Protein AF-A0A9K3LNU4-F1 (afdb_monomer_lite)

Foldseek 3Di:
DVVVVVVVVVVVVVVVVVVVVVVVVVVVVVVVVCVVVCVVVVVVQVVVQVVLCVLQLNFGKDFPDKDKDCVCVVVQKIKIKTAFIWTAQPPCVLQVPPDRTFKTFGMKIWIFRNCCVPCCCVPPVDADFTETAEIETEAMEGEWEDDDPDISSLSRHPLDDDPGRPPPPPVPVPVVPDDDDDDDDDDDDDDDDDDDDDDDDDDDDDDDDDDDDDDDDDDPDDPLLVVLVVVLVVVVVLVVVLVVCVVVVNNVVSCVVVVVVVLVVVVVVCVVDPPCPVSVVVSLVSSLVVVLVCLVVPDQPCPPDRDPVPDDDFHWYQYAKYKYAWHWYKYWYQDPDPPPPDPDDDDDDDDDDDDDDDDDDDDDDDDDDDDDDPPPPPPPPPPRIDIDGIQIQGMQMDGSVLQADDQPDADPVRHRDRIDGVVVSVSSVVSSVVSSSSVSCSVVVVVVVVVVSVVVVVVVVVVVPPDPPDDDDDDDDDDDDDDDDDDDDDDDDDDDDDD

pLDDT: mean 71.89, std 23.16, range [29.75, 98.44]

Secondary structure (DSSP, 8-state):
-HHHHHHHHHHHHHHHHHHHHHHHHHHHHHHHHHHHTTHHHHHHHHHHHHHHHHHTTT--EEEEEEEEE-TTGGGTEEEEEEEEEEEEPTTTTTTT-S-SEEEEEEEEEEEEEHHHHHHHHHHH-S-PPEEEEEEEEEEEEEEEEEETTEEGGGGG-TT--PPPPPP---------S---------------------------------------------HHHHHHHHHHHHHHHHHHHHHHHHHTT-HHHHHHHHHHHHHHHHHHHHHS-TT-HHHHHHHHHHHHHHHHHHHHHS----PPPP-GGG--SPPEEEEEEEEEEEEEEEEEEEPPPP------------------------PPPPP----PPP---------TTPPPPPEEEEEEEE-HHHHSPPTT-B-TTSSBP--EEHHHHHHHHHHHHHHHHHHHHHHHHHHHHHHHHHHHHHHHHHHTT----PPP---------------------------

Organism: NCBI:txid303405

Radius of gyration: 35.94 Å; chains: 1; bounding box: 96×83×130 Å

Sequence (499 aa):
MIWRLVSRLHSLLEYVAQSVLSVMIYFALAIALAYYMGWLERWIWFVLEKEARKILNGAKVTIGSFQIDWSQLLQGKITAHASNVVIHTPKRNEWQWESPLIARVGKASVECNAPICIFHDVFLRRELPIEAYTVIVTDVQVFVERRDSVINVYLLNPTLIVPPPPERMEIDFDSSIPPTNNTEERMFDASCDFSDAVSTQGIDSNCDNNNNDNNSSSTTTDPSDEKAKKLVNEMLHAVQDLGRAATRGQLPGAIKQQGLGLVDRLKGFREQDNNNLEEGIRVMQQVGKVAVQSLQQAPKLILPQPDDTKQGKPVFCRVGRIVINEMRIFTKDSWIKPDDGTPTTRSNVSGVVTSTQSTSKTPPRPTKGSVGTPPAVSVSNNKIGSWNKPIYIQCLIIRASELSPPMSSKDENDLPAIYQKVDRVAEIVWRRLLAEMAKSNTGKLFSTAMGEVLSVMITNRQSGNATTTIGAGSSLGKPTTTAAAATSTSSIKATNKEQ

Structure (mmCIF, N/CA/C/O backbone):
data_AF-A0A9K3LNU4-F1
#
_entry.id   AF-A0A9K3LNU4-F1
#
loop_
_atom_site.group_PDB
_atom_site.id
_atom_site.type_symbol
_atom_site.label_atom_id
_atom_site.label_alt_id
_atom_site.label_comp_id
_atom_site.label_asym_id
_atom_site.label_entity_id
_atom_site.label_seq_id
_atom_site.pdbx_PDB_ins_code
_atom_site.Cartn_x
_atom_site.Cartn_y
_atom_site.Cartn_z
_atom_site.occupancy
_atom_site.B_iso_or_equiv
_atom_site.auth_seq_id
_atom_site.auth_comp_id
_atom_site.auth_asym_id
_atom_site.auth_atom_id
_atom_site.pdbx_PDB_model_num
ATOM 1 N N . MET A 1 1 ? 43.274 -12.448 -51.260 1.00 91.12 1 MET A N 1
ATOM 2 C CA . MET A 1 1 ? 42.099 -13.113 -50.645 1.00 91.12 1 MET A CA 1
ATOM 3 C C . MET A 1 1 ? 41.710 -12.461 -49.316 1.00 91.12 1 MET A C 1
ATOM 5 O O . MET A 1 1 ? 40.563 -12.059 -49.189 1.00 91.12 1 MET A O 1
ATOM 9 N N . ILE A 1 2 ? 42.661 -12.250 -48.396 1.00 95.50 2 ILE A N 1
ATOM 10 C CA . ILE A 1 2 ? 42.440 -11.612 -47.079 1.00 95.50 2 ILE A CA 1
ATOM 11 C C . ILE A 1 2 ? 41.780 -10.225 -47.187 1.00 95.50 2 ILE A C 1
ATOM 13 O O . ILE A 1 2 ? 40.767 -9.985 -46.546 1.00 95.50 2 ILE A O 1
ATOM 17 N N . TRP A 1 3 ? 42.262 -9.348 -48.075 1.00 95.75 3 TRP A N 1
ATOM 18 C CA . TRP A 1 3 ? 41.676 -8.009 -48.260 1.00 95.75 3 TRP A CA 1
ATOM 19 C C . TRP A 1 3 ? 40.184 -8.029 -48.643 1.00 95.75 3 TRP A C 1
ATOM 21 O O . TRP A 1 3 ? 39.391 -7.242 -48.134 1.00 95.75 3 TRP A O 1
ATOM 31 N N . ARG A 1 4 ? 39.768 -8.983 -49.492 1.00 95.62 4 ARG A N 1
ATOM 32 C CA . ARG A 1 4 ? 38.354 -9.151 -49.877 1.00 95.62 4 ARG A CA 1
ATOM 33 C C . ARG A 1 4 ? 37.499 -9.652 -48.711 1.00 95.62 4 ARG A C 1
ATOM 35 O O . ARG A 1 4 ? 36.334 -9.281 -48.626 1.00 95.62 4 ARG A O 1
ATOM 42 N N . LEU A 1 5 ? 38.066 -10.478 -47.829 1.00 95.88 5 LEU A N 1
ATOM 43 C CA . LEU A 1 5 ? 37.389 -10.941 -46.617 1.00 95.88 5 LEU A CA 1
ATOM 44 C C . LEU A 1 5 ? 37.177 -9.778 -45.637 1.00 95.88 5 LEU A C 1
ATOM 46 O O . LEU A 1 5 ? 36.062 -9.582 -45.169 1.00 95.88 5 LEU A O 1
ATOM 50 N N . VAL A 1 6 ? 38.221 -8.979 -45.392 1.00 97.31 6 VAL A N 1
ATOM 51 C CA . VAL A 1 6 ? 38.165 -7.816 -44.490 1.00 97.31 6 VAL A CA 1
ATOM 52 C C . VAL A 1 6 ? 37.148 -6.788 -44.981 1.00 97.31 6 VAL A C 1
ATOM 54 O O . VAL A 1 6 ? 36.310 -6.345 -44.205 1.00 97.31 6 VAL A O 1
ATOM 57 N N . SER A 1 7 ? 37.154 -6.468 -46.278 1.00 96.75 7 SER A N 1
ATOM 58 C CA . SER A 1 7 ? 36.181 -5.537 -46.860 1.00 96.75 7 SER A CA 1
ATOM 59 C C . SER A 1 7 ? 34.737 -6.037 -46.721 1.00 96.75 7 SER A C 1
ATOM 61 O O . SER A 1 7 ? 33.870 -5.265 -46.323 1.00 96.75 7 SER A O 1
ATOM 63 N N . ARG A 1 8 ? 34.472 -7.331 -46.959 1.00 96.56 8 ARG A N 1
ATOM 64 C CA . ARG A 1 8 ? 33.128 -7.908 -46.763 1.00 96.56 8 ARG A CA 1
ATOM 65 C C . ARG A 1 8 ? 32.692 -7.893 -45.301 1.00 96.56 8 ARG A C 1
ATOM 67 O O . ARG A 1 8 ? 31.531 -7.609 -45.027 1.00 96.56 8 ARG A O 1
ATOM 74 N N . LEU A 1 9 ? 33.606 -8.198 -44.380 1.00 96.88 9 LEU A N 1
ATOM 75 C CA . LEU A 1 9 ? 33.320 -8.167 -42.948 1.00 96.88 9 LEU A CA 1
ATOM 76 C C . LEU A 1 9 ? 32.996 -6.744 -42.483 1.00 96.88 9 LEU A C 1
ATOM 78 O O . LEU A 1 9 ? 32.052 -6.560 -41.724 1.00 96.88 9 LEU A O 1
ATOM 82 N N . HIS A 1 10 ? 33.738 -5.750 -42.973 1.00 97.31 10 HIS A N 1
ATOM 83 C CA . HIS A 1 10 ? 33.493 -4.347 -42.662 1.00 97.31 10 HIS A CA 1
ATOM 84 C C . HIS A 1 10 ? 32.110 -3.894 -43.143 1.00 97.31 10 HIS A C 1
ATOM 86 O O . HIS A 1 10 ? 31.328 -3.410 -42.332 1.00 97.31 10 HIS A O 1
ATOM 92 N N . SER A 1 11 ? 31.751 -4.160 -44.404 1.00 96.94 11 SER A N 1
ATOM 93 C CA . SER A 1 11 ? 30.422 -3.810 -44.928 1.00 96.94 11 SER A CA 1
ATOM 94 C C . SER A 1 11 ? 29.282 -4.530 -44.200 1.00 96.94 11 SER A C 1
ATOM 96 O O . SER A 1 11 ? 28.218 -3.953 -43.990 1.00 96.94 11 SER A O 1
ATOM 98 N N . LEU A 1 12 ? 29.490 -5.786 -43.786 1.00 97.19 12 LEU A N 1
ATOM 99 C CA . LEU A 1 12 ? 28.504 -6.516 -42.987 1.00 97.19 12 LEU A CA 1
ATOM 100 C C . LEU A 1 12 ? 28.353 -5.894 -41.594 1.00 97.19 12 LEU A C 1
ATOM 102 O O . LEU A 1 12 ? 27.230 -5.719 -41.127 1.00 97.19 12 LEU A O 1
ATOM 106 N N . LEU A 1 13 ? 29.464 -5.534 -40.945 1.00 97.31 13 LEU A N 1
ATOM 107 C CA . LEU A 1 13 ? 29.446 -4.886 -39.637 1.00 97.31 13 LEU A CA 1
ATOM 108 C C . LEU A 1 13 ? 28.742 -3.524 -39.696 1.00 97.31 13 LEU A C 1
ATOM 110 O O . LEU A 1 13 ? 27.922 -3.238 -38.829 1.00 97.31 13 LEU A O 1
ATOM 114 N N . GLU A 1 14 ? 29.010 -2.718 -40.726 1.00 97.38 14 GLU A N 1
ATOM 115 C CA . GLU A 1 14 ? 28.327 -1.438 -40.956 1.00 97.38 14 GLU A CA 1
ATOM 116 C C . GLU A 1 14 ? 26.820 -1.625 -41.153 1.00 97.38 14 GLU A C 1
ATOM 118 O O . GLU A 1 14 ? 26.025 -0.938 -40.512 1.00 97.38 14 GLU A O 1
ATOM 123 N N . TYR A 1 15 ? 26.416 -2.603 -41.968 1.00 97.75 15 TYR A N 1
ATOM 124 C CA . TYR A 1 15 ? 25.004 -2.914 -42.192 1.00 97.75 15 TYR A CA 1
ATOM 125 C C . TYR A 1 15 ? 24.291 -3.348 -40.903 1.00 97.75 15 TYR A C 1
ATOM 127 O O . TYR A 1 15 ? 23.182 -2.887 -40.611 1.00 97.75 15 TYR A O 1
ATOM 135 N N . VAL A 1 16 ? 24.929 -4.208 -40.101 1.00 97.38 16 VAL A N 1
ATOM 136 C CA . VAL A 1 16 ? 24.389 -4.645 -38.805 1.00 97.38 16 VAL A CA 1
ATOM 137 C C . VAL A 1 16 ? 24.309 -3.467 -37.836 1.00 97.38 16 VAL A C 1
ATOM 139 O O . VAL A 1 16 ? 23.267 -3.271 -37.215 1.00 97.38 16 VAL A O 1
ATOM 142 N N . ALA A 1 17 ? 25.357 -2.646 -37.738 1.00 96.62 17 ALA A N 1
ATOM 143 C CA . ALA A 1 17 ? 25.373 -1.473 -36.868 1.00 96.62 17 ALA A CA 1
ATOM 144 C C . ALA A 1 17 ? 24.276 -0.464 -37.246 1.00 96.62 17 ALA A C 1
ATOM 146 O O . ALA A 1 17 ? 23.552 0.013 -36.371 1.00 96.62 17 ALA A O 1
ATOM 147 N N . GLN A 1 18 ? 24.092 -0.192 -38.541 1.00 97.19 18 GLN A N 1
ATOM 148 C CA . GLN A 1 18 ? 23.032 0.685 -39.038 1.00 97.19 18 GLN A CA 1
ATOM 149 C C . GLN A 1 18 ? 21.638 0.109 -38.762 1.00 97.19 18 GLN A C 1
ATOM 151 O O . GLN A 1 18 ? 20.738 0.846 -38.357 1.00 97.19 18 GLN A O 1
ATOM 156 N N . SER A 1 19 ? 21.463 -1.204 -38.925 1.00 96.25 19 SER A N 1
ATOM 157 C CA . SER A 1 19 ? 20.199 -1.884 -38.622 1.00 96.25 19 SER A CA 1
ATOM 158 C C . SER A 1 19 ? 19.864 -1.803 -37.132 1.00 96.25 19 SER A C 1
ATOM 160 O O . SER A 1 19 ? 18.745 -1.439 -36.773 1.00 96.25 19 SER A O 1
ATOM 162 N N . VAL A 1 20 ? 20.837 -2.063 -36.253 1.00 96.25 20 VAL A N 1
ATOM 163 C CA . VAL A 1 20 ? 20.666 -1.945 -34.796 1.00 96.25 20 VAL A CA 1
ATOM 164 C C . VAL A 1 20 ? 20.337 -0.505 -34.405 1.00 96.25 20 VAL A C 1
ATOM 166 O O . VAL A 1 20 ? 19.386 -0.282 -33.657 1.00 96.25 20 VAL A O 1
ATOM 169 N N . LEU A 1 21 ? 21.064 0.479 -34.942 1.00 97.12 21 LEU A N 1
ATOM 170 C CA . LEU A 1 21 ? 20.796 1.894 -34.684 1.00 97.12 21 LEU A CA 1
ATOM 171 C C . LEU A 1 21 ? 19.383 2.289 -35.134 1.00 97.12 21 LEU A C 1
ATOM 173 O O . LEU A 1 21 ? 18.667 2.960 -34.394 1.00 97.12 21 LEU A O 1
ATOM 177 N N . SER A 1 22 ? 18.958 1.842 -36.317 1.00 96.62 22 SER A N 1
ATOM 178 C CA . SER A 1 22 ? 17.621 2.111 -36.847 1.00 96.62 22 SER A CA 1
ATOM 179 C C . SER A 1 22 ? 16.526 1.514 -35.957 1.00 96.62 22 SER A C 1
ATOM 181 O O . SER A 1 22 ? 15.591 2.224 -35.586 1.00 96.62 22 SER A O 1
ATOM 183 N N . VAL A 1 23 ? 16.676 0.255 -35.529 1.00 96.75 23 VAL A N 1
ATOM 184 C CA . VAL A 1 23 ? 15.747 -0.393 -34.587 1.00 96.75 23 VAL A CA 1
ATOM 185 C C . VAL A 1 23 ? 15.691 0.363 -33.259 1.00 96.75 23 VAL A C 1
ATOM 187 O O . VAL A 1 23 ? 14.600 0.616 -32.753 1.00 96.75 23 VAL A O 1
ATOM 190 N N . MET A 1 24 ? 16.838 0.785 -32.720 1.00 95.31 24 MET A N 1
ATOM 191 C CA . MET A 1 24 ? 16.899 1.573 -31.484 1.00 95.31 24 MET A CA 1
ATOM 192 C C . MET A 1 24 ? 16.188 2.923 -31.621 1.00 95.31 24 MET A C 1
ATOM 194 O O . MET A 1 24 ? 15.462 3.319 -30.710 1.00 95.31 24 MET A O 1
ATOM 198 N N . ILE A 1 25 ? 16.340 3.611 -32.759 1.00 96.62 25 ILE A N 1
ATOM 199 C CA . ILE A 1 25 ? 15.646 4.878 -33.036 1.00 96.62 25 ILE A CA 1
ATOM 200 C C . ILE A 1 25 ? 14.133 4.658 -33.127 1.00 96.62 25 ILE A C 1
ATOM 202 O O . ILE A 1 25 ? 13.379 5.389 -32.486 1.00 96.62 25 ILE A O 1
ATOM 206 N N . TYR A 1 26 ? 13.671 3.650 -33.872 1.00 96.75 26 TYR A N 1
ATOM 207 C CA . TYR A 1 26 ? 12.238 3.354 -33.974 1.00 96.75 26 TYR A CA 1
ATOM 208 C C . TYR A 1 26 ? 11.638 2.934 -32.633 1.00 96.75 26 TYR A C 1
ATOM 210 O O . TYR A 1 26 ? 10.527 3.345 -32.304 1.00 96.75 26 TYR A O 1
ATOM 218 N N . PHE A 1 27 ? 12.376 2.164 -31.835 1.00 94.31 27 PHE A N 1
ATOM 219 C CA . PHE A 1 27 ? 11.953 1.773 -30.497 1.00 94.31 27 PHE A CA 1
ATOM 220 C C . PHE A 1 27 ? 11.874 2.978 -29.550 1.00 94.31 27 PHE A C 1
ATOM 222 O O . PHE A 1 27 ? 10.870 3.152 -28.862 1.00 94.31 27 PHE A O 1
ATOM 229 N N . ALA A 1 28 ? 12.878 3.860 -29.567 1.00 94.25 28 ALA A N 1
ATOM 230 C CA . ALA A 1 28 ? 12.859 5.101 -28.796 1.00 94.25 28 ALA A CA 1
ATOM 231 C C . ALA A 1 28 ? 11.700 6.018 -29.219 1.00 94.25 28 ALA A C 1
ATOM 233 O O . ALA A 1 28 ? 11.010 6.568 -28.362 1.00 94.25 28 ALA A O 1
ATOM 234 N N . LEU A 1 29 ? 11.436 6.133 -30.526 1.00 95.62 29 LEU A N 1
ATOM 235 C CA . LEU A 1 29 ? 10.299 6.884 -31.057 1.00 95.62 29 LEU A CA 1
ATOM 236 C C . LEU A 1 29 ? 8.965 6.272 -30.609 1.00 95.62 29 LEU A C 1
ATOM 238 O O . LEU A 1 29 ? 8.068 7.002 -30.198 1.00 95.62 29 LEU A O 1
ATOM 242 N N . ALA A 1 30 ? 8.837 4.943 -30.641 1.00 94.50 30 ALA A N 1
ATOM 243 C CA . ALA A 1 30 ? 7.642 4.243 -30.179 1.00 94.50 30 ALA A CA 1
ATOM 244 C C . ALA A 1 30 ? 7.404 4.450 -28.676 1.00 94.50 30 ALA A C 1
ATOM 246 O O . ALA A 1 30 ? 6.271 4.712 -28.276 1.00 94.50 30 ALA A O 1
ATOM 247 N N . ILE A 1 31 ? 8.457 4.405 -27.850 1.00 90.56 31 ILE A N 1
ATOM 248 C CA . ILE A 1 31 ? 8.368 4.726 -26.417 1.00 90.56 31 ILE A CA 1
ATOM 249 C C . ILE A 1 31 ? 7.958 6.186 -26.219 1.00 90.56 31 ILE A C 1
ATOM 251 O O . ILE A 1 31 ? 7.060 6.457 -25.425 1.00 90.56 31 ILE A O 1
ATOM 255 N N . ALA A 1 32 ? 8.568 7.124 -26.948 1.00 91.94 32 ALA A N 1
ATOM 256 C CA . ALA A 1 32 ? 8.233 8.543 -26.855 1.00 91.94 32 ALA A CA 1
ATOM 257 C C . ALA A 1 32 ? 6.772 8.812 -27.254 1.00 91.94 32 ALA A C 1
ATOM 259 O O . ALA A 1 32 ? 6.078 9.567 -26.576 1.00 91.94 32 ALA A O 1
ATOM 260 N N . LEU A 1 33 ? 6.277 8.148 -28.303 1.00 94.81 33 LEU A N 1
ATOM 261 C CA . LEU A 1 33 ? 4.875 8.210 -28.720 1.00 94.81 33 LEU A CA 1
ATOM 262 C C . LEU A 1 33 ? 3.942 7.576 -27.682 1.00 94.81 33 LEU A C 1
ATOM 264 O O . LEU A 1 33 ? 2.921 8.169 -27.341 1.00 94.81 33 LEU A O 1
ATOM 268 N N . ALA A 1 34 ? 4.292 6.406 -27.140 1.00 93.12 34 ALA A N 1
ATOM 269 C CA . ALA A 1 34 ? 3.511 5.743 -26.095 1.00 93.12 34 ALA A CA 1
ATOM 270 C C . ALA A 1 34 ? 3.446 6.581 -24.807 1.00 93.12 34 ALA A C 1
ATOM 272 O O . ALA A 1 34 ? 2.405 6.621 -24.147 1.00 93.12 34 ALA A O 1
ATOM 273 N N . TYR A 1 35 ? 4.537 7.274 -24.475 1.00 91.00 35 TYR A N 1
ATOM 274 C CA . TYR A 1 35 ? 4.600 8.235 -23.381 1.00 91.00 35 TYR A CA 1
ATOM 275 C C . TYR A 1 35 ? 3.710 9.450 -23.656 1.00 91.00 35 TYR A C 1
ATOM 277 O O . TYR A 1 35 ? 2.846 9.767 -22.843 1.00 91.00 35 TYR A O 1
ATOM 285 N N . TYR A 1 36 ? 3.845 10.074 -24.831 1.00 93.19 36 TYR A N 1
ATOM 286 C CA . TYR A 1 36 ? 3.043 11.237 -25.225 1.00 93.19 36 TYR A CA 1
ATOM 287 C C . TYR A 1 36 ? 1.535 10.937 -25.244 1.00 93.19 36 TYR A C 1
ATOM 289 O O . TYR A 1 36 ? 0.726 11.763 -24.831 1.00 93.19 36 TYR A O 1
ATOM 297 N N . MET A 1 37 ? 1.152 9.729 -25.662 1.00 94.62 37 MET A N 1
ATOM 298 C CA . MET A 1 37 ? -0.241 9.271 -25.665 1.00 94.62 37 MET A CA 1
ATOM 299 C C . MET A 1 37 ? -0.763 8.846 -24.278 1.00 94.62 37 MET A C 1
ATOM 301 O O . MET A 1 37 ? -1.935 8.475 -24.150 1.00 94.62 37 MET A O 1
ATOM 305 N N . GLY A 1 38 ? 0.087 8.834 -23.244 1.00 93.00 38 GLY A N 1
ATOM 306 C CA . GLY A 1 38 ? -0.259 8.361 -21.899 1.00 93.00 38 GLY A CA 1
ATOM 307 C C . GLY A 1 38 ? -0.556 6.857 -21.826 1.00 93.00 38 GLY A C 1
ATOM 308 O O . GLY A 1 38 ? -1.184 6.383 -20.877 1.00 93.00 38 GLY A O 1
ATOM 309 N N . TRP A 1 39 ? -0.147 6.077 -22.831 1.00 94.50 39 TRP A N 1
ATOM 310 C CA . TRP A 1 39 ? -0.396 4.632 -22.867 1.00 94.50 39 TRP A CA 1
ATOM 311 C C . TRP A 1 39 ? 0.379 3.903 -21.777 1.00 94.50 39 TRP A C 1
ATOM 313 O O . TRP A 1 39 ? -0.167 3.003 -21.141 1.00 94.50 39 TRP A O 1
ATOM 323 N N . LEU A 1 40 ? 1.620 4.328 -21.527 1.00 88.75 40 LEU A N 1
ATOM 324 C CA . LEU A 1 40 ? 2.458 3.744 -20.484 1.00 88.75 40 LEU A CA 1
ATOM 325 C C . LEU A 1 40 ? 1.825 3.922 -19.097 1.00 88.75 40 LEU A C 1
ATOM 327 O O . LEU A 1 40 ? 1.739 2.963 -18.336 1.00 88.75 40 LEU A O 1
ATOM 331 N N . GLU A 1 41 ? 1.316 5.116 -18.790 1.00 90.94 41 GLU A N 1
ATOM 332 C CA . GLU A 1 41 ? 0.662 5.397 -17.506 1.00 90.94 41 GLU A CA 1
ATOM 333 C C . GLU A 1 41 ? -0.603 4.556 -17.314 1.00 90.94 41 GLU A C 1
ATOM 335 O O . GLU A 1 41 ? -0.800 3.979 -16.246 1.00 90.94 41 GLU A O 1
ATOM 340 N N . ARG A 1 42 ? -1.431 4.420 -18.360 1.00 94.00 42 ARG A N 1
ATOM 341 C CA . ARG A 1 42 ? -2.626 3.559 -18.326 1.00 94.00 42 ARG A CA 1
ATOM 342 C C . ARG A 1 42 ? -2.277 2.086 -18.155 1.00 94.00 42 ARG A C 1
ATOM 344 O O . ARG A 1 42 ? -2.973 1.377 -17.432 1.00 94.00 42 ARG A O 1
ATOM 351 N N . TRP A 1 43 ? -1.218 1.621 -18.813 1.00 93.44 43 TRP A N 1
ATOM 352 C CA . TRP A 1 43 ? -0.760 0.244 -18.675 1.00 93.44 43 TRP A CA 1
ATOM 353 C C . TRP A 1 43 ? -0.254 -0.033 -17.256 1.00 93.44 43 TRP A C 1
ATOM 355 O O . TRP A 1 43 ? -0.691 -1.003 -16.638 1.00 93.44 43 TRP A O 1
ATOM 365 N N . ILE A 1 44 ? 0.580 0.855 -16.701 1.00 91.81 44 ILE A N 1
ATOM 366 C CA . ILE A 1 44 ? 1.061 0.744 -15.316 1.00 91.81 44 ILE A CA 1
ATOM 367 C C . ILE A 1 44 ? -0.114 0.787 -14.337 1.00 91.81 44 ILE A C 1
ATOM 369 O O . ILE A 1 44 ? -0.184 -0.049 -13.441 1.00 91.81 44 ILE A O 1
ATOM 373 N N . TRP A 1 45 ? -1.071 1.698 -14.527 1.00 95.06 45 TRP A N 1
ATOM 374 C CA . TRP A 1 45 ? -2.297 1.747 -13.730 1.00 95.06 45 TRP A CA 1
ATOM 375 C C . TRP A 1 45 ? -3.033 0.397 -13.765 1.00 95.06 45 TRP A C 1
ATOM 377 O O . TRP A 1 45 ? -3.309 -0.172 -12.707 1.00 95.06 45 TRP A O 1
ATOM 387 N N . PHE A 1 46 ? -3.290 -0.171 -14.945 1.00 96.00 46 PHE A N 1
ATOM 388 C CA . PHE A 1 46 ? -3.968 -1.466 -15.061 1.00 96.00 46 PHE A CA 1
ATOM 389 C C . PHE A 1 46 ? -3.222 -2.595 -14.331 1.00 96.00 46 PHE A C 1
ATOM 391 O O . PHE A 1 46 ? -3.841 -3.395 -13.623 1.00 96.00 46 PHE A O 1
ATOM 398 N N . VAL A 1 47 ? -1.894 -2.649 -14.469 1.00 94.00 47 VAL A N 1
ATOM 399 C CA . VAL A 1 47 ? -1.054 -3.627 -13.762 1.00 94.00 47 VAL A CA 1
ATOM 400 C C . VAL A 1 47 ? -1.142 -3.421 -12.248 1.00 94.00 47 VAL A C 1
ATOM 402 O O . VAL A 1 47 ? -1.351 -4.390 -11.519 1.00 94.00 47 VAL A O 1
ATOM 405 N N . LEU A 1 48 ? -1.073 -2.176 -11.770 1.00 94.25 48 LEU A N 1
ATOM 406 C CA . LEU A 1 48 ? -1.186 -1.851 -10.347 1.00 94.25 48 LEU A CA 1
ATOM 407 C C . LEU A 1 48 ? -2.540 -2.266 -9.762 1.00 94.25 48 LEU A C 1
ATOM 409 O O . LEU A 1 48 ? -2.572 -2.855 -8.686 1.00 94.25 48 LEU A O 1
ATOM 413 N N . GLU A 1 49 ? -3.656 -2.018 -10.452 1.00 96.19 49 GLU A N 1
ATOM 414 C CA . GLU A 1 49 ? -4.975 -2.474 -9.986 1.00 96.19 49 GLU A CA 1
ATOM 415 C C . GLU A 1 49 ? -5.086 -4.000 -9.949 1.00 96.19 49 GLU A C 1
ATOM 417 O O . GLU A 1 49 ? -5.690 -4.558 -9.025 1.00 96.19 49 GLU A O 1
ATOM 422 N N . LYS A 1 50 ? -4.507 -4.683 -10.942 1.00 96.25 50 LYS A N 1
ATOM 423 C CA . LYS A 1 50 ? -4.504 -6.146 -11.016 1.00 96.25 50 LYS A CA 1
ATOM 424 C C . LYS A 1 50 ? -3.695 -6.761 -9.873 1.00 96.25 50 LYS A C 1
ATOM 426 O O . LYS A 1 50 ? -4.197 -7.664 -9.202 1.00 96.25 50 LYS A O 1
ATOM 431 N N . GLU A 1 51 ? -2.488 -6.258 -9.624 1.00 93.00 51 GLU A N 1
ATOM 432 C CA . GLU A 1 51 ? -1.641 -6.741 -8.529 1.00 93.00 51 GLU A CA 1
ATOM 433 C C . GLU A 1 51 ? -2.221 -6.366 -7.160 1.00 93.00 51 GLU A C 1
ATOM 435 O O . GLU A 1 51 ? -2.285 -7.212 -6.269 1.00 93.00 51 GLU A O 1
ATOM 440 N N . ALA A 1 52 ? -2.762 -5.155 -6.996 1.00 94.56 52 ALA A N 1
ATOM 441 C CA . ALA A 1 52 ? -3.423 -4.757 -5.753 1.00 94.56 52 ALA A CA 1
ATOM 442 C C . ALA A 1 52 ? -4.632 -5.651 -5.435 1.00 94.56 52 ALA A C 1
ATOM 444 O O . ALA A 1 52 ? -4.815 -6.057 -4.287 1.00 94.56 52 ALA A O 1
ATOM 445 N N . ARG A 1 53 ? -5.426 -6.028 -6.447 1.00 95.56 53 ARG A N 1
ATOM 446 C CA . ARG A 1 53 ? -6.531 -6.987 -6.287 1.00 95.56 53 ARG A CA 1
ATOM 447 C C . ARG A 1 53 ? -6.033 -8.357 -5.835 1.00 95.56 53 ARG A C 1
ATOM 449 O O . ARG A 1 53 ? -6.666 -8.976 -4.985 1.00 95.56 53 ARG A O 1
ATOM 456 N N . LYS A 1 54 ? -4.920 -8.837 -6.394 1.00 92.56 54 LYS A N 1
ATOM 457 C CA . LYS A 1 54 ? -4.318 -10.121 -6.012 1.00 92.56 54 LYS A CA 1
ATOM 458 C C . LYS A 1 54 ? -3.844 -10.103 -4.556 1.00 92.56 54 LYS A C 1
ATOM 460 O O . LYS A 1 54 ? -4.117 -11.053 -3.829 1.00 92.56 54 LYS A O 1
ATOM 465 N N . ILE A 1 55 ? -3.197 -9.016 -4.130 1.00 90.00 55 ILE A N 1
ATOM 466 C CA . ILE A 1 55 ? -2.719 -8.833 -2.750 1.00 90.00 55 ILE A CA 1
ATOM 467 C C . ILE A 1 55 ? -3.894 -8.753 -1.764 1.00 90.00 55 ILE A C 1
ATOM 469 O O . ILE A 1 55 ? -3.819 -9.300 -0.670 1.00 90.00 55 ILE A O 1
ATOM 473 N N . LEU A 1 56 ? -4.998 -8.117 -2.159 1.00 93.94 56 LEU A N 1
ATOM 474 C CA . LEU A 1 56 ? -6.178 -7.904 -1.315 1.00 93.94 56 LEU A CA 1
ATOM 475 C C . LEU A 1 56 ? -7.238 -9.005 -1.464 1.00 93.94 56 LEU A C 1
ATOM 477 O O . LEU A 1 56 ? -8.436 -8.723 -1.441 1.00 93.94 56 LEU A O 1
ATOM 481 N N . ASN A 1 57 ? -6.804 -10.255 -1.649 1.00 93.25 57 ASN A N 1
ATOM 482 C CA . ASN A 1 57 ? -7.674 -11.435 -1.709 1.00 93.25 57 ASN A CA 1
ATOM 483 C C . ASN A 1 57 ? -8.840 -11.307 -2.717 1.00 93.25 57 ASN A C 1
ATOM 485 O O . ASN A 1 57 ? -9.987 -11.662 -2.445 1.00 93.25 57 ASN A O 1
ATOM 489 N N . GLY A 1 58 ? -8.573 -10.723 -3.886 1.00 94.38 58 GLY A N 1
ATOM 490 C CA . GLY A 1 58 ? -9.579 -10.518 -4.928 1.00 94.38 58 GLY A CA 1
ATOM 491 C C . GLY A 1 58 ? -10.459 -9.278 -4.741 1.00 94.38 58 GLY A C 1
ATOM 492 O O . GLY A 1 58 ? -11.273 -8.987 -5.624 1.00 94.38 58 GLY A O 1
ATOM 493 N N . ALA A 1 59 ? -10.304 -8.520 -3.650 1.00 96.88 59 ALA A N 1
ATOM 494 C CA . ALA A 1 59 ? -11.068 -7.298 -3.429 1.00 96.88 59 ALA A CA 1
ATOM 495 C C . ALA A 1 59 ? -10.822 -6.293 -4.559 1.00 96.88 59 ALA A C 1
ATOM 497 O O . ALA A 1 59 ? -9.687 -6.018 -4.957 1.00 96.88 59 ALA A O 1
ATOM 498 N N . LYS A 1 60 ? -11.908 -5.734 -5.102 1.00 97.56 60 LYS A N 1
ATOM 499 C CA . LYS A 1 60 ? -11.813 -4.751 -6.179 1.00 97.56 60 LYS A CA 1
ATOM 500 C C . LYS A 1 60 ? -11.112 -3.504 -5.641 1.00 97.56 60 LYS A C 1
ATOM 502 O O . LYS A 1 60 ? -11.564 -2.899 -4.673 1.00 97.56 60 LYS A O 1
ATOM 507 N N . VAL A 1 61 ? -10.037 -3.109 -6.307 1.00 98.06 61 VAL A N 1
ATOM 508 C CA . VAL A 1 61 ? -9.339 -1.842 -6.084 1.00 98.06 61 VAL A CA 1
ATOM 509 C C . VAL A 1 61 ? -9.590 -0.967 -7.296 1.00 98.06 61 VAL A C 1
ATOM 511 O O . VAL A 1 61 ? -9.509 -1.452 -8.424 1.00 98.06 61 VAL A O 1
ATOM 514 N N . THR A 1 62 ? -9.926 0.294 -7.064 1.00 97.88 62 THR A N 1
ATOM 515 C CA . THR A 1 62 ? -10.069 1.299 -8.121 1.00 97.88 62 THR A CA 1
ATOM 516 C C . THR A 1 62 ? -9.190 2.489 -7.789 1.00 97.88 62 THR A C 1
ATOM 518 O O . THR A 1 62 ? -9.330 3.065 -6.708 1.00 97.88 62 THR A O 1
ATOM 521 N N . ILE A 1 63 ? -8.303 2.859 -8.702 1.00 98.12 63 ILE A N 1
ATOM 522 C CA . ILE A 1 63 ? -7.439 4.034 -8.588 1.00 98.12 63 ILE A CA 1
ATOM 523 C C . ILE A 1 63 ? -8.094 5.146 -9.409 1.00 98.12 63 ILE A C 1
ATOM 525 O O . ILE A 1 63 ? -8.341 4.965 -10.591 1.00 98.12 63 ILE A O 1
ATOM 529 N N . GLY A 1 64 ? -8.445 6.279 -8.797 1.00 97.19 64 GLY A N 1
ATOM 530 C CA . GLY A 1 64 ? -9.171 7.342 -9.505 1.00 97.19 64 GLY A CA 1
ATOM 531 C C . GLY A 1 64 ? -8.305 8.110 -10.505 1.00 97.19 64 GLY A C 1
ATOM 532 O O . GLY A 1 64 ? -8.752 8.428 -11.604 1.00 97.19 64 GLY A O 1
ATOM 533 N N . SER A 1 65 ? -7.061 8.405 -10.131 1.00 96.81 65 SER A N 1
ATOM 534 C CA . SER A 1 65 ? -6.056 8.906 -11.070 1.00 96.81 65 SER A CA 1
ATOM 535 C C . SER A 1 65 ? -4.668 8.435 -10.667 1.00 96.81 65 SER A C 1
ATOM 537 O O . SER A 1 65 ? -4.394 8.227 -9.481 1.00 96.81 65 SER A O 1
ATOM 539 N N . PHE A 1 66 ? -3.804 8.283 -11.660 1.00 96.62 66 PHE A N 1
ATOM 540 C CA . PHE A 1 66 ? -2.431 7.851 -11.492 1.00 96.62 66 PHE A CA 1
ATOM 541 C C . PHE A 1 66 ? -1.534 8.710 -12.380 1.00 96.62 66 PHE A C 1
ATOM 543 O O . PHE A 1 66 ? -1.847 8.914 -13.550 1.00 96.62 66 PHE A O 1
ATOM 550 N N . GLN A 1 67 ? -0.462 9.245 -11.808 1.00 95.75 67 GLN A N 1
ATOM 551 C CA . GLN A 1 67 ? 0.514 10.091 -12.486 1.00 95.75 67 GLN A CA 1
ATOM 552 C C . GLN A 1 67 ? 1.907 9.671 -12.045 1.00 95.75 67 GLN A C 1
ATOM 554 O O . GLN A 1 67 ? 2.138 9.435 -10.857 1.00 95.75 67 GLN A O 1
ATOM 559 N N . ILE A 1 68 ? 2.843 9.600 -12.983 1.00 95.12 68 ILE A N 1
ATOM 560 C CA . ILE A 1 68 ? 4.247 9.354 -12.667 1.00 95.12 68 ILE A CA 1
ATOM 561 C C . ILE A 1 68 ? 5.028 10.615 -13.011 1.00 95.12 68 ILE A C 1
ATOM 563 O O . ILE A 1 68 ? 5.022 11.072 -14.151 1.00 95.12 68 ILE A O 1
ATOM 567 N N . ASP A 1 69 ? 5.719 11.174 -12.024 1.00 95.06 69 ASP A N 1
ATOM 568 C CA . ASP A 1 69 ? 6.660 12.258 -12.265 1.00 95.06 69 ASP A CA 1
ATOM 569 C C . ASP A 1 69 ? 7.994 11.683 -12.759 1.00 95.06 69 ASP A C 1
ATOM 571 O O . ASP A 1 69 ? 8.826 11.198 -11.983 1.00 95.06 69 ASP A O 1
ATOM 575 N N . TRP A 1 70 ? 8.177 11.732 -14.078 1.00 91.12 70 TRP A N 1
ATOM 576 C CA . TRP A 1 70 ? 9.393 11.298 -14.766 1.00 91.12 70 TRP A CA 1
ATOM 577 C C . TRP A 1 70 ? 10.499 12.356 -14.768 1.00 91.12 70 TRP A C 1
ATOM 579 O O . TRP A 1 70 ? 11.625 12.047 -15.158 1.00 91.12 70 TRP A O 1
ATOM 589 N N . SER A 1 71 ? 10.228 13.592 -14.331 1.00 92.00 71 SER A N 1
ATOM 590 C CA . SER A 1 71 ? 11.222 14.678 -14.371 1.00 92.00 71 SER A CA 1
ATOM 591 C C . SER A 1 71 ? 12.465 14.375 -13.523 1.00 92.00 71 SER A C 1
ATOM 593 O O . SER A 1 71 ? 13.566 14.829 -13.833 1.00 92.00 71 SER A O 1
ATOM 595 N N . GLN A 1 72 ? 12.307 13.540 -12.493 1.00 92.56 72 GLN A N 1
ATOM 596 C CA . GLN A 1 72 ? 13.371 13.130 -11.576 1.00 92.56 72 GLN A CA 1
ATOM 597 C C . GLN A 1 72 ? 14.128 11.876 -12.042 1.00 92.56 72 GLN A C 1
ATOM 599 O O . GLN A 1 72 ? 15.078 11.455 -11.378 1.00 92.56 72 GLN A O 1
ATOM 604 N N . LEU A 1 73 ? 13.775 11.301 -13.200 1.00 90.94 73 LEU A N 1
ATOM 605 C CA . LEU A 1 73 ? 14.389 10.070 -13.707 1.00 90.94 73 LEU A CA 1
ATOM 606 C C . LEU A 1 73 ? 15.908 10.214 -13.884 1.00 90.94 73 LEU A C 1
ATOM 608 O O . LEU A 1 73 ? 16.655 9.298 -13.548 1.00 90.94 73 LEU A O 1
ATOM 612 N N . LEU A 1 74 ? 16.370 11.384 -14.343 1.00 89.56 74 LEU A N 1
ATOM 613 C CA . LEU A 1 74 ? 17.800 11.693 -14.491 1.00 89.56 74 LEU A CA 1
ATOM 614 C C . LEU A 1 74 ? 18.551 11.720 -13.150 1.00 89.56 74 LEU A C 1
ATOM 616 O O . LEU A 1 74 ? 19.760 11.524 -13.122 1.00 89.56 74 LEU A O 1
ATOM 620 N N . GLN A 1 75 ? 17.839 11.934 -12.043 1.00 91.81 75 GLN A N 1
ATOM 621 C CA . GLN A 1 75 ? 18.382 11.868 -10.683 1.00 91.81 75 GLN A CA 1
ATOM 622 C C . GLN A 1 75 ? 18.305 10.444 -10.101 1.00 91.81 75 GLN A C 1
ATOM 624 O O . GLN A 1 75 ? 18.619 10.241 -8.932 1.00 91.81 75 GLN A O 1
ATOM 629 N N . GLY A 1 76 ? 17.864 9.456 -10.890 1.00 91.38 76 GLY A N 1
ATOM 630 C CA . GLY A 1 76 ? 17.663 8.076 -10.444 1.00 91.38 76 GLY A CA 1
ATOM 631 C C . GLY A 1 76 ? 16.407 7.876 -9.592 1.00 91.38 76 GLY A C 1
ATOM 632 O O . GLY A 1 76 ? 16.242 6.817 -8.988 1.00 91.38 76 GLY A O 1
ATOM 633 N N . LYS A 1 77 ? 15.506 8.862 -9.542 1.00 94.75 77 LYS A N 1
ATOM 634 C CA . LYS A 1 77 ? 14.297 8.832 -8.714 1.00 94.75 77 LYS A CA 1
ATOM 635 C C . LYS A 1 77 ? 13.047 8.892 -9.584 1.00 94.75 77 LYS A C 1
ATOM 637 O O . LYS A 1 77 ? 12.978 9.647 -10.546 1.00 94.75 77 LYS A O 1
ATOM 642 N N . ILE A 1 78 ? 12.035 8.114 -9.226 1.00 95.12 78 ILE A N 1
ATOM 643 C CA . ILE A 1 78 ? 10.685 8.249 -9.778 1.00 95.12 78 ILE A CA 1
ATOM 644 C C . ILE A 1 78 ? 9.731 8.513 -8.624 1.00 95.12 78 ILE A C 1
ATOM 646 O O . ILE A 1 78 ? 9.836 7.879 -7.573 1.00 95.12 78 ILE A O 1
ATOM 650 N N . THR A 1 79 ? 8.781 9.421 -8.837 1.00 96.50 79 THR A N 1
ATOM 651 C CA . THR A 1 79 ? 7.683 9.631 -7.893 1.00 96.50 79 THR A CA 1
ATOM 652 C C . THR A 1 79 ? 6.368 9.226 -8.544 1.00 96.50 79 THR A C 1
ATOM 654 O O . THR A 1 79 ? 5.941 9.824 -9.527 1.00 96.50 79 THR A O 1
ATOM 657 N N . ALA A 1 80 ? 5.727 8.194 -8.005 1.00 96.62 80 ALA A N 1
ATOM 658 C CA . ALA A 1 80 ? 4.407 7.752 -8.429 1.00 96.62 80 ALA A CA 1
ATOM 659 C C . ALA A 1 80 ? 3.341 8.374 -7.522 1.00 96.62 80 ALA A C 1
ATOM 661 O O . ALA A 1 80 ? 3.380 8.216 -6.301 1.00 96.62 80 ALA A O 1
ATOM 662 N N . HIS A 1 81 ? 2.375 9.061 -8.119 1.00 97.62 81 HIS A N 1
ATOM 663 C CA . HIS A 1 81 ? 1.241 9.669 -7.440 1.00 97.62 81 HIS A CA 1
ATOM 664 C C . HIS A 1 81 ? -0.043 8.938 -7.829 1.00 97.62 81 HIS A C 1
ATOM 666 O O . HIS A 1 81 ? -0.425 8.902 -8.994 1.00 97.62 81 HIS A O 1
ATOM 672 N N . ALA A 1 82 ? -0.747 8.395 -6.845 1.00 98.00 82 ALA A N 1
ATOM 673 C CA . ALA A 1 82 ? -2.096 7.876 -7.003 1.00 98.00 82 ALA A CA 1
ATOM 674 C C . ALA A 1 82 ? -3.067 8.754 -6.208 1.00 98.00 82 ALA A C 1
ATOM 676 O O . ALA A 1 82 ? -2.762 9.174 -5.091 1.00 98.00 82 ALA A O 1
ATOM 677 N N . SER A 1 83 ? -4.247 9.034 -6.750 1.00 97.94 83 SER A N 1
ATOM 678 C CA . SER A 1 83 ? -5.299 9.742 -6.019 1.00 97.94 83 SER A CA 1
ATOM 679 C C . SER A 1 83 ? -6.622 8.993 -6.077 1.00 97.94 83 SER A C 1
ATOM 681 O O . SER A 1 83 ? -6.896 8.251 -7.024 1.00 97.94 83 SER A O 1
ATOM 683 N N . ASN A 1 84 ? -7.433 9.183 -5.035 1.00 97.94 84 ASN A N 1
ATOM 684 C CA . ASN A 1 84 ? -8.709 8.503 -4.836 1.00 97.94 84 ASN A CA 1
ATOM 685 C C . ASN A 1 84 ? -8.595 6.980 -5.018 1.00 97.94 84 ASN A C 1
ATOM 687 O O . ASN A 1 84 ? -9.361 6.382 -5.771 1.00 97.94 84 ASN A O 1
ATOM 691 N N . VAL A 1 85 ? -7.632 6.349 -4.343 1.00 98.38 85 VAL A N 1
ATOM 692 C CA . VAL A 1 85 ? -7.552 4.885 -4.309 1.00 98.38 85 VAL A CA 1
ATOM 693 C C . VAL A 1 85 ? -8.662 4.380 -3.401 1.00 98.38 85 VAL A C 1
ATOM 695 O O . VAL A 1 85 ? -8.762 4.788 -2.246 1.00 98.38 85 VAL A O 1
ATOM 698 N N . VAL A 1 86 ? -9.516 3.510 -3.921 1.00 98.31 86 VAL A N 1
ATOM 699 C CA . VAL A 1 86 ? -10.668 2.970 -3.203 1.00 98.31 86 VAL A CA 1
ATOM 700 C C . VAL A 1 86 ? -10.583 1.451 -3.203 1.00 98.31 86 VAL A C 1
ATOM 702 O O . VAL A 1 86 ? -10.480 0.822 -4.257 1.00 98.31 86 VAL A O 1
ATOM 705 N N . ILE A 1 87 ? -10.642 0.875 -2.008 1.00 98.19 87 ILE A N 1
ATOM 706 C CA . ILE A 1 87 ? -10.698 -0.562 -1.763 1.00 98.19 87 ILE A CA 1
ATOM 707 C C . ILE A 1 87 ? -12.151 -0.904 -1.452 1.00 98.19 87 ILE A C 1
ATOM 709 O O . ILE A 1 87 ? -12.695 -0.488 -0.424 1.00 98.19 87 ILE A O 1
ATOM 713 N N . HIS A 1 88 ? -12.789 -1.631 -2.363 1.00 98.12 88 HIS A N 1
ATOM 714 C CA . HIS A 1 88 ? -14.187 -2.037 -2.242 1.00 98.12 88 HIS A CA 1
ATOM 715 C C . HIS A 1 88 ? -14.313 -3.226 -1.294 1.00 98.12 88 HIS A C 1
ATOM 717 O O . HIS A 1 88 ? -13.423 -4.075 -1.230 1.00 98.12 88 HIS A O 1
ATOM 723 N N . THR A 1 89 ? -15.436 -3.310 -0.586 1.00 96.88 89 THR A N 1
ATOM 724 C CA . THR A 1 89 ? -15.716 -4.447 0.293 1.00 96.88 89 THR A CA 1
ATOM 725 C C . THR A 1 89 ? -15.934 -5.712 -0.551 1.00 96.88 89 THR A C 1
ATOM 727 O O . THR A 1 89 ? -16.878 -5.750 -1.349 1.00 96.88 89 THR A O 1
ATOM 730 N N . PRO A 1 90 ? -15.092 -6.756 -0.422 1.00 95.56 90 PRO A N 1
ATOM 731 C CA . PRO A 1 90 ? -15.284 -8.003 -1.149 1.00 95.56 90 PRO A CA 1
ATOM 732 C C . PRO A 1 90 ? -16.563 -8.692 -0.666 1.00 95.56 90 PRO A C 1
ATOM 734 O O . PRO A 1 90 ? -16.933 -8.589 0.504 1.00 95.56 90 PRO A O 1
ATOM 737 N N . LYS A 1 91 ? -17.253 -9.387 -1.580 1.00 93.56 91 LYS A N 1
ATOM 738 C CA . LYS A 1 91 ? -18.460 -10.173 -1.268 1.00 93.56 91 LYS A CA 1
ATOM 739 C C . LYS A 1 91 ? -19.524 -9.382 -0.489 1.00 93.56 91 LYS A C 1
ATOM 741 O O . LYS A 1 91 ? -20.230 -9.928 0.357 1.00 93.56 91 LYS A O 1
ATOM 746 N N . ARG A 1 92 ? -19.657 -8.082 -0.791 1.00 94.44 92 ARG A N 1
ATOM 747 C CA . ARG A 1 92 ? -20.577 -7.160 -0.104 1.00 94.44 92 ARG A CA 1
ATOM 748 C C . ARG A 1 92 ? -21.992 -7.717 0.025 1.00 94.44 92 ARG A C 1
ATOM 750 O O . ARG A 1 92 ? -22.578 -7.630 1.094 1.00 94.44 92 ARG A O 1
ATOM 757 N N . ASN A 1 93 ? -22.524 -8.282 -1.057 1.00 93.88 93 ASN A N 1
ATOM 758 C CA . ASN A 1 93 ? -23.892 -8.789 -1.086 1.00 93.88 93 ASN A CA 1
ATOM 759 C C . ASN A 1 93 ? -24.053 -10.055 -0.232 1.00 93.88 93 ASN A C 1
ATOM 761 O O . ASN A 1 93 ? -25.050 -10.164 0.473 1.00 93.88 93 ASN A O 1
ATOM 765 N N . GLU A 1 94 ? -23.079 -10.970 -0.251 1.00 93.38 94 GLU A N 1
ATOM 766 C CA . GLU A 1 94 ? -23.113 -12.221 0.528 1.00 93.38 94 GLU A CA 1
ATOM 767 C C . GLU A 1 94 ? -23.175 -11.925 2.032 1.00 93.38 94 GLU A C 1
ATOM 769 O O . GLU A 1 94 ? -24.067 -12.396 2.723 1.00 93.38 94 GLU A O 1
ATOM 774 N N . TRP A 1 95 ? -22.298 -11.043 2.512 1.00 91.81 95 TRP A N 1
ATOM 775 C CA . TRP A 1 95 ? -22.212 -10.650 3.925 1.00 91.81 95 TRP A CA 1
ATOM 776 C C . TRP A 1 95 ? -23.148 -9.498 4.313 1.00 91.81 95 TRP A C 1
ATOM 778 O O . TRP A 1 95 ? -23.176 -9.063 5.466 1.00 91.81 95 TRP A O 1
ATOM 788 N N . GLN A 1 96 ? -23.884 -8.972 3.330 1.00 92.44 96 GLN A N 1
ATOM 789 C CA . GLN A 1 96 ? -24.774 -7.819 3.440 1.00 92.44 96 GLN A CA 1
ATOM 790 C C . GLN A 1 96 ? -24.116 -6.566 4.055 1.00 92.44 96 GLN A C 1
ATOM 792 O O . GLN A 1 96 ? -24.815 -5.751 4.656 1.00 92.44 96 GLN A O 1
ATOM 797 N N . TRP A 1 97 ? -22.796 -6.388 3.903 1.00 93.81 97 TRP A N 1
ATOM 798 C CA . TRP A 1 97 ? -22.067 -5.240 4.457 1.00 93.81 97 TRP A CA 1
ATOM 799 C C . TRP A 1 97 ? -22.712 -3.924 4.032 1.00 93.81 97 TRP A C 1
ATOM 801 O O . TRP A 1 97 ? -22.942 -3.666 2.840 1.00 93.81 97 TRP A O 1
ATOM 811 N N . GLU A 1 98 ? -22.959 -3.055 5.003 1.00 93.50 98 GLU A N 1
ATOM 812 C CA . GLU A 1 98 ? -23.540 -1.755 4.701 1.00 93.50 98 GLU A CA 1
ATOM 813 C C . GLU A 1 98 ? -22.541 -0.868 3.974 1.00 93.50 98 GLU A C 1
ATOM 815 O O . GLU A 1 98 ? -22.892 -0.246 2.961 1.00 93.50 98 GLU A O 1
ATOM 820 N N . SER A 1 99 ? -21.285 -0.874 4.429 1.00 94.44 99 SER A N 1
ATOM 821 C CA . SER A 1 99 ? -20.231 -0.107 3.773 1.00 94.44 99 SER A CA 1
ATOM 822 C C . SER A 1 99 ? -19.859 -0.713 2.414 1.00 94.44 99 SER A C 1
ATOM 824 O O . SER A 1 99 ? -19.397 -1.859 2.352 1.00 94.44 99 SER A O 1
ATOM 826 N N . PRO A 1 100 ? -19.980 0.045 1.306 1.00 95.94 100 PRO A N 1
ATOM 827 C CA . PRO A 1 100 ? -19.514 -0.427 0.007 1.00 95.94 100 PRO A CA 1
ATOM 828 C C . PRO A 1 100 ? -17.983 -0.472 -0.093 1.00 95.94 100 PRO A C 1
ATOM 830 O O . PRO A 1 100 ? -17.444 -1.144 -0.972 1.00 95.94 100 PRO A O 1
ATOM 833 N N . LEU A 1 101 ? -17.283 0.237 0.796 1.00 97.19 101 LEU A N 1
ATOM 834 C CA . LEU A 1 101 ? -15.835 0.417 0.772 1.00 97.19 101 LEU A CA 1
ATOM 835 C C . LEU A 1 101 ? -15.234 -0.038 2.105 1.00 97.19 101 LEU A C 1
ATOM 837 O O . LEU A 1 101 ? -15.835 0.191 3.152 1.00 97.19 101 LEU A O 1
ATOM 841 N N . ILE A 1 102 ? -14.025 -0.596 2.082 1.00 97.06 102 ILE A N 1
ATOM 842 C CA . ILE A 1 102 ? -13.234 -0.838 3.298 1.00 97.06 102 ILE A CA 1
ATOM 843 C C . ILE A 1 102 ? -12.295 0.331 3.554 1.00 97.06 102 ILE A C 1
ATOM 845 O O . ILE A 1 102 ? -12.148 0.774 4.689 1.00 97.06 102 ILE A O 1
ATOM 849 N N . ALA A 1 103 ? -11.662 0.849 2.505 1.00 98.12 103 ALA A N 1
ATOM 850 C CA . ALA A 1 103 ? -10.754 1.971 2.644 1.00 98.12 103 ALA A CA 1
ATOM 851 C C . ALA A 1 103 ? -10.795 2.886 1.424 1.00 98.12 103 ALA A C 1
ATOM 853 O O . ALA A 1 103 ? -10.971 2.445 0.289 1.00 98.12 103 ALA A O 1
ATOM 854 N N . ARG A 1 104 ? -10.590 4.174 1.671 1.00 98.06 104 ARG A N 1
ATOM 855 C CA . ARG A 1 104 ? -10.344 5.201 0.667 1.00 98.06 104 ARG A CA 1
ATOM 856 C C . ARG A 1 104 ? -9.077 5.949 1.047 1.00 98.06 104 ARG A C 1
ATOM 858 O O . ARG A 1 104 ? -8.881 6.300 2.204 1.00 98.06 104 ARG A O 1
ATOM 865 N N . VAL A 1 105 ? -8.244 6.221 0.060 1.00 98.38 105 VAL A N 1
ATOM 866 C CA . VAL A 1 105 ? -7.035 7.025 0.184 1.00 98.38 105 VAL A CA 1
ATOM 867 C C . VAL A 1 105 ? -7.157 8.184 -0.792 1.00 98.38 105 VAL A C 1
ATOM 869 O O . VAL A 1 105 ? -7.210 7.973 -2.006 1.00 98.38 105 VAL A O 1
ATOM 872 N N . GLY A 1 106 ? -7.224 9.409 -0.276 1.00 98.12 106 GLY A N 1
ATOM 873 C CA . GLY A 1 106 ? -7.344 10.608 -1.103 1.00 98.12 106 GLY A CA 1
ATOM 874 C C . GLY A 1 106 ? -6.115 10.825 -1.981 1.00 98.12 106 GLY A C 1
ATOM 875 O O . GLY A 1 106 ? -6.256 11.028 -3.188 1.00 98.12 106 GLY A O 1
ATOM 876 N N . LYS A 1 107 ? -4.910 10.711 -1.410 1.00 98.25 107 LYS A N 1
ATOM 877 C CA . LYS A 1 107 ? -3.644 10.816 -2.151 1.00 98.25 107 LYS A CA 1
ATOM 878 C C . LYS A 1 107 ? -2.594 9.862 -1.587 1.00 98.25 107 LYS A C 1
ATOM 880 O O . LYS A 1 107 ? -2.371 9.832 -0.383 1.00 98.25 107 LYS A O 1
ATOM 885 N N . ALA A 1 108 ? -1.922 9.125 -2.459 1.00 98.31 108 ALA A N 1
ATOM 886 C CA . ALA A 1 108 ? -0.745 8.325 -2.162 1.00 98.31 108 ALA A CA 1
ATOM 887 C C . ALA A 1 108 ? 0.400 8.766 -3.081 1.00 98.31 108 ALA A C 1
ATOM 889 O O . ALA A 1 108 ? 0.208 8.972 -4.275 1.00 98.31 108 ALA A O 1
ATOM 890 N N . SER A 1 109 ? 1.586 8.940 -2.522 1.00 98.00 109 SER A N 1
ATOM 891 C CA . SER A 1 109 ? 2.800 9.311 -3.234 1.00 98.00 109 SER A CA 1
ATOM 892 C C . SER A 1 109 ? 3.902 8.363 -2.810 1.00 98.00 109 SER A C 1
ATOM 894 O O . SER A 1 109 ? 4.162 8.232 -1.615 1.00 98.00 109 SER A O 1
ATOM 896 N N . VAL A 1 110 ? 4.547 7.716 -3.769 1.00 97.38 110 VAL A N 1
ATOM 897 C CA . VAL A 1 110 ? 5.647 6.790 -3.513 1.00 97.38 110 VAL A CA 1
ATOM 898 C C . VAL A 1 110 ? 6.857 7.256 -4.302 1.00 97.38 110 VAL A C 1
ATOM 900 O O . VAL A 1 110 ? 6.806 7.377 -5.521 1.00 97.38 110 VAL A O 1
ATOM 903 N N . GLU A 1 111 ? 7.933 7.542 -3.588 1.00 97.06 111 GLU A N 1
ATOM 904 C CA . GLU A 1 111 ? 9.234 7.875 -4.149 1.00 97.06 111 GLU A CA 1
ATOM 905 C C . GLU A 1 111 ? 10.090 6.611 -4.203 1.00 97.06 111 GLU A C 1
ATOM 907 O O . GLU A 1 111 ? 10.390 6.039 -3.155 1.00 97.06 111 GLU A O 1
ATOM 912 N N . CYS A 1 112 ? 10.502 6.188 -5.395 1.00 96.25 112 CYS A N 1
ATOM 913 C CA . CYS A 1 112 ? 11.254 4.953 -5.617 1.00 96.25 112 CYS A CA 1
ATOM 914 C C . CYS A 1 112 ? 12.568 5.199 -6.366 1.00 96.25 112 CYS A C 1
ATOM 916 O O . CYS A 1 112 ? 12.717 6.192 -7.086 1.00 96.25 112 CYS A O 1
ATOM 918 N N . ASN A 1 113 ? 13.497 4.249 -6.238 1.00 94.19 113 ASN A N 1
ATOM 919 C CA . ASN A 1 113 ? 14.715 4.191 -7.045 1.00 94.19 113 ASN A CA 1
ATOM 920 C C . ASN A 1 113 ? 14.385 3.677 -8.456 1.00 94.19 113 ASN A C 1
ATOM 922 O O . ASN A 1 113 ? 14.020 2.516 -8.651 1.00 94.19 113 ASN A O 1
ATOM 926 N N . ALA A 1 114 ? 14.489 4.558 -9.444 1.00 87.50 114 ALA A N 1
ATOM 927 C CA . ALA A 1 114 ? 13.982 4.321 -10.786 1.00 87.50 114 ALA A CA 1
ATOM 928 C C . ALA A 1 114 ? 14.699 3.182 -11.531 1.00 87.50 114 ALA A C 1
ATOM 930 O O . ALA A 1 114 ? 14.009 2.280 -12.022 1.00 87.50 114 ALA A O 1
ATOM 931 N N . PRO A 1 115 ? 16.049 3.156 -11.581 1.00 85.44 115 PRO A N 1
ATOM 932 C CA . PRO A 1 115 ? 16.777 2.042 -12.167 1.00 85.44 115 PRO A CA 1
ATOM 933 C C . PRO A 1 115 ? 16.391 0.681 -11.595 1.00 85.44 115 PRO A C 1
ATOM 935 O O . PRO A 1 115 ? 16.170 -0.264 -12.349 1.00 85.44 115 PRO A O 1
ATOM 938 N N . ILE A 1 116 ? 16.274 0.586 -10.271 1.00 86.00 116 ILE A N 1
ATOM 939 C CA . ILE A 1 116 ? 15.976 -0.683 -9.603 1.00 86.00 116 ILE A CA 1
ATOM 940 C C . ILE A 1 116 ? 14.538 -1.108 -9.883 1.00 86.00 116 ILE A C 1
ATOM 942 O O . ILE A 1 116 ? 14.305 -2.269 -10.189 1.00 86.00 116 ILE A O 1
ATOM 946 N N . CYS A 1 117 ? 13.571 -0.193 -9.849 1.00 80.62 117 CYS A N 1
ATOM 947 C CA . CYS A 1 117 ? 12.176 -0.563 -10.081 1.00 80.62 117 CYS A CA 1
ATOM 948 C C . CYS A 1 117 ? 11.882 -0.995 -11.526 1.00 80.62 117 CYS A C 1
ATOM 950 O O . CYS A 1 117 ? 11.044 -1.869 -11.724 1.00 80.62 117 CYS A O 1
ATOM 952 N N . ILE A 1 118 ? 12.528 -0.391 -12.530 1.00 80.06 118 ILE A N 1
ATOM 953 C CA . ILE A 1 118 ? 12.195 -0.634 -13.948 1.00 80.06 118 ILE A CA 1
ATOM 954 C C . ILE A 1 118 ? 13.091 -1.701 -14.569 1.00 80.06 118 ILE A C 1
ATOM 956 O O . ILE A 1 118 ? 12.619 -2.603 -15.258 1.00 80.06 118 ILE A O 1
ATOM 960 N N . PHE A 1 119 ? 14.401 -1.571 -14.380 1.00 78.44 119 PHE A N 1
ATOM 961 C CA . PHE A 1 119 ? 15.370 -2.318 -15.178 1.00 78.44 119 PHE A CA 1
ATOM 962 C C . PHE A 1 119 ? 15.769 -3.636 -14.543 1.00 78.44 119 PHE A C 1
ATOM 964 O O . PHE A 1 119 ? 16.292 -4.518 -15.218 1.00 78.44 119 PHE A O 1
ATOM 971 N N . HIS A 1 120 ? 15.503 -3.805 -13.259 1.00 79.62 120 HIS A N 1
ATOM 972 C CA . HIS A 1 120 ? 15.956 -4.979 -12.555 1.00 79.62 120 HIS A CA 1
ATOM 973 C C . HIS A 1 120 ? 15.445 -6.294 -13.177 1.00 79.62 120 HIS A C 1
ATOM 975 O O . HIS A 1 120 ? 16.252 -7.176 -13.471 1.00 79.62 120 HIS A O 1
ATOM 981 N N . ASP A 1 121 ? 14.139 -6.409 -13.420 1.00 73.81 121 ASP A N 1
ATOM 982 C CA . ASP A 1 121 ? 13.552 -7.676 -13.871 1.00 73.81 121 ASP A CA 1
ATOM 983 C C . ASP A 1 121 ? 14.041 -8.042 -15.286 1.00 73.81 121 ASP A C 1
ATOM 985 O O . ASP A 1 121 ? 14.331 -9.195 -15.604 1.00 73.81 121 ASP A O 1
ATOM 989 N N . VAL A 1 122 ? 14.251 -7.014 -16.116 1.00 76.75 122 VAL A N 1
ATOM 990 C CA . VAL A 1 122 ? 14.727 -7.152 -17.497 1.00 76.75 122 VAL A CA 1
ATOM 991 C C . VAL A 1 122 ? 16.213 -7.519 -17.559 1.00 76.75 122 VAL A C 1
ATOM 993 O O . VAL A 1 122 ? 16.592 -8.401 -18.331 1.00 76.75 122 VAL A O 1
ATOM 996 N N . PHE A 1 123 ? 17.066 -6.852 -16.775 1.00 77.69 123 PHE A N 1
ATOM 997 C CA . PHE A 1 123 ? 18.521 -6.985 -16.907 1.00 77.69 123 PHE A CA 1
ATOM 998 C C . PHE A 1 123 ? 19.130 -8.055 -16.005 1.00 77.69 123 PHE A C 1
ATOM 1000 O O . PHE A 1 123 ? 20.086 -8.714 -16.411 1.00 77.69 123 PHE A O 1
ATOM 1007 N N . LEU A 1 124 ? 18.614 -8.232 -14.788 1.00 77.19 124 LEU A N 1
ATOM 1008 C CA . LEU A 1 124 ? 19.264 -9.073 -13.783 1.00 77.19 124 LEU A CA 1
ATOM 1009 C C . LEU A 1 124 ? 18.631 -10.461 -13.666 1.00 77.19 124 LEU A C 1
ATOM 1011 O O . LEU A 1 124 ? 19.300 -11.361 -13.157 1.00 77.19 124 LEU A O 1
ATOM 1015 N N . ARG A 1 125 ? 17.390 -10.659 -14.149 1.00 81.81 125 ARG A N 1
ATOM 1016 C CA . ARG A 1 125 ? 16.627 -11.927 -14.051 1.00 81.81 125 ARG A CA 1
ATOM 1017 C C . ARG A 1 125 ? 16.649 -12.552 -12.647 1.00 81.81 125 ARG A C 1
ATOM 1019 O O . ARG A 1 125 ? 16.543 -13.769 -12.490 1.00 81.81 125 ARG A O 1
ATOM 1026 N N . ARG A 1 126 ? 16.870 -11.728 -11.628 1.00 80.00 126 ARG A N 1
ATOM 1027 C CA . ARG A 1 126 ? 16.790 -12.093 -10.214 1.00 80.00 126 ARG A CA 1
ATOM 1028 C C . ARG A 1 126 ? 15.534 -11.444 -9.660 1.00 80.00 126 ARG A C 1
ATOM 1030 O O . ARG A 1 126 ? 14.819 -10.806 -10.408 1.00 80.00 126 ARG A O 1
ATOM 1037 N N . GLU A 1 127 ? 15.222 -11.658 -8.393 1.00 77.38 127 GLU A N 1
ATOM 1038 C CA . GLU A 1 127 ? 14.193 -10.900 -7.682 1.00 77.38 127 GLU A CA 1
ATOM 1039 C C . GLU A 1 127 ? 14.953 -9.915 -6.786 1.00 77.38 127 GLU A C 1
ATOM 1041 O O . GLU A 1 127 ? 15.566 -10.323 -5.802 1.00 77.38 127 GLU A O 1
ATOM 1046 N N . LEU A 1 128 ? 15.017 -8.635 -7.163 1.00 83.38 128 LEU A N 1
ATOM 1047 C CA . LEU A 1 128 ? 15.611 -7.597 -6.337 1.00 83.38 128 LEU A CA 1
ATOM 1048 C C . LEU A 1 128 ? 14.537 -7.058 -5.401 1.00 83.38 128 LEU A C 1
ATOM 1050 O O . LEU A 1 128 ? 13.358 -6.964 -5.761 1.00 83.38 128 LEU A O 1
ATOM 1054 N N . PRO A 1 129 ? 14.965 -6.655 -4.206 1.00 88.75 129 PRO A N 1
ATOM 1055 C CA . PRO A 1 129 ? 14.103 -6.006 -3.248 1.00 88.75 129 PRO A CA 1
ATOM 1056 C C . PRO A 1 129 ? 13.575 -4.665 -3.762 1.00 88.75 129 PRO A C 1
ATOM 1058 O O . PRO A 1 129 ? 14.228 -3.941 -4.514 1.00 88.75 129 PRO A O 1
ATOM 1061 N N . ILE A 1 130 ? 12.384 -4.312 -3.290 1.00 91.00 130 ILE A N 1
ATOM 1062 C CA . ILE A 1 130 ? 11.725 -3.043 -3.603 1.00 91.00 130 ILE A CA 1
ATOM 1063 C C . ILE A 1 130 ? 12.393 -1.917 -2.805 1.00 91.00 130 ILE A C 1
ATOM 1065 O O . ILE A 1 130 ? 12.390 -1.956 -1.575 1.00 91.00 130 ILE A O 1
ATOM 1069 N N . GLU A 1 131 ? 12.905 -0.884 -3.475 1.00 94.44 131 GLU A N 1
ATOM 1070 C CA . GLU A 1 131 ? 13.451 0.314 -2.821 1.00 94.44 131 GLU A CA 1
ATOM 1071 C C . GLU A 1 131 ? 12.492 1.507 -2.918 1.00 94.44 131 GLU A C 1
ATOM 1073 O O . GLU A 1 131 ? 12.364 2.140 -3.971 1.00 94.44 131 GLU A O 1
ATOM 1078 N N . ALA A 1 132 ? 11.857 1.849 -1.795 1.00 95.75 132 ALA A N 1
ATOM 1079 C CA . ALA A 1 132 ? 11.000 3.024 -1.659 1.00 95.75 132 ALA A CA 1
ATOM 1080 C C . ALA A 1 132 ? 11.606 4.010 -0.647 1.00 95.75 132 ALA A C 1
ATOM 1082 O O .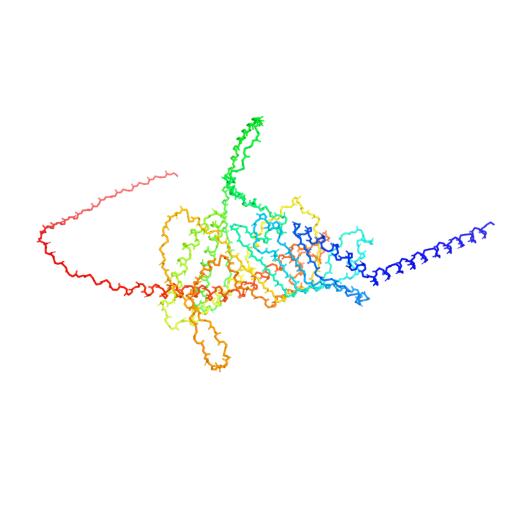 ALA A 1 132 ? 11.741 3.713 0.537 1.00 95.75 132 ALA A O 1
ATOM 1083 N N . TYR A 1 133 ? 11.955 5.219 -1.075 1.00 96.00 133 TYR A N 1
ATOM 1084 C CA . TYR A 1 133 ? 12.519 6.243 -0.194 1.00 96.00 133 TYR A CA 1
ATOM 1085 C C . TYR A 1 133 ? 11.462 6.849 0.723 1.00 96.00 133 TYR A C 1
ATOM 1087 O O . TYR A 1 133 ? 11.644 6.892 1.940 1.00 96.00 133 TYR A O 1
ATOM 1095 N N . THR A 1 134 ? 10.339 7.271 0.147 1.00 97.25 134 THR A N 1
ATOM 1096 C CA . THR A 1 134 ? 9.277 7.958 0.881 1.00 97.25 134 THR A CA 1
ATOM 1097 C C . THR A 1 134 ? 7.920 7.467 0.407 1.00 97.25 134 THR A C 1
ATOM 1099 O O . THR A 1 134 ? 7.604 7.549 -0.776 1.00 97.25 134 THR A O 1
ATOM 1102 N N . VAL A 1 135 ? 7.092 7.004 1.338 1.00 98.00 135 VAL A N 1
ATOM 1103 C CA . VAL A 1 135 ? 5.679 6.691 1.115 1.00 98.00 135 VAL A CA 1
ATOM 1104 C C . VAL A 1 135 ? 4.857 7.723 1.872 1.00 98.00 135 VAL A C 1
ATOM 1106 O O . VAL A 1 135 ?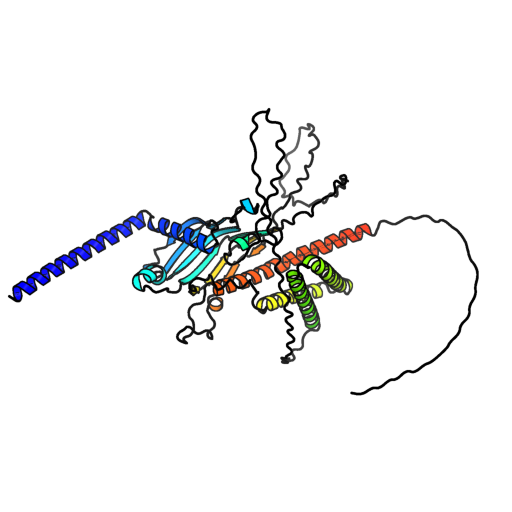 4.917 7.790 3.098 1.00 98.00 135 VAL A O 1
ATOM 1109 N N . ILE A 1 136 ? 4.096 8.544 1.160 1.00 98.25 136 ILE A N 1
ATOM 1110 C CA . ILE A 1 136 ? 3.212 9.553 1.744 1.00 98.25 136 ILE A CA 1
ATOM 1111 C C . ILE A 1 136 ? 1.782 9.193 1.384 1.00 98.25 136 ILE A C 1
ATOM 1113 O O . ILE A 1 136 ? 1.434 9.102 0.213 1.00 98.25 136 ILE A O 1
ATOM 1117 N N . VAL A 1 137 ? 0.940 9.030 2.391 1.00 98.38 137 VAL A N 1
ATOM 1118 C CA . VAL A 1 137 ? -0.482 8.734 2.251 1.00 98.38 137 VAL A CA 1
ATOM 1119 C C . VAL A 1 137 ? -1.254 9.845 2.956 1.00 98.38 137 VAL A C 1
ATOM 1121 O O . VAL A 1 137 ? -0.881 10.266 4.045 1.00 98.38 137 VAL A O 1
ATOM 1124 N N . THR A 1 138 ? -2.283 10.402 2.329 1.00 98.44 138 THR A N 1
ATOM 1125 C CA . THR A 1 138 ? -3.064 11.535 2.852 1.00 98.44 138 THR A CA 1
ATOM 1126 C C . THR A 1 138 ? -4.552 11.304 2.621 1.00 98.44 138 THR A C 1
ATOM 1128 O O . THR A 1 138 ? -4.932 10.699 1.614 1.00 98.44 138 THR A O 1
ATOM 1131 N N . ASP A 1 139 ? -5.374 11.796 3.552 1.00 98.19 139 ASP A N 1
ATOM 1132 C CA . ASP A 1 139 ? -6.829 11.615 3.578 1.00 98.19 139 ASP A CA 1
ATOM 1133 C C . ASP A 1 139 ? -7.208 10.129 3.504 1.00 98.19 139 ASP A C 1
ATOM 1135 O O . ASP A 1 139 ? -7.815 9.646 2.544 1.00 98.19 139 ASP A O 1
ATOM 1139 N N . VAL A 1 140 ? -6.771 9.377 4.515 1.00 98.19 140 VAL A N 1
ATOM 1140 C CA . VAL A 1 140 ? -7.096 7.953 4.641 1.00 98.19 140 VAL A CA 1
ATOM 1141 C C . VAL A 1 140 ? -8.413 7.819 5.385 1.00 98.19 140 VAL A C 1
ATOM 1143 O O . VAL A 1 140 ? -8.558 8.316 6.494 1.00 98.19 140 VAL A O 1
ATOM 1146 N N . GLN A 1 141 ? -9.373 7.115 4.808 1.00 97.94 141 GLN A N 1
ATOM 1147 C CA . GLN A 1 141 ? -10.661 6.816 5.421 1.00 97.94 141 GLN A CA 1
ATOM 1148 C C . GLN A 1 141 ? -10.825 5.304 5.445 1.00 97.94 141 GLN A C 1
ATOM 1150 O O . GLN A 1 141 ? -10.831 4.677 4.392 1.00 97.94 141 GLN A O 1
ATOM 1155 N N . VAL A 1 142 ? -10.940 4.716 6.628 1.00 97.00 142 VAL A N 1
ATOM 1156 C CA . VAL A 1 142 ? -11.143 3.276 6.816 1.00 97.00 142 VAL A CA 1
ATOM 1157 C C . VAL A 1 142 ? -12.527 3.060 7.403 1.00 97.00 142 VAL A C 1
ATOM 1159 O O . VAL A 1 142 ? -12.893 3.718 8.372 1.00 97.00 142 VAL A O 1
ATOM 1162 N N . PHE A 1 143 ? -13.287 2.141 6.824 1.00 97.19 143 PHE A N 1
ATOM 1163 C CA . PHE A 1 143 ? -14.623 1.761 7.255 1.00 97.19 143 PHE A CA 1
ATOM 1164 C C . PHE A 1 143 ? -14.559 0.343 7.805 1.00 97.19 143 PHE A C 1
ATOM 1166 O O . PHE A 1 143 ? -14.422 -0.628 7.061 1.00 97.19 143 PHE A O 1
ATOM 1173 N N . VAL A 1 144 ? -14.631 0.241 9.125 1.00 95.44 144 VAL A N 1
ATOM 1174 C CA . VAL A 1 144 ? -14.603 -1.021 9.853 1.00 95.44 144 VAL A CA 1
ATOM 1175 C C . VAL A 1 144 ? -16.025 -1.341 10.276 1.00 95.44 144 VAL A C 1
ATOM 1177 O O . VAL A 1 144 ? -16.620 -0.628 11.084 1.00 95.44 144 VAL A O 1
ATOM 1180 N N . GLU A 1 145 ? -16.573 -2.408 9.717 1.00 94.06 145 GLU A N 1
ATOM 1181 C CA . GLU A 1 145 ? -17.879 -2.932 10.099 1.00 94.06 145 GLU A CA 1
ATOM 1182 C C . GLU A 1 145 ? -17.669 -4.293 10.750 1.00 94.06 145 GLU A C 1
ATOM 1184 O O . GLU A 1 145 ? -16.972 -5.155 10.202 1.00 94.06 145 GLU A O 1
ATOM 1189 N N . ARG A 1 146 ? -18.259 -4.467 11.933 1.00 91.31 146 ARG A N 1
ATOM 1190 C CA . ARG A 1 146 ? -18.295 -5.748 12.631 1.00 91.31 146 ARG A CA 1
ATOM 1191 C C . ARG A 1 146 ? -19.696 -6.337 12.524 1.00 91.31 146 ARG A C 1
ATOM 1193 O O . ARG A 1 146 ? -20.677 -5.652 12.824 1.00 91.31 146 ARG A O 1
ATOM 1200 N N . ARG A 1 147 ? -19.760 -7.608 12.131 1.00 88.06 147 ARG A N 1
ATOM 1201 C CA . ARG A 1 147 ? -20.954 -8.457 12.186 1.00 88.06 147 ARG A CA 1
ATOM 1202 C C . ARG A 1 147 ? -20.564 -9.760 12.858 1.00 88.06 147 ARG A C 1
ATOM 1204 O O . ARG A 1 147 ? -19.651 -10.442 12.399 1.00 88.06 147 ARG A O 1
ATOM 1211 N N . ASP A 1 148 ? -21.201 -10.046 13.984 1.00 84.75 148 ASP A N 1
ATOM 1212 C CA . ASP A 1 148 ? -20.880 -11.197 14.827 1.00 84.75 148 ASP A CA 1
ATOM 1213 C C . ASP A 1 148 ? -19.397 -11.226 15.243 1.00 84.75 148 ASP A C 1
ATOM 1215 O O . ASP A 1 148 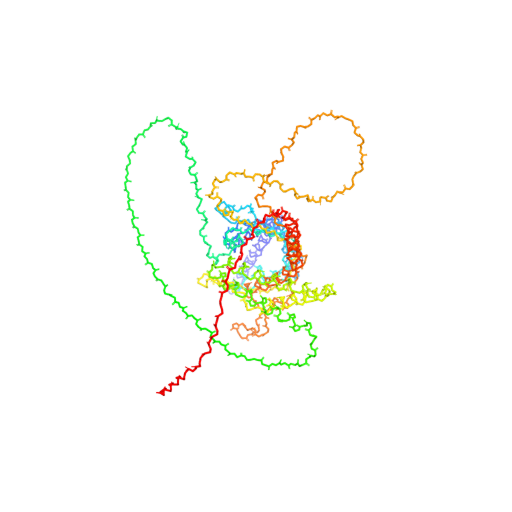? -18.886 -10.315 15.917 1.00 84.75 148 ASP A O 1
ATOM 1219 N N . SER A 1 149 ? -18.690 -12.281 14.845 1.00 82.81 149 SER A N 1
ATOM 1220 C CA . SER A 1 149 ? -17.257 -12.481 15.051 1.00 82.81 149 SER A CA 1
ATOM 1221 C C . SER A 1 149 ? -16.400 -11.994 13.876 1.00 82.81 149 S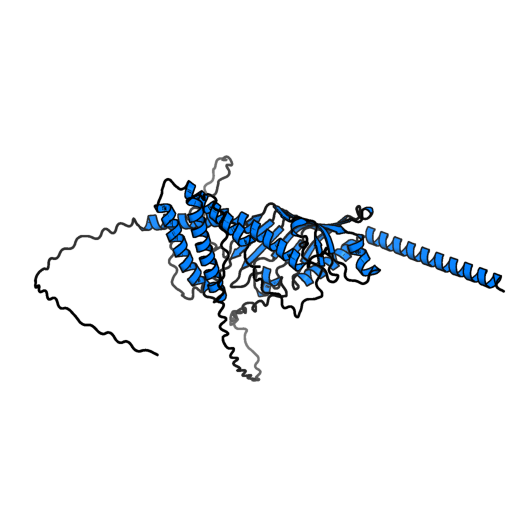ER A C 1
ATOM 1223 O O . SER A 1 149 ? -15.175 -11.969 13.998 1.00 82.81 149 SER A O 1
ATOM 1225 N N . VAL A 1 150 ? -17.007 -11.577 12.759 1.00 87.50 150 VAL A N 1
ATOM 1226 C CA . VAL A 1 150 ? -16.292 -11.207 11.533 1.00 87.50 150 VAL A CA 1
ATOM 1227 C C . VAL A 1 150 ? -16.213 -9.691 11.382 1.00 87.50 150 VAL A C 1
ATOM 1229 O O . VAL A 1 150 ? -17.192 -8.954 11.517 1.00 87.50 150 VAL A O 1
ATOM 1232 N N . ILE A 1 151 ? -15.013 -9.217 11.060 1.00 92.81 151 ILE A N 1
ATOM 1233 C CA . ILE A 1 151 ? -14.750 -7.828 10.694 1.00 92.81 151 ILE A CA 1
ATOM 1234 C C . ILE A 1 151 ? -14.512 -7.789 9.189 1.00 92.81 151 ILE A C 1
ATOM 1236 O O . ILE A 1 151 ? -13.719 -8.574 8.670 1.00 92.81 151 ILE A O 1
ATOM 1240 N N . ASN A 1 152 ? -15.151 -6.859 8.484 1.00 93.94 152 ASN A N 1
ATOM 1241 C CA . ASN A 1 152 ? -15.031 -6.732 7.027 1.00 93.94 152 ASN A CA 1
ATOM 1242 C C . ASN A 1 152 ? -13.570 -6.658 6.523 1.00 93.94 152 ASN A C 1
ATOM 1244 O O . ASN A 1 152 ? -13.254 -7.198 5.465 1.00 93.94 152 ASN A O 1
ATOM 1248 N N . VAL A 1 153 ? -12.661 -6.047 7.291 1.00 93.69 153 VAL A N 1
ATOM 1249 C CA . VAL A 1 153 ? -11.221 -5.958 6.978 1.00 93.69 153 VAL A CA 1
ATOM 1250 C C . VAL A 1 153 ? -10.551 -7.337 6.905 1.00 93.69 153 VAL A C 1
ATOM 1252 O O . VAL A 1 153 ? -9.611 -7.508 6.131 1.00 93.69 153 VAL A O 1
ATOM 1255 N N . TYR A 1 154 ? -11.035 -8.337 7.649 1.00 91.56 154 TYR A N 1
ATOM 1256 C CA . TYR A 1 154 ? -10.474 -9.695 7.615 1.00 91.56 154 TYR A CA 1
ATOM 1257 C C . TYR A 1 154 ? -10.621 -10.360 6.249 1.00 91.56 154 TYR A C 1
ATOM 1259 O O . TYR A 1 154 ? -9.784 -11.178 5.884 1.00 91.56 154 TYR A O 1
ATOM 1267 N N . LEU A 1 155 ? -11.607 -9.944 5.451 1.00 92.25 155 LEU A N 1
ATOM 1268 C CA . LEU A 1 155 ? -11.801 -10.458 4.097 1.00 92.25 155 LEU A CA 1
ATOM 1269 C C . LEU A 1 155 ? -10.659 -10.080 3.140 1.00 92.25 155 LEU A C 1
ATOM 1271 O O . LEU A 1 155 ? -10.497 -10.728 2.107 1.00 92.25 155 LEU A O 1
ATOM 1275 N N . LEU A 1 156 ? -9.873 -9.046 3.466 1.00 92.56 156 LEU A N 1
ATOM 1276 C CA . LEU A 1 156 ? -8.721 -8.625 2.664 1.00 92.56 156 LEU A CA 1
ATOM 1277 C C . LEU A 1 156 ? -7.506 -9.536 2.845 1.00 92.56 156 LEU A C 1
ATOM 1279 O O . LEU A 1 156 ? -6.606 -9.499 2.009 1.00 92.56 156 LEU A O 1
ATOM 1283 N N . ASN A 1 157 ? -7.457 -10.320 3.924 1.00 88.75 157 ASN A N 1
ATOM 1284 C CA . ASN A 1 157 ? -6.336 -11.204 4.186 1.00 88.75 157 ASN A CA 1
ATOM 1285 C C . ASN A 1 157 ? -6.624 -12.603 3.606 1.00 88.75 157 ASN A C 1
ATOM 1287 O O . ASN A 1 157 ? -7.514 -13.287 4.113 1.00 88.75 157 ASN A O 1
ATOM 1291 N N . PRO A 1 158 ? -5.871 -13.065 2.590 1.00 85.00 158 PRO A N 1
ATOM 1292 C CA . PRO A 1 158 ? -6.074 -14.388 2.000 1.00 85.00 158 PRO A CA 1
ATOM 1293 C C . PRO A 1 158 ? -5.723 -15.545 2.947 1.00 85.00 158 PRO A C 1
ATOM 1295 O O . PRO A 1 158 ? -6.085 -16.686 2.671 1.00 85.00 158 PRO A O 1
ATOM 1298 N N . THR A 1 159 ? -5.006 -15.278 4.041 1.00 82.44 159 THR A N 1
ATOM 1299 C CA . THR A 1 159 ? -4.556 -16.309 4.988 1.00 82.44 159 THR A CA 1
ATOM 1300 C C . THR A 1 159 ? -5.560 -16.555 6.107 1.00 82.44 159 THR A C 1
ATOM 1302 O O . THR A 1 159 ? -5.403 -17.505 6.868 1.00 82.44 159 THR A O 1
ATOM 1305 N N . LEU A 1 160 ? -6.585 -15.707 6.234 1.00 82.75 160 LEU A N 1
ATOM 1306 C CA . LEU A 1 160 ? -7.634 -15.881 7.230 1.00 82.75 160 LEU A CA 1
ATOM 1307 C C . LEU A 1 160 ? -8.725 -16.799 6.681 1.00 82.75 160 LEU A C 1
ATOM 1309 O O . LEU A 1 160 ? -9.375 -16.490 5.683 1.00 82.75 160 LEU A O 1
ATOM 1313 N N . ILE A 1 161 ? -8.967 -17.904 7.383 1.00 84.94 161 ILE A N 1
ATOM 1314 C CA . ILE A 1 161 ? -10.148 -18.737 7.165 1.00 84.94 161 ILE A CA 1
ATOM 1315 C C . ILE A 1 161 ? -11.323 -18.017 7.826 1.00 84.94 161 ILE A C 1
ATOM 1317 O O . ILE A 1 161 ? -11.450 -17.984 9.049 1.00 84.94 161 ILE A O 1
ATOM 1321 N N . VAL A 1 162 ? -12.151 -17.379 7.007 1.00 86.75 162 VAL A N 1
ATOM 1322 C CA . VAL A 1 162 ? -13.366 -16.696 7.458 1.00 86.75 162 VAL A CA 1
ATOM 1323 C C . VAL A 1 162 ? -14.507 -17.719 7.474 1.00 86.75 162 VAL A C 1
ATOM 1325 O O . VAL A 1 162 ? -14.589 -18.514 6.532 1.00 86.75 162 VAL A O 1
ATOM 1328 N N . PRO A 1 163 ? -15.377 -17.739 8.505 1.00 88.81 163 PRO A N 1
ATOM 1329 C CA . PRO A 1 163 ? -16.558 -18.599 8.491 1.00 88.81 163 PRO A CA 1
ATOM 1330 C C . PRO A 1 163 ? -17.415 -18.315 7.247 1.00 88.81 163 PRO A C 1
ATOM 1332 O O . PRO A 1 163 ? -17.325 -17.220 6.681 1.00 88.81 163 PRO A O 1
ATOM 1335 N N . PRO A 1 164 ? -18.233 -19.276 6.788 1.00 90.31 164 PRO A N 1
ATOM 1336 C CA . PRO A 1 164 ? -19.158 -19.009 5.696 1.00 90.31 164 PRO A CA 1
ATOM 1337 C C . PRO A 1 164 ? -20.085 -17.836 6.066 1.00 90.31 164 PRO A C 1
ATOM 1339 O O . PRO A 1 164 ? -20.391 -17.650 7.249 1.00 90.31 164 PRO A O 1
ATOM 1342 N N . PRO A 1 165 ? -20.504 -17.016 5.081 1.00 90.19 165 PRO A N 1
ATOM 1343 C CA . PRO A 1 165 ? -21.491 -15.976 5.334 1.00 90.19 165 PRO A CA 1
ATOM 1344 C C . PRO A 1 165 ? -22.752 -16.619 5.926 1.00 90.19 165 PRO A C 1
ATOM 1346 O O . PRO A 1 165 ? -23.074 -17.745 5.539 1.00 90.19 165 PRO A O 1
ATOM 1349 N N . PRO A 1 166 ? -23.462 -15.934 6.843 1.00 86.94 166 PRO A N 1
ATOM 1350 C CA . PRO A 1 166 ? -24.719 -16.450 7.363 1.00 86.94 166 PRO A CA 1
ATOM 1351 C C . PRO A 1 166 ? -25.626 -16.763 6.177 1.00 86.94 166 PRO A C 1
ATOM 1353 O O . PRO A 1 166 ? -25.828 -15.900 5.313 1.00 86.94 166 PRO A O 1
ATOM 1356 N N . GLU A 1 167 ? -26.110 -18.007 6.105 1.00 85.12 167 GLU A N 1
ATOM 1357 C CA . GLU A 1 167 ? -27.078 -18.389 5.088 1.00 85.12 167 GLU A CA 1
ATOM 1358 C C . GLU A 1 167 ? -28.210 -17.384 5.173 1.00 85.12 167 GLU A C 1
ATOM 1360 O O . GLU A 1 167 ? -28.784 -17.139 6.241 1.00 85.12 167 GLU A O 1
ATOM 1365 N N . ARG A 1 168 ? -28.489 -16.730 4.046 1.00 77.00 168 ARG A N 1
ATOM 1366 C CA . ARG A 1 168 ? -29.728 -15.989 3.959 1.00 77.00 168 ARG A CA 1
ATOM 1367 C C . ARG A 1 168 ? -30.788 -17.053 4.173 1.00 77.00 168 ARG A C 1
ATOM 1369 O O . ARG A 1 168 ? -30.952 -17.911 3.315 1.00 77.00 168 ARG A O 1
ATOM 1376 N N . MET A 1 169 ? -31.496 -16.985 5.299 1.00 71.31 169 MET A N 1
ATOM 1377 C CA . MET A 1 169 ? -32.882 -17.407 5.282 1.00 71.31 169 MET A CA 1
ATOM 1378 C C . MET A 1 169 ? -33.504 -16.510 4.223 1.00 71.31 169 MET A C 1
ATOM 1380 O O . MET A 1 169 ? -33.888 -15.368 4.488 1.00 71.31 169 MET A O 1
ATOM 1384 N N . GLU A 1 170 ? -33.473 -16.980 2.978 1.00 73.62 170 GLU A N 1
ATOM 1385 C CA . GLU A 1 170 ? -34.492 -16.649 2.017 1.00 73.62 170 GLU A CA 1
ATOM 1386 C C . GLU A 1 170 ? -35.749 -17.084 2.748 1.00 73.62 170 GLU A C 1
ATOM 1388 O O . GLU A 1 170 ? -36.081 -18.259 2.839 1.00 73.62 170 GLU A O 1
ATOM 1393 N N . ILE A 1 171 ? -36.339 -16.127 3.468 1.00 69.81 171 ILE A N 1
ATOM 1394 C CA . ILE A 1 171 ? -37.719 -16.223 3.874 1.00 69.81 171 ILE A CA 1
ATOM 1395 C C . ILE A 1 171 ? -38.378 -16.347 2.517 1.00 69.81 171 ILE A C 1
ATOM 1397 O O . ILE A 1 171 ? -38.516 -15.334 1.825 1.00 69.81 171 ILE A O 1
ATOM 1401 N N . ASP A 1 172 ? -38.621 -17.592 2.103 1.00 65.31 172 ASP A N 1
ATOM 1402 C CA . ASP A 1 172 ? -39.514 -17.931 1.021 1.00 65.31 172 ASP A CA 1
ATOM 1403 C C . ASP A 1 172 ? -40.784 -17.210 1.413 1.00 65.31 172 ASP A C 1
ATOM 1405 O O . ASP A 1 172 ? -41.534 -17.627 2.299 1.00 65.31 172 ASP A O 1
ATOM 1409 N N . PHE A 1 173 ? -40.909 -15.996 0.887 1.00 66.12 173 PHE A N 1
ATOM 1410 C CA . PHE A 1 173 ? -42.049 -15.152 1.104 1.00 66.12 173 PHE A CA 1
ATOM 1411 C C . PHE A 1 173 ? -43.086 -15.868 0.283 1.00 66.12 173 PHE A C 1
ATOM 1413 O O . PHE A 1 173 ? -43.130 -15.680 -0.933 1.00 66.12 173 PHE A O 1
ATOM 1420 N N . ASP A 1 174 ? -43.740 -16.813 0.959 1.00 58.62 174 ASP A N 1
ATOM 1421 C CA . ASP A 1 174 ? -44.583 -17.830 0.383 1.00 58.62 174 ASP A CA 1
ATOM 1422 C C . ASP A 1 174 ? -45.451 -17.119 -0.636 1.00 58.62 174 ASP A C 1
ATOM 1424 O O . ASP A 1 174 ? -46.306 -16.292 -0.311 1.00 58.62 174 ASP A O 1
ATOM 1428 N N . SER A 1 175 ? -45.115 -17.339 -1.904 1.00 57.34 175 SER A N 1
ATOM 1429 C CA . SER A 1 175 ? -45.746 -16.665 -3.028 1.00 57.34 175 SER A CA 1
ATOM 1430 C C . SER A 1 175 ? -47.111 -17.292 -3.291 1.00 57.34 175 SER A C 1
ATOM 1432 O O . SER A 1 175 ? -47.616 -17.251 -4.405 1.00 57.34 175 SER A O 1
ATOM 1434 N N . SER A 1 176 ? -47.763 -17.789 -2.235 1.00 57.72 176 SER A N 1
ATOM 1435 C CA . SER A 1 176 ? -49.139 -18.254 -2.163 1.00 57.72 176 SER A CA 1
ATOM 1436 C C . SER A 1 176 ? -50.166 -17.126 -2.364 1.00 57.72 176 SER A C 1
ATOM 1438 O O . SER A 1 176 ? -51.323 -17.253 -1.972 1.00 57.72 176 SER A O 1
ATOM 1440 N N . ILE A 1 177 ? -49.800 -16.058 -3.088 1.00 57.09 177 ILE A N 1
ATOM 1441 C CA . ILE A 1 177 ? -50.736 -15.447 -4.033 1.00 57.09 177 ILE A CA 1
ATOM 1442 C C . ILE A 1 177 ? -50.862 -16.454 -5.187 1.00 57.09 177 ILE A C 1
ATOM 1444 O O . ILE A 1 177 ? -49.955 -16.546 -6.011 1.00 57.09 177 ILE A O 1
ATOM 1448 N N . PRO A 1 178 ? -51.951 -17.235 -5.245 1.00 48.97 178 PRO A N 1
ATOM 1449 C CA . PRO A 1 178 ? -52.043 -18.400 -6.111 1.00 48.97 178 PRO A CA 1
ATOM 1450 C C . PRO A 1 178 ? -51.885 -18.001 -7.587 1.00 48.97 178 PRO A C 1
ATOM 1452 O O . PRO A 1 178 ? -52.732 -17.266 -8.106 1.00 48.97 178 PRO A O 1
ATOM 1455 N N . PRO A 1 179 ? -50.864 -18.500 -8.309 1.00 53.88 179 PRO A N 1
ATOM 1456 C CA . PRO A 1 179 ? -50.952 -18.580 -9.753 1.00 53.88 179 PRO A CA 1
ATOM 1457 C C . PRO A 1 179 ? -51.985 -19.661 -10.074 1.00 53.88 179 PRO A C 1
ATOM 1459 O O . PRO A 1 179 ? -51.864 -20.815 -9.665 1.00 53.88 179 PRO A O 1
ATOM 1462 N N . THR A 1 180 ? -53.043 -19.272 -10.776 1.00 44.91 180 THR A N 1
ATOM 1463 C CA . THR A 1 180 ? -54.063 -20.178 -11.304 1.00 44.91 180 THR A CA 1
ATOM 1464 C C . THR A 1 180 ? -53.417 -21.294 -12.125 1.00 44.91 180 THR A C 1
ATOM 1466 O O . THR A 1 180 ? -53.001 -21.071 -13.257 1.00 44.91 180 THR A O 1
ATOM 1469 N N . ASN A 1 181 ? -53.343 -22.470 -11.501 1.00 46.28 181 ASN A N 1
ATOM 1470 C CA . ASN A 1 181 ? -53.558 -23.811 -12.033 1.00 46.28 181 ASN A CA 1
ATOM 1471 C C . ASN A 1 181 ? -53.222 -24.038 -13.515 1.00 46.28 181 ASN A C 1
ATOM 1473 O O . ASN A 1 181 ? -53.987 -23.663 -14.402 1.00 46.28 181 ASN A O 1
ATOM 1477 N N . ASN A 1 182 ? -52.152 -24.795 -13.761 1.00 46.88 182 ASN A N 1
ATOM 1478 C CA . ASN A 1 182 ? -52.220 -26.183 -14.248 1.00 46.88 182 ASN A CA 1
ATOM 1479 C C . ASN A 1 182 ? -50.866 -26.563 -14.851 1.00 46.88 182 ASN A C 1
ATOM 1481 O O . ASN A 1 182 ? -50.435 -25.937 -15.816 1.00 46.88 182 ASN A O 1
ATOM 1485 N N . THR A 1 183 ? -50.231 -27.609 -14.327 1.00 43.94 183 THR A N 1
ATOM 1486 C CA . THR A 1 183 ? -49.840 -28.823 -15.072 1.00 43.94 183 THR A CA 1
ATOM 1487 C C . THR A 1 183 ? -48.945 -29.661 -14.163 1.00 43.94 183 THR A C 1
ATOM 1489 O O . THR A 1 183 ? -47.884 -29.229 -13.722 1.00 43.94 183 THR A O 1
ATOM 1492 N N . GLU A 1 184 ? -49.453 -30.847 -13.851 1.00 52.12 184 GLU A N 1
ATOM 1493 C CA . GLU A 1 184 ? -48.783 -31.938 -13.159 1.00 52.12 184 GLU A CA 1
ATOM 1494 C C . GLU A 1 184 ? -47.624 -32.477 -14.010 1.00 52.12 184 GLU A C 1
ATOM 1496 O O . GLU A 1 184 ? -47.811 -32.672 -15.204 1.00 52.12 184 GLU A O 1
ATOM 1501 N N . GLU A 1 185 ? -46.477 -32.784 -13.396 1.00 39.88 185 GLU A N 1
ATOM 1502 C CA . GLU A 1 185 ? -45.772 -34.063 -13.595 1.00 39.88 185 GLU A CA 1
ATOM 1503 C C . GLU A 1 185 ? -44.544 -34.199 -12.671 1.00 39.88 185 GLU A C 1
ATOM 1505 O O . GLU A 1 185 ? -43.510 -33.571 -12.856 1.00 39.88 185 GLU A O 1
ATOM 1510 N N . ARG A 1 186 ? -44.716 -35.064 -11.661 1.00 38.97 186 ARG A N 1
ATOM 1511 C CA . ARG A 1 186 ? -43.859 -36.213 -11.296 1.00 38.97 186 ARG A CA 1
ATOM 1512 C C . ARG A 1 186 ? -42.326 -36.015 -11.232 1.00 38.97 186 ARG A C 1
ATOM 1514 O O . ARG A 1 186 ? -41.668 -35.802 -12.235 1.00 38.97 186 ARG A O 1
ATOM 1521 N N . MET A 1 187 ? -41.722 -36.130 -10.043 1.00 39.19 187 MET A N 1
ATOM 1522 C CA . MET A 1 187 ? -41.313 -37.385 -9.360 1.00 39.19 187 MET A CA 1
ATOM 1523 C C . MET A 1 187 ? -39.852 -37.741 -9.679 1.00 39.19 187 MET A C 1
ATOM 1525 O O . MET A 1 187 ? -39.581 -38.156 -10.795 1.00 39.19 187 MET A O 1
ATOM 1529 N N . PHE A 1 188 ? -38.941 -37.616 -8.703 1.00 39.44 188 PHE A N 1
ATOM 1530 C CA . PHE A 1 188 ? -37.908 -38.623 -8.406 1.00 39.44 188 PHE A CA 1
ATOM 1531 C C . PHE A 1 188 ? -37.173 -38.312 -7.090 1.00 39.44 188 PHE A C 1
ATOM 1533 O O . PHE A 1 188 ? -36.623 -37.229 -6.905 1.00 39.44 188 PHE A O 1
ATOM 1540 N N . ASP A 1 189 ? -37.190 -39.306 -6.202 1.00 34.84 189 ASP A N 1
ATOM 1541 C CA . ASP A 1 189 ? -36.447 -39.404 -4.947 1.00 34.84 189 ASP A CA 1
ATOM 1542 C C . ASP A 1 189 ? -34.936 -39.547 -5.178 1.00 34.84 189 ASP A C 1
ATOM 1544 O O . ASP A 1 189 ? -34.514 -40.271 -6.081 1.00 34.84 189 ASP A O 1
ATOM 1548 N N . ALA A 1 190 ? -34.128 -38.967 -4.285 1.00 38.09 190 ALA A N 1
ATOM 1549 C CA . ALA A 1 190 ? -32.833 -39.534 -3.901 1.00 38.09 190 ALA A CA 1
ATOM 1550 C C . ALA A 1 190 ? -32.374 -38.979 -2.542 1.00 38.09 190 ALA A C 1
ATOM 1552 O O . ALA A 1 190 ? -31.926 -37.841 -2.415 1.00 38.09 190 ALA A O 1
ATOM 1553 N N . SER A 1 191 ? -32.489 -39.837 -1.534 1.00 39.94 191 SER A N 1
ATOM 1554 C CA . SER A 1 191 ? -31.853 -39.763 -0.223 1.00 39.94 191 SER A CA 1
ATOM 1555 C C . SER A 1 191 ? -30.331 -39.897 -0.323 1.00 39.94 191 SER A C 1
ATOM 1557 O O . SER A 1 191 ? -29.857 -40.842 -0.955 1.00 39.94 191 SER A O 1
ATOM 1559 N N . CYS A 1 192 ? -29.587 -39.065 0.406 1.00 32.12 192 CYS A N 1
ATOM 1560 C CA . CYS A 1 192 ? -28.210 -39.362 0.801 1.00 32.12 192 CYS A CA 1
ATOM 1561 C C . CYS A 1 192 ? -28.012 -38.980 2.273 1.00 32.12 192 CYS A C 1
ATOM 1563 O O . CYS A 1 192 ? -27.822 -37.810 2.601 1.00 32.12 192 CYS A O 1
ATOM 1565 N N . ASP A 1 193 ? -28.063 -39.997 3.132 1.00 33.19 193 ASP A N 1
ATOM 1566 C CA . ASP A 1 193 ? -27.452 -40.008 4.458 1.00 33.19 193 ASP A CA 1
ATOM 1567 C C . ASP A 1 193 ? -25.944 -39.738 4.347 1.00 33.19 193 ASP A C 1
ATOM 1569 O O . ASP A 1 193 ? -25.257 -40.352 3.527 1.00 33.19 193 ASP A O 1
ATOM 1573 N N . PHE A 1 194 ? -25.413 -38.877 5.216 1.00 35.28 194 PHE A N 1
ATOM 1574 C CA . PHE A 1 194 ? -23.990 -38.897 5.552 1.00 35.28 194 PHE A CA 1
ATOM 1575 C C . PHE A 1 194 ? -23.780 -38.492 7.014 1.00 35.28 194 PHE A C 1
ATOM 1577 O O . PHE A 1 194 ? -23.660 -37.321 7.371 1.00 35.28 194 PHE A O 1
ATOM 1584 N N . SER A 1 195 ? -23.761 -39.505 7.871 1.00 38.53 195 SER A N 1
ATOM 1585 C CA . SER A 1 195 ? -23.096 -39.482 9.167 1.00 38.53 195 SER A CA 1
ATOM 1586 C C . SER A 1 195 ? -21.586 -39.571 8.961 1.00 38.53 195 SER A C 1
ATOM 1588 O O . SER A 1 195 ? -21.150 -40.459 8.240 1.00 38.53 195 SER A O 1
ATOM 1590 N N . ASP A 1 196 ? -20.802 -38.735 9.645 1.00 32.84 196 ASP A N 1
ATOM 1591 C CA . ASP A 1 196 ? -19.588 -39.222 10.305 1.00 32.84 196 ASP A CA 1
ATOM 1592 C C . ASP A 1 196 ? -19.091 -38.261 11.388 1.00 32.84 196 ASP A C 1
ATOM 1594 O O . ASP A 1 196 ? -18.923 -37.055 11.202 1.00 32.84 196 ASP A O 1
ATOM 1598 N N . ALA A 1 197 ? -18.886 -38.855 12.559 1.00 38.34 197 ALA A N 1
ATOM 1599 C CA . ALA A 1 197 ? -18.319 -38.256 13.746 1.00 38.34 197 ALA A CA 1
ATOM 1600 C C . ALA A 1 197 ? -16.790 -38.247 13.642 1.00 38.34 197 ALA A C 1
ATOM 1602 O O . ALA A 1 197 ? -16.179 -39.280 13.376 1.00 38.34 197 ALA A O 1
ATOM 1603 N N . VAL A 1 198 ? -16.157 -37.113 13.949 1.00 34.78 198 VAL A N 1
ATOM 1604 C CA . VAL A 1 198 ? -14.718 -37.065 14.236 1.00 34.78 198 VAL A CA 1
ATOM 1605 C C . VAL A 1 198 ? -14.502 -36.440 15.608 1.00 34.78 198 VAL A C 1
ATOM 1607 O O . VAL A 1 198 ? -14.703 -35.251 15.842 1.00 34.78 198 VAL A O 1
ATOM 1610 N N . SER A 1 199 ? -14.116 -37.332 16.514 1.00 37.50 199 SER A N 1
ATOM 1611 C CA . SER A 1 199 ? -13.483 -37.095 17.803 1.00 37.50 199 SER A CA 1
ATOM 1612 C C . SER A 1 199 ? -12.096 -36.483 17.599 1.00 37.50 199 SER A C 1
ATOM 1614 O O . SER A 1 199 ? -11.288 -37.055 16.867 1.00 37.50 199 SER A O 1
ATOM 1616 N N . THR A 1 200 ? -11.788 -35.393 18.307 1.00 34.16 200 THR A N 1
ATOM 1617 C CA . THR A 1 200 ? -10.394 -34.987 18.524 1.00 34.16 200 THR A CA 1
ATOM 1618 C C . THR A 1 200 ? -10.182 -34.589 19.979 1.00 34.16 200 THR A C 1
ATOM 1620 O O . THR A 1 200 ? -10.869 -33.731 20.532 1.00 34.16 200 THR A O 1
ATOM 1623 N N . GLN A 1 201 ? -9.230 -35.295 20.581 1.00 32.69 201 GLN A N 1
ATOM 1624 C CA . GLN A 1 201 ? -8.795 -35.253 21.969 1.00 32.69 201 GLN A CA 1
ATOM 1625 C C . GLN A 1 201 ? -8.239 -33.887 22.384 1.00 32.69 201 GLN A C 1
ATOM 1627 O O . GLN A 1 201 ? -7.560 -33.206 21.617 1.00 32.69 201 GLN A O 1
ATOM 1632 N N . GLY A 1 202 ? -8.490 -33.542 23.649 1.00 32.12 202 GLY A N 1
ATOM 1633 C CA . GLY A 1 202 ? -7.852 -32.433 24.341 1.00 32.12 202 GLY A CA 1
ATOM 1634 C C . GLY A 1 202 ? -6.364 -32.692 24.569 1.00 32.12 202 GLY A C 1
ATOM 1635 O O . GLY A 1 202 ? -5.965 -33.776 24.991 1.00 32.12 202 GLY A O 1
ATOM 1636 N N . ILE A 1 203 ? -5.557 -31.671 24.292 1.00 36.09 203 ILE A N 1
ATOM 1637 C CA . ILE A 1 203 ? -4.149 -31.600 24.674 1.00 36.09 203 ILE A CA 1
ATOM 1638 C C . ILE A 1 203 ? -4.044 -30.529 25.759 1.00 36.09 203 ILE A C 1
ATOM 1640 O O . ILE A 1 203 ? -4.086 -29.330 25.475 1.00 36.09 203 ILE A O 1
ATOM 1644 N N . ASP A 1 204 ? -3.912 -30.981 27.004 1.00 34.00 204 ASP A N 1
ATOM 1645 C CA . ASP A 1 204 ? -3.504 -30.150 28.130 1.00 34.00 204 ASP A CA 1
ATOM 1646 C C . ASP A 1 204 ? -2.036 -29.750 27.942 1.00 34.00 204 ASP A C 1
ATOM 1648 O O . ASP A 1 204 ? -1.135 -30.589 27.936 1.00 34.00 204 ASP A O 1
ATOM 1652 N N . SER A 1 205 ? -1.785 -28.453 27.774 1.00 38.78 205 SER A N 1
ATOM 1653 C CA . SER A 1 205 ? -0.435 -27.884 27.771 1.00 38.78 205 SER A CA 1
ATOM 1654 C C . SER A 1 205 ? -0.223 -27.108 29.066 1.00 38.78 205 SER A C 1
ATOM 1656 O O . SER A 1 205 ? -0.596 -25.945 29.212 1.00 38.78 205 SER A O 1
ATOM 1658 N N . ASN A 1 206 ? 0.368 -27.823 30.022 1.00 37.12 206 ASN A N 1
ATOM 1659 C CA . ASN A 1 206 ? 0.933 -27.303 31.254 1.00 37.12 206 ASN A CA 1
ATOM 1660 C C . ASN A 1 206 ? 2.183 -26.471 30.916 1.00 37.12 206 ASN A C 1
ATOM 1662 O O . ASN A 1 206 ? 3.103 -26.972 30.269 1.00 37.12 206 ASN A O 1
ATOM 1666 N N . CYS A 1 207 ? 2.217 -25.203 31.320 1.00 33.31 207 CYS A N 1
ATOM 1667 C CA . CYS A 1 207 ? 3.388 -24.334 31.195 1.00 33.31 207 CYS A CA 1
ATOM 1668 C C . CYS A 1 207 ? 3.557 -23.549 32.496 1.00 33.31 207 CYS A C 1
ATOM 1670 O O . CYS A 1 207 ? 3.257 -22.357 32.567 1.00 33.31 207 CYS A O 1
ATOM 1672 N N . ASP A 1 208 ? 4.050 -24.246 33.515 1.00 33.03 208 ASP A N 1
ATOM 1673 C CA . ASP A 1 208 ? 4.815 -23.634 34.592 1.00 33.03 208 ASP A CA 1
ATOM 1674 C C . ASP A 1 208 ? 6.173 -23.214 34.025 1.00 33.03 208 ASP A C 1
ATOM 1676 O O . ASP A 1 208 ? 6.926 -24.046 33.522 1.00 33.03 208 ASP A O 1
ATOM 1680 N N . ASN A 1 209 ? 6.503 -21.926 34.104 1.00 35.88 209 ASN A N 1
ATOM 1681 C CA . ASN A 1 209 ? 7.896 -21.503 34.042 1.00 35.88 209 ASN A CA 1
ATOM 1682 C C . ASN A 1 209 ? 8.130 -20.302 34.960 1.00 35.88 209 ASN A C 1
ATOM 1684 O O . ASN A 1 209 ? 7.835 -19.152 34.638 1.00 35.88 209 ASN A O 1
ATOM 1688 N N . ASN A 1 210 ? 8.678 -20.644 36.126 1.00 36.25 210 ASN A N 1
ATOM 1689 C CA . ASN A 1 210 ? 9.447 -19.786 37.012 1.00 36.25 210 ASN A CA 1
ATOM 1690 C C . ASN A 1 210 ? 10.760 -19.372 36.337 1.00 36.25 210 ASN A C 1
ATOM 1692 O O . ASN A 1 210 ? 11.488 -20.236 35.854 1.00 36.25 210 ASN A O 1
ATOM 1696 N N . ASN A 1 211 ? 11.083 -18.079 36.387 1.00 36.50 211 ASN A N 1
ATOM 1697 C CA . ASN A 1 211 ? 12.359 -17.505 36.853 1.00 36.50 211 ASN A CA 1
ATOM 1698 C C . ASN A 1 211 ? 12.482 -16.073 36.304 1.00 36.50 211 ASN A C 1
ATOM 1700 O O . ASN A 1 211 ? 12.339 -15.852 35.109 1.00 36.50 211 ASN A O 1
ATOM 1704 N N . ASN A 1 212 ? 12.496 -15.053 37.162 1.00 41.19 212 ASN A N 1
ATOM 1705 C CA . ASN A 1 212 ? 13.619 -14.585 37.985 1.00 41.19 212 ASN A CA 1
ATOM 1706 C C . ASN A 1 212 ? 14.424 -13.541 37.200 1.00 41.19 212 ASN A C 1
ATOM 1708 O O . ASN A 1 212 ? 15.196 -13.916 36.335 1.00 41.19 212 ASN A O 1
ATOM 1712 N N . ASP A 1 213 ? 14.226 -12.260 37.525 1.00 34.59 213 ASP A N 1
ATOM 1713 C CA . ASP A 1 213 ? 15.204 -11.194 37.290 1.00 34.59 213 ASP A CA 1
ATOM 1714 C C . ASP A 1 213 ? 14.947 -10.048 38.279 1.00 34.59 213 ASP A C 1
ATOM 1716 O O . ASP A 1 213 ? 14.152 -9.131 38.065 1.00 34.59 213 ASP A O 1
ATOM 1720 N N . ASN A 1 214 ? 15.635 -10.150 39.417 1.00 42.00 214 ASN A N 1
ATOM 1721 C CA . ASN A 1 214 ? 15.805 -9.081 40.388 1.00 42.00 214 ASN A CA 1
ATOM 1722 C C . ASN A 1 214 ? 16.901 -8.134 39.894 1.00 42.00 214 ASN A C 1
ATOM 1724 O O . ASN A 1 214 ? 18.083 -8.463 39.965 1.00 42.00 214 ASN A O 1
ATOM 1728 N N . ASN A 1 215 ? 16.525 -6.931 39.462 1.00 43.78 215 ASN A N 1
ATOM 1729 C CA . ASN A 1 215 ? 17.462 -5.813 39.406 1.00 43.78 215 ASN A CA 1
ATOM 1730 C C . ASN A 1 215 ? 16.738 -4.497 39.726 1.00 43.78 215 ASN A C 1
ATOM 1732 O O . ASN A 1 215 ? 16.278 -3.770 38.847 1.00 43.78 215 ASN A O 1
ATOM 1736 N N . SER A 1 216 ? 16.576 -4.218 41.021 1.00 39.75 216 SER A N 1
ATOM 1737 C CA . SER A 1 216 ? 15.955 -2.994 41.529 1.00 39.75 216 SER A CA 1
ATOM 1738 C C . SER A 1 216 ? 17.028 -1.961 41.874 1.00 39.75 216 SER A C 1
ATOM 1740 O O . SER A 1 216 ? 17.596 -1.980 42.966 1.00 39.75 216 SER A O 1
ATOM 1742 N N . SER A 1 217 ? 17.280 -1.023 40.959 1.00 41.25 217 SER A N 1
ATOM 1743 C CA . SER A 1 217 ? 17.942 0.237 41.299 1.00 41.25 217 SER A CA 1
ATOM 1744 C C . SER A 1 217 ? 16.963 1.097 42.104 1.00 41.25 217 SER A C 1
ATOM 1746 O O . SER A 1 217 ? 15.922 1.509 41.583 1.00 41.25 217 SER A O 1
ATOM 1748 N N . SER A 1 218 ? 17.279 1.357 43.370 1.00 41.88 218 SER A N 1
ATOM 1749 C CA . SER A 1 218 ? 16.465 2.159 44.284 1.00 41.88 218 SER A CA 1
ATOM 1750 C C . SER A 1 218 ? 16.467 3.633 43.868 1.00 41.88 218 SER A C 1
ATOM 1752 O O . SER A 1 218 ? 17.297 4.429 44.306 1.00 41.88 218 SER A O 1
ATOM 1754 N N . THR A 1 219 ? 15.527 3.996 43.003 1.00 44.72 219 THR A N 1
ATOM 1755 C CA . THR A 1 219 ? 15.053 5.373 42.865 1.00 44.72 219 THR A CA 1
ATOM 1756 C C . THR A 1 219 ? 13.912 5.554 43.863 1.00 44.72 219 THR A C 1
ATOM 1758 O O . THR A 1 219 ? 12.996 4.731 43.908 1.00 44.72 219 THR A O 1
ATOM 1761 N N . THR A 1 220 ? 13.990 6.587 44.707 1.00 50.12 220 THR A N 1
ATOM 1762 C CA . THR A 1 220 ? 12.905 7.014 45.604 1.00 50.12 220 THR A CA 1
ATOM 1763 C C . THR A 1 220 ? 11.660 7.259 44.763 1.00 50.12 220 THR A C 1
ATOM 1765 O O . THR A 1 220 ? 11.558 8.269 44.070 1.00 50.12 220 THR A O 1
ATOM 1768 N N . THR A 1 221 ? 10.774 6.271 44.748 1.00 57.09 221 THR A N 1
ATOM 1769 C CA . THR A 1 221 ? 9.562 6.244 43.939 1.00 57.09 221 THR A CA 1
ATOM 1770 C C . THR A 1 221 ? 8.445 6.855 44.765 1.00 57.09 221 THR A C 1
ATOM 1772 O O . THR A 1 221 ? 8.266 6.521 45.934 1.00 57.09 221 THR A O 1
ATOM 1775 N N . ASP A 1 222 ? 7.743 7.808 44.166 1.00 71.75 222 ASP A N 1
ATOM 1776 C CA . ASP A 1 222 ? 6.607 8.496 44.766 1.00 71.75 222 ASP A CA 1
ATOM 1777 C C . ASP A 1 222 ? 5.536 7.441 45.145 1.00 71.75 222 ASP A C 1
ATOM 1779 O O . ASP A 1 222 ? 5.243 6.572 44.318 1.00 71.75 222 ASP A O 1
ATOM 1783 N N . PRO A 1 223 ? 4.945 7.432 46.357 1.00 73.00 223 PRO A N 1
ATOM 1784 C CA . PRO A 1 223 ? 3.937 6.433 46.755 1.00 73.00 223 PRO A CA 1
ATOM 1785 C C . PRO A 1 223 ? 2.720 6.363 45.811 1.00 73.00 223 PRO A C 1
ATOM 1787 O O . PRO A 1 223 ? 2.005 5.356 45.768 1.00 73.00 223 PRO A O 1
ATOM 1790 N N . SER A 1 224 ? 2.486 7.417 45.027 1.00 64.62 224 SER A N 1
ATOM 1791 C CA . SER A 1 224 ? 1.489 7.450 43.954 1.00 64.62 224 SER A CA 1
ATOM 1792 C C . SER A 1 224 ? 1.862 6.560 42.752 1.00 64.62 224 SER A C 1
ATOM 1794 O O . SER A 1 224 ? 0.987 5.903 42.176 1.00 64.62 224 SER A O 1
ATOM 1796 N N . ASP A 1 225 ? 3.152 6.442 42.420 1.00 70.56 225 ASP A N 1
ATOM 1797 C CA . ASP A 1 225 ? 3.654 5.608 41.321 1.00 70.56 225 ASP A CA 1
ATOM 1798 C C . ASP A 1 225 ? 3.462 4.117 41.606 1.00 70.56 225 ASP A C 1
ATOM 1800 O O . ASP A 1 225 ? 3.149 3.342 40.699 1.00 70.56 225 ASP A O 1
ATOM 1804 N N . GLU A 1 226 ? 3.631 3.700 42.860 1.00 78.38 226 GLU A N 1
ATOM 1805 C CA . GLU A 1 226 ? 3.487 2.299 43.258 1.00 78.38 226 GLU A CA 1
ATOM 1806 C C . GLU A 1 226 ? 2.019 1.845 43.195 1.00 78.38 226 GLU A C 1
ATOM 1808 O O . GLU A 1 226 ? 1.711 0.783 42.642 1.00 78.38 226 GLU A O 1
ATOM 1813 N N . LYS A 1 227 ? 1.087 2.702 43.642 1.00 73.19 227 LYS A N 1
ATOM 1814 C CA . LYS A 1 227 ? -0.362 2.473 43.490 1.00 73.19 227 LYS A CA 1
ATOM 1815 C C . LYS A 1 227 ? -0.774 2.406 42.021 1.00 73.19 227 LYS A C 1
ATOM 1817 O O . LYS A 1 227 ? -1.540 1.517 41.643 1.00 73.19 227 LYS A O 1
ATOM 1822 N N . ALA A 1 228 ? -0.246 3.302 41.186 1.00 66.38 228 ALA A N 1
ATOM 1823 C CA . ALA A 1 228 ? -0.524 3.297 39.755 1.00 66.38 228 ALA A CA 1
ATOM 1824 C C . ALA A 1 228 ? 0.015 2.029 39.073 1.00 66.38 228 ALA A C 1
ATOM 1826 O O . ALA A 1 228 ? -0.717 1.388 38.321 1.00 66.38 228 ALA A O 1
ATOM 1827 N N . LYS A 1 229 ? 1.251 1.607 39.375 1.00 74.19 229 LYS A N 1
ATOM 1828 C CA . LYS A 1 229 ? 1.824 0.350 38.857 1.00 74.19 229 LYS A CA 1
ATOM 1829 C C . LYS A 1 229 ? 0.992 -0.866 39.259 1.00 74.19 229 LYS A C 1
ATOM 1831 O O . LYS A 1 229 ? 0.727 -1.718 38.412 1.00 74.19 229 LYS A O 1
ATOM 1836 N N . LYS A 1 230 ? 0.537 -0.928 40.516 1.00 80.50 230 LYS A N 1
ATOM 1837 C CA . LYS A 1 230 ? -0.330 -2.011 40.999 1.00 80.50 230 LYS A CA 1
ATOM 1838 C C . LYS A 1 230 ? -1.656 -2.052 40.239 1.00 80.50 230 LYS A C 1
ATOM 1840 O O . LYS A 1 230 ? -2.027 -3.111 39.741 1.00 80.50 230 LYS A O 1
ATOM 1845 N N . LEU A 1 231 ? -2.321 -0.904 40.085 1.00 72.19 231 LEU A N 1
ATOM 1846 C CA . LEU A 1 231 ? -3.576 -0.807 39.336 1.00 72.19 231 LEU A CA 1
ATOM 1847 C C . LEU A 1 231 ? -3.398 -1.243 37.877 1.00 72.19 231 LEU A C 1
ATOM 1849 O O . LEU A 1 231 ? -4.240 -1.958 37.341 1.00 72.19 231 LEU A O 1
ATOM 1853 N N . VAL A 1 232 ? -2.293 -0.854 37.235 1.00 68.44 232 VAL A N 1
ATOM 1854 C CA . VAL A 1 232 ? -2.030 -1.251 35.847 1.00 68.44 232 VAL A CA 1
ATOM 1855 C C . VAL A 1 232 ? -1.765 -2.745 35.730 1.00 68.44 232 VAL A C 1
ATOM 1857 O O . VAL A 1 232 ? -2.327 -3.362 34.833 1.00 68.44 232 VAL A O 1
ATOM 1860 N N . ASN A 1 233 ? -0.968 -3.340 36.620 1.00 74.12 233 ASN A N 1
ATOM 1861 C CA . ASN A 1 233 ? -0.747 -4.789 36.612 1.00 74.12 233 ASN A CA 1
ATOM 1862 C C . ASN A 1 233 ? -2.054 -5.563 36.808 1.00 74.12 233 ASN A C 1
ATOM 1864 O O . ASN A 1 233 ? -2.279 -6.563 36.132 1.00 74.12 233 ASN A O 1
ATOM 1868 N N . GLU A 1 234 ? -2.943 -5.080 37.677 1.00 78.81 234 GLU A N 1
ATOM 1869 C CA . GLU A 1 234 ? -4.271 -5.669 37.858 1.00 78.81 234 GLU A CA 1
ATOM 1870 C C . GLU A 1 234 ? -5.150 -5.508 36.610 1.00 78.81 234 GLU A C 1
ATOM 1872 O O . GLU A 1 234 ? -5.801 -6.467 36.201 1.00 78.81 234 GLU A O 1
ATOM 1877 N N . MET A 1 235 ? -5.141 -4.336 35.961 1.00 65.25 235 MET A N 1
ATOM 1878 C CA . MET A 1 235 ? -5.838 -4.140 34.683 1.00 65.25 235 MET A CA 1
ATOM 1879 C C . MET A 1 235 ? -5.254 -5.028 33.579 1.00 65.25 235 MET A C 1
ATOM 1881 O O . MET A 1 235 ? -6.009 -5.557 32.769 1.00 65.25 235 MET A O 1
ATOM 1885 N N . LEU A 1 236 ? -3.936 -5.231 33.549 1.00 67.88 236 LEU A N 1
ATOM 1886 C CA . LEU A 1 236 ? -3.276 -6.122 32.596 1.00 67.88 236 LEU A CA 1
ATOM 1887 C C . LEU A 1 236 ? -3.683 -7.575 32.814 1.00 67.88 236 LEU A C 1
ATOM 1889 O O . LEU A 1 236 ? -4.016 -8.256 31.848 1.00 67.88 236 LEU A O 1
ATOM 1893 N N . HIS A 1 237 ? -3.700 -8.028 34.069 1.00 78.00 237 HIS A N 1
ATOM 1894 C CA . HIS A 1 237 ? -4.202 -9.351 34.427 1.00 78.00 237 HIS A CA 1
ATOM 1895 C C . HIS A 1 237 ? -5.664 -9.512 34.026 1.00 78.00 237 HIS A C 1
ATOM 1897 O O . HIS A 1 237 ? -6.016 -10.508 33.398 1.00 78.00 237 HIS A O 1
ATOM 1903 N N . ALA A 1 238 ? -6.494 -8.500 34.291 1.00 71.50 238 ALA A N 1
ATOM 1904 C CA . ALA A 1 238 ? -7.888 -8.518 33.885 1.00 71.50 238 ALA A CA 1
ATOM 1905 C C . ALA A 1 238 ? -8.018 -8.655 32.357 1.00 71.50 238 ALA A C 1
ATOM 1907 O O . ALA A 1 238 ? -8.704 -9.549 31.869 1.00 71.50 238 ALA A O 1
ATOM 1908 N N . VAL A 1 239 ? -7.276 -7.854 31.589 1.00 65.00 239 VAL A N 1
ATOM 1909 C CA . VAL A 1 239 ? -7.260 -7.925 30.120 1.00 65.00 239 VAL A CA 1
ATOM 1910 C C . VAL A 1 239 ? -6.736 -9.274 29.609 1.00 65.00 239 VAL A C 1
ATOM 1912 O O . VAL A 1 239 ? -7.271 -9.795 28.631 1.00 65.00 239 VAL A O 1
ATOM 1915 N N . GLN A 1 240 ? -5.730 -9.871 30.251 1.00 71.75 240 GLN A N 1
ATOM 1916 C CA . GLN A 1 240 ? -5.241 -11.209 29.897 1.00 71.75 240 GLN A CA 1
ATOM 1917 C C . GLN A 1 240 ? -6.289 -12.291 30.166 1.00 71.75 240 GLN A C 1
ATOM 1919 O O . GLN A 1 240 ? -6.514 -13.148 29.309 1.00 71.75 240 GLN A O 1
ATOM 1924 N N . ASP A 1 241 ? -6.965 -12.231 31.311 1.00 72.88 241 ASP A N 1
ATOM 1925 C CA . ASP A 1 241 ? -8.067 -13.132 31.649 1.00 72.88 241 ASP A CA 1
ATOM 1926 C C . ASP A 1 241 ? -9.245 -12.949 30.686 1.00 72.88 241 ASP A C 1
ATOM 1928 O O . ASP A 1 241 ? -9.855 -13.931 30.260 1.00 72.88 241 ASP A O 1
ATOM 1932 N N . LEU A 1 242 ? -9.509 -11.713 30.251 1.00 61.88 242 LEU A N 1
ATOM 1933 C CA . LEU A 1 242 ? -10.487 -11.413 29.211 1.00 61.88 242 LEU A CA 1
ATOM 1934 C C . LEU A 1 242 ? -10.076 -12.009 27.861 1.00 61.88 242 LEU A C 1
ATOM 1936 O O . LEU A 1 242 ? -10.913 -12.579 27.165 1.00 61.88 242 LEU A O 1
ATOM 1940 N N . GLY A 1 243 ? -8.790 -11.936 27.511 1.00 61.91 243 GLY A N 1
ATOM 1941 C CA . GLY A 1 243 ? -8.228 -12.584 26.326 1.00 61.91 243 GLY A CA 1
ATOM 1942 C C . GLY A 1 243 ? -8.368 -14.108 26.376 1.00 61.91 243 GLY A C 1
ATOM 1943 O O . GLY A 1 243 ? -8.780 -14.719 25.393 1.00 61.91 243 GLY A O 1
ATOM 1944 N N . ARG A 1 244 ? -8.120 -14.724 27.538 1.00 70.75 244 ARG A N 1
ATOM 1945 C CA . ARG A 1 244 ? -8.345 -16.164 27.765 1.00 70.75 244 ARG A CA 1
ATOM 1946 C C . ARG A 1 244 ? -9.829 -16.538 27.727 1.00 70.75 244 ARG A C 1
ATOM 1948 O O . ARG A 1 244 ? -10.180 -17.614 27.256 1.00 70.75 244 ARG A O 1
ATOM 1955 N N . ALA A 1 245 ? -10.717 -15.672 28.206 1.00 62.75 245 ALA A N 1
ATOM 1956 C CA . ALA A 1 245 ? -12.158 -15.884 28.103 1.00 62.75 245 ALA A CA 1
ATOM 1957 C C . ALA A 1 245 ? -12.656 -15.731 26.656 1.00 62.75 245 ALA A C 1
ATOM 1959 O O . ALA A 1 245 ? -13.549 -16.466 26.234 1.00 62.75 245 ALA A O 1
ATOM 1960 N N . ALA A 1 246 ? -12.053 -14.819 25.885 1.00 51.28 246 ALA A N 1
ATOM 1961 C CA . ALA A 1 246 ? -12.331 -14.619 24.466 1.00 51.28 246 ALA A CA 1
ATOM 1962 C C . ALA A 1 246 ? -12.030 -15.878 23.653 1.00 51.28 246 ALA A C 1
ATOM 1964 O O . ALA A 1 246 ? -12.878 -16.328 22.885 1.00 51.28 246 ALA A O 1
ATOM 1965 N N . THR A 1 247 ? -10.856 -16.478 23.867 1.00 55.66 247 THR A N 1
ATOM 1966 C CA . THR A 1 247 ? -10.460 -17.714 23.178 1.00 55.66 247 THR A CA 1
ATOM 1967 C C . THR A 1 247 ? -11.329 -18.909 23.569 1.00 55.66 247 THR A C 1
ATOM 1969 O O . THR A 1 247 ? -11.476 -19.833 22.778 1.00 55.66 247 THR A O 1
ATOM 1972 N N . ARG A 1 248 ? -11.959 -18.875 24.750 1.00 68.94 248 ARG A N 1
ATOM 1973 C CA . ARG A 1 248 ? -12.914 -19.891 25.228 1.00 68.94 248 ARG A CA 1
ATOM 1974 C C . ARG A 1 248 ? -14.375 -19.612 24.849 1.00 68.94 248 ARG A C 1
ATOM 1976 O O . ARG A 1 248 ? -15.255 -20.345 25.287 1.00 68.94 248 ARG A O 1
ATOM 1983 N N . GLY A 1 249 ? -14.665 -18.541 24.105 1.00 63.19 249 GLY A N 1
ATOM 1984 C CA . GLY A 1 249 ? -16.039 -18.162 23.744 1.00 63.19 249 GLY A CA 1
ATOM 1985 C C . GLY A 1 249 ? -16.903 -17.656 24.913 1.00 63.19 249 GLY A C 1
ATOM 1986 O O . GLY A 1 249 ? -18.101 -17.456 24.747 1.00 63.19 249 GLY A O 1
ATOM 1987 N N . GLN A 1 250 ? -16.319 -17.394 26.088 1.00 74.81 250 GLN A N 1
ATOM 1988 C CA . GLN A 1 250 ? -17.020 -16.925 27.300 1.00 74.81 250 GLN A CA 1
ATOM 1989 C C . GLN A 1 250 ? -16.938 -15.399 27.493 1.00 74.81 250 GLN A C 1
ATOM 1991 O O . GLN A 1 250 ? -17.138 -14.876 28.594 1.00 74.81 250 GLN A O 1
ATOM 1996 N N . LEU A 1 251 ? -16.651 -14.665 26.415 1.00 60.03 251 LEU A N 1
ATOM 1997 C CA . LEU A 1 251 ? -16.409 -13.221 26.424 1.00 60.03 251 LEU A CA 1
ATOM 1998 C C . LEU A 1 251 ? -17.505 -12.395 27.143 1.00 60.03 251 LEU A C 1
ATOM 2000 O O . LEU A 1 251 ? -17.145 -11.533 27.945 1.00 60.03 251 LEU A O 1
ATOM 2004 N N . PRO A 1 252 ? -18.820 -12.636 26.938 1.00 54.97 252 PRO A N 1
ATOM 2005 C CA . PRO A 1 252 ? -19.854 -11.774 27.519 1.00 54.97 252 PRO A CA 1
ATOM 2006 C C . PRO A 1 252 ? -19.901 -11.830 29.054 1.00 54.97 252 PRO A C 1
ATOM 2008 O O . PRO A 1 252 ? -20.088 -10.804 29.709 1.00 54.97 252 PRO A O 1
ATOM 2011 N N . GLY A 1 253 ? -19.694 -13.018 29.636 1.00 65.62 253 GLY A N 1
ATOM 2012 C CA . GLY A 1 253 ? -19.695 -13.215 31.089 1.00 65.62 253 GLY A CA 1
ATOM 2013 C C . GLY A 1 253 ? -18.469 -12.592 31.756 1.00 65.62 253 GLY A C 1
ATOM 2014 O O . GLY A 1 253 ? -18.602 -11.863 32.740 1.00 65.62 253 GLY A O 1
ATOM 2015 N N . ALA A 1 254 ? -17.289 -12.802 31.165 1.00 65.62 254 ALA A N 1
ATOM 2016 C CA . ALA A 1 254 ? -16.033 -12.260 31.676 1.00 65.62 254 ALA A CA 1
ATOM 2017 C C . ALA A 1 254 ? -15.986 -10.723 31.611 1.00 65.62 254 ALA A C 1
ATOM 2019 O O . ALA A 1 254 ? -15.586 -10.090 32.589 1.00 65.62 254 ALA A O 1
ATOM 2020 N N . ILE A 1 255 ? -16.471 -10.113 30.517 1.00 64.12 255 ILE A N 1
ATOM 2021 C CA . ILE A 1 255 ? -16.578 -8.646 30.399 1.00 64.12 255 ILE A CA 1
ATOM 2022 C C . ILE A 1 255 ? -17.470 -8.083 31.506 1.00 64.12 255 ILE A C 1
ATOM 2024 O O . ILE A 1 255 ? -17.108 -7.095 32.141 1.00 64.12 255 ILE A O 1
ATOM 2028 N N . LYS A 1 256 ? -18.627 -8.705 31.761 1.00 65.88 256 LYS A N 1
ATOM 2029 C CA . LYS A 1 256 ? -19.565 -8.218 32.778 1.00 65.88 256 LYS A CA 1
ATOM 2030 C C . LYS A 1 256 ? -18.959 -8.291 34.180 1.00 65.88 256 LYS A C 1
ATOM 2032 O O . LYS A 1 256 ? -19.062 -7.331 34.941 1.00 65.88 256 LYS A O 1
ATOM 2037 N N . GLN A 1 257 ? -18.306 -9.403 34.511 1.00 75.00 257 GLN A N 1
ATOM 2038 C CA . GLN A 1 257 ? -17.745 -9.629 35.842 1.00 75.00 257 GLN A CA 1
ATOM 2039 C C . GLN A 1 257 ? -16.520 -8.743 36.113 1.00 75.00 257 GLN A C 1
ATOM 2041 O O . GLN A 1 257 ? -16.419 -8.142 37.183 1.00 75.00 257 GLN A O 1
ATOM 2046 N N . GLN A 1 258 ? -15.629 -8.584 35.130 1.00 70.00 258 GLN A N 1
ATOM 2047 C CA . GLN A 1 258 ? -14.478 -7.688 35.262 1.00 70.00 258 GLN A CA 1
ATOM 2048 C C . GLN A 1 258 ? -14.854 -6.211 35.173 1.00 70.00 258 GLN A C 1
ATOM 2050 O O . GLN A 1 258 ? -14.283 -5.395 35.895 1.00 70.00 258 GLN A O 1
ATOM 2055 N N . GLY A 1 259 ? -15.833 -5.863 34.334 1.00 65.94 259 GLY A N 1
ATOM 2056 C CA . GLY A 1 259 ? -16.356 -4.504 34.233 1.00 65.94 259 GLY A CA 1
ATOM 2057 C C . GLY A 1 259 ? -16.916 -4.019 35.567 1.00 65.94 259 GLY A C 1
ATOM 2058 O O . GLY A 1 259 ? -16.564 -2.930 36.011 1.00 65.94 259 GLY A O 1
ATOM 2059 N N . LEU A 1 260 ? -17.705 -4.854 36.255 1.00 70.25 260 LEU A N 1
ATOM 2060 C CA . LEU A 1 260 ? -18.220 -4.542 37.593 1.00 70.25 260 LEU A CA 1
ATOM 2061 C C . LEU A 1 260 ? -17.088 -4.352 38.615 1.00 70.25 260 LEU A C 1
ATOM 2063 O O . LEU A 1 260 ? -17.067 -3.343 39.314 1.00 70.25 260 LEU A O 1
ATOM 2067 N N . GLY A 1 261 ? -16.098 -5.251 38.638 1.00 75.69 261 GLY A N 1
ATOM 2068 C CA . GLY A 1 261 ? -14.956 -5.133 39.551 1.00 75.69 261 GLY A CA 1
ATOM 2069 C C . GLY A 1 261 ? -14.099 -3.883 39.311 1.00 75.69 261 GLY A C 1
ATOM 2070 O O . GLY A 1 261 ? -13.625 -3.263 40.265 1.00 75.69 261 GLY A O 1
ATOM 2071 N N . LEU A 1 262 ? -13.922 -3.475 38.051 1.00 68.94 262 LEU A N 1
ATOM 2072 C CA . LEU A 1 262 ? -13.204 -2.248 37.703 1.00 68.94 262 LEU A CA 1
ATOM 2073 C C . LEU A 1 262 ? -13.995 -0.999 38.120 1.00 68.94 262 LEU A C 1
ATOM 2075 O O . LEU A 1 262 ? -13.417 -0.057 38.664 1.00 68.94 262 LEU A O 1
ATOM 2079 N N . VAL A 1 263 ? -15.311 -1.000 37.885 1.00 70.06 263 VAL A N 1
ATOM 2080 C CA . VAL A 1 263 ? -16.208 0.103 38.256 1.00 70.06 263 VAL A CA 1
ATOM 2081 C C . VAL A 1 263 ? -16.248 0.288 39.771 1.00 70.06 263 VAL A C 1
ATOM 2083 O O . VAL A 1 263 ? -16.121 1.423 40.227 1.00 70.06 263 VAL A O 1
ATOM 2086 N N . ASP A 1 264 ? -16.335 -0.788 40.555 1.00 76.00 264 ASP A N 1
ATOM 2087 C CA . ASP A 1 264 ? -16.325 -0.706 42.022 1.00 76.00 264 ASP A CA 1
ATOM 2088 C C . ASP A 1 264 ? -15.000 -0.143 42.562 1.00 76.00 264 ASP A C 1
ATOM 2090 O O . ASP A 1 264 ? -14.995 0.670 43.487 1.00 76.00 264 ASP A O 1
ATOM 2094 N N . ARG A 1 265 ? -13.863 -0.483 41.938 1.00 71.00 265 ARG A N 1
ATOM 2095 C CA . ARG A 1 265 ? -12.546 0.065 42.318 1.00 71.00 265 ARG A CA 1
ATOM 2096 C C . ARG A 1 265 ? -12.381 1.531 41.923 1.00 71.00 265 ARG A C 1
ATOM 2098 O O . ARG A 1 265 ? -11.878 2.325 42.715 1.00 71.00 265 ARG A O 1
ATOM 2105 N N . LEU A 1 266 ? -12.843 1.913 40.730 1.00 66.62 266 LEU A N 1
ATOM 2106 C CA . LEU A 1 266 ? -12.883 3.314 40.291 1.00 66.62 266 LEU A CA 1
ATOM 2107 C C . LEU A 1 266 ? -13.807 4.157 41.177 1.00 66.62 266 LEU A C 1
ATOM 2109 O O . LEU A 1 266 ? -13.496 5.310 41.481 1.00 66.62 266 LEU A O 1
ATOM 2113 N N . LYS A 1 267 ? -14.920 3.574 41.629 1.00 71.25 267 LYS A N 1
ATOM 2114 C CA . LYS A 1 267 ? -15.829 4.191 42.593 1.00 71.25 267 LYS A CA 1
ATOM 2115 C C . LYS A 1 267 ? -15.157 4.369 43.957 1.00 71.25 267 LYS A C 1
ATOM 2117 O O . LYS A 1 267 ? -15.262 5.454 44.522 1.00 71.25 267 LYS A O 1
ATOM 2122 N N . GLY A 1 268 ? -14.385 3.380 44.414 1.00 74.44 268 GLY A N 1
ATOM 2123 C CA . GLY A 1 268 ? -13.558 3.479 45.621 1.00 74.44 268 GLY A CA 1
ATOM 2124 C C . GLY A 1 268 ? -12.575 4.654 45.580 1.00 74.44 268 GLY A C 1
ATOM 2125 O O . GLY A 1 268 ? -12.536 5.440 46.520 1.00 74.44 268 GLY A O 1
ATOM 2126 N N . PHE A 1 269 ? -11.867 4.861 44.462 1.00 66.06 269 PHE A N 1
ATOM 2127 C CA . PHE A 1 269 ? -10.974 6.022 44.300 1.00 66.06 269 PHE A CA 1
ATOM 2128 C C . PHE A 1 269 ? -11.701 7.372 44.343 1.00 66.06 269 PHE A C 1
ATOM 2130 O O . PHE A 1 269 ? -11.117 8.370 44.756 1.00 66.06 269 PHE A O 1
ATOM 2137 N N . ARG A 1 270 ? -12.969 7.419 43.921 1.00 64.44 270 ARG A N 1
ATOM 2138 C CA . ARG A 1 270 ? -13.775 8.646 43.945 1.00 64.44 270 ARG A CA 1
ATOM 2139 C C . ARG A 1 270 ? -14.339 8.951 45.330 1.00 64.44 270 ARG A C 1
ATOM 2141 O O . ARG A 1 270 ? -14.431 10.117 45.696 1.00 64.44 270 ARG A O 1
ATOM 2148 N N . GLU A 1 271 ? -14.760 7.928 46.067 1.00 70.25 271 GLU A N 1
ATOM 2149 C CA . GLU A 1 271 ? -15.330 8.093 47.410 1.00 70.25 271 GLU A CA 1
ATOM 2150 C C . GLU A 1 271 ? -14.264 8.427 48.454 1.00 70.25 271 GLU A C 1
ATOM 2152 O O . GLU A 1 271 ? -14.582 9.055 49.462 1.00 70.25 271 GLU A O 1
ATOM 2157 N N . GLN A 1 272 ? -13.009 8.051 48.200 1.00 61.94 272 GLN A N 1
ATOM 2158 C CA . GLN A 1 272 ? -11.951 8.213 49.185 1.00 61.94 272 GLN A CA 1
ATOM 2159 C C . GLN A 1 272 ? -11.428 9.650 49.308 1.00 61.94 272 GLN A C 1
ATOM 2161 O O . GLN A 1 272 ? -10.948 9.972 50.384 1.00 61.94 272 GLN A O 1
ATOM 2166 N N . ASP A 1 273 ? -11.582 10.535 48.308 1.00 54.00 273 ASP A N 1
ATOM 2167 C CA . ASP A 1 273 ? -11.103 11.923 48.420 1.00 54.00 273 ASP A CA 1
ATOM 2168 C C . ASP A 1 273 ? -11.757 12.906 47.424 1.00 54.00 273 ASP A C 1
ATOM 2170 O O . ASP A 1 273 ? -11.377 13.000 46.255 1.00 54.00 273 ASP A O 1
ATOM 2174 N N . ASN A 1 274 ? -12.666 13.761 47.909 1.00 59.19 274 ASN A N 1
ATOM 2175 C CA . ASN A 1 274 ? -13.195 14.898 47.134 1.00 59.19 274 ASN A CA 1
ATOM 2176 C C . ASN A 1 274 ? -12.130 15.975 46.816 1.00 59.19 274 ASN A C 1
ATOM 2178 O O . ASN A 1 274 ? -12.366 16.814 45.947 1.00 59.19 274 ASN A O 1
ATOM 2182 N N . ASN A 1 275 ? -10.962 15.939 47.471 1.00 61.34 275 ASN A N 1
ATOM 2183 C CA . ASN A 1 275 ? -9.849 16.862 47.219 1.00 61.34 275 ASN A CA 1
ATOM 2184 C C . ASN A 1 275 ? -8.774 16.296 46.267 1.00 61.34 275 ASN A C 1
ATOM 2186 O O . ASN A 1 275 ? -7.936 17.063 45.802 1.00 61.34 275 ASN A O 1
ATOM 2190 N N . ASN A 1 276 ? -8.827 15.008 45.899 1.00 65.19 276 ASN A N 1
ATOM 2191 C CA . ASN A 1 276 ? -7.774 14.344 45.112 1.00 65.19 276 ASN A CA 1
ATOM 2192 C C . ASN A 1 276 ? -8.189 14.020 43.669 1.00 65.19 276 ASN A C 1
ATOM 2194 O O . ASN A 1 276 ? -7.631 13.123 43.036 1.00 65.19 276 ASN A O 1
ATOM 2198 N N . LEU A 1 277 ? -9.126 14.783 43.091 1.00 65.88 277 LEU A N 1
ATOM 2199 C CA . LEU A 1 277 ? -9.444 14.682 41.659 1.00 65.88 277 LEU A CA 1
ATOM 2200 C C . LEU A 1 277 ? -8.180 14.842 40.792 1.00 65.88 277 LEU A C 1
ATOM 2202 O O . LEU A 1 277 ? -8.028 14.164 39.777 1.00 65.88 277 LEU A O 1
ATOM 2206 N N . GLU A 1 278 ? -7.253 15.703 41.219 1.00 70.50 278 GLU A N 1
ATOM 2207 C CA . GLU A 1 278 ? -5.965 15.890 40.550 1.00 70.50 278 GLU A CA 1
ATOM 2208 C C . GLU A 1 278 ? -5.090 14.627 40.619 1.00 70.50 278 GLU A C 1
ATOM 2210 O O . GLU A 1 278 ? -4.471 14.249 39.623 1.00 70.50 278 GLU A O 1
ATOM 2215 N N . GLU A 1 279 ? -5.093 13.920 41.751 1.00 67.25 279 GLU A N 1
ATOM 2216 C CA . GLU A 1 279 ? -4.355 12.666 41.920 1.00 67.25 279 GLU A CA 1
ATOM 2217 C C . GLU A 1 279 ? -4.974 11.535 41.090 1.00 67.25 279 GLU A C 1
ATOM 2219 O O . GLU A 1 279 ? -4.249 10.797 40.424 1.00 67.25 279 GLU A O 1
ATOM 2224 N N . GLY A 1 280 ? -6.308 11.466 41.001 1.00 67.00 280 GLY A N 1
ATOM 2225 C CA . GLY A 1 280 ? -7.006 10.542 40.100 1.00 67.00 280 GLY A CA 1
ATOM 2226 C C . GLY A 1 280 ? -6.647 10.767 38.625 1.00 67.00 280 GLY A C 1
ATOM 2227 O O . GLY A 1 280 ? -6.385 9.809 37.893 1.00 67.00 280 GLY A O 1
ATOM 2228 N N . ILE A 1 281 ? -6.547 12.031 38.195 1.00 69.00 281 ILE A N 1
ATOM 2229 C CA . ILE A 1 281 ? -6.089 12.384 36.841 1.00 69.00 281 ILE A CA 1
ATOM 2230 C C . ILE A 1 281 ? -4.626 11.965 36.634 1.00 69.00 281 ILE A C 1
ATOM 2232 O O . ILE A 1 281 ? -4.307 11.406 35.582 1.00 69.00 281 ILE A O 1
ATOM 2236 N N . ARG A 1 282 ? -3.738 12.185 37.615 1.00 72.75 282 ARG A N 1
ATOM 2237 C CA . ARG A 1 282 ? -2.325 11.766 37.531 1.00 72.75 282 ARG A CA 1
ATOM 2238 C C . ARG A 1 282 ? -2.184 10.251 37.442 1.00 72.75 282 ARG A C 1
ATOM 2240 O O . ARG A 1 282 ? -1.519 9.771 36.526 1.00 72.75 282 ARG A O 1
ATOM 2247 N N . VAL A 1 283 ? -2.865 9.500 38.310 1.00 68.06 283 VAL A N 1
ATOM 2248 C CA . VAL A 1 283 ? -2.874 8.028 38.283 1.00 68.06 283 VAL A CA 1
ATOM 2249 C C . VAL A 1 283 ? -3.375 7.525 36.932 1.00 68.06 283 VAL A C 1
ATOM 2251 O O . VAL A 1 283 ? -2.771 6.629 36.352 1.00 68.06 283 VAL A O 1
ATOM 2254 N N . MET A 1 284 ? -4.413 8.134 36.361 1.00 61.53 284 MET A N 1
ATOM 2255 C CA . MET A 1 284 ? -4.920 7.734 35.044 1.00 61.53 284 MET A CA 1
ATOM 2256 C C . MET A 1 284 ? -3.991 8.094 33.886 1.00 61.53 284 MET A C 1
ATOM 2258 O O . MET A 1 284 ? -3.842 7.300 32.955 1.00 61.53 284 MET A O 1
ATOM 2262 N N . GLN A 1 285 ? -3.325 9.250 33.928 1.00 72.75 285 GLN A N 1
ATOM 2263 C CA . GLN A 1 285 ? -2.269 9.568 32.963 1.00 72.75 285 GLN A CA 1
ATOM 2264 C C . GLN A 1 285 ? -1.117 8.563 33.066 1.00 72.75 285 GLN A C 1
ATOM 2266 O O . GLN A 1 285 ? -0.578 8.141 32.040 1.00 72.75 285 GLN A O 1
ATOM 2271 N N . GLN A 1 286 ? -0.776 8.141 34.286 1.00 73.44 286 GLN A N 1
ATOM 2272 C CA . GLN A 1 286 ? 0.205 7.093 34.542 1.00 73.44 286 GLN A CA 1
ATOM 2273 C C . GLN A 1 286 ? -0.258 5.755 33.950 1.00 73.44 286 GLN A C 1
ATOM 2275 O O . GLN A 1 286 ? 0.498 5.129 33.214 1.00 73.44 286 GLN A O 1
ATOM 2280 N N . VAL A 1 287 ? -1.514 5.356 34.179 1.00 67.62 287 VAL A N 1
ATOM 2281 C CA . VAL A 1 287 ? -2.116 4.139 33.607 1.00 67.62 287 VAL A CA 1
ATOM 2282 C C . VAL A 1 287 ? -2.061 4.173 32.084 1.00 67.62 287 VAL A C 1
ATOM 2284 O O . VAL A 1 287 ? -1.648 3.194 31.470 1.00 67.62 287 VAL A O 1
ATOM 2287 N N . GLY A 1 288 ? -2.386 5.310 31.463 1.00 65.06 288 GLY A N 1
ATOM 2288 C CA . GLY A 1 288 ? -2.254 5.496 30.019 1.00 65.06 288 GLY A CA 1
ATOM 2289 C C . GLY A 1 288 ? -0.810 5.328 29.534 1.00 65.06 288 GLY A C 1
ATOM 2290 O O . GLY A 1 288 ? -0.572 4.628 28.551 1.00 65.06 288 GLY A O 1
ATOM 2291 N N . LYS A 1 289 ? 0.171 5.905 30.244 1.00 73.12 289 LYS A N 1
ATOM 2292 C CA . LYS A 1 289 ? 1.601 5.732 29.925 1.00 73.12 289 LYS A CA 1
ATOM 2293 C C . LYS A 1 289 ? 2.039 4.273 30.040 1.00 73.12 289 LYS A C 1
ATOM 2295 O O . LYS A 1 289 ? 2.701 3.779 29.129 1.00 73.12 289 LYS A O 1
ATOM 2300 N N . VAL A 1 290 ? 1.657 3.583 31.114 1.00 70.12 290 VAL A N 1
ATOM 2301 C CA . VAL A 1 290 ? 2.037 2.180 31.331 1.00 70.12 290 VAL A CA 1
ATOM 2302 C C . VAL A 1 290 ? 1.310 1.261 30.348 1.00 70.12 290 VAL A C 1
ATOM 2304 O O . VAL A 1 290 ? 1.930 0.346 29.828 1.00 70.12 290 VAL A O 1
ATOM 2307 N N . ALA A 1 291 ? 0.050 1.527 29.993 1.00 61.84 291 ALA A N 1
ATOM 2308 C CA . ALA A 1 291 ? -0.658 0.782 28.951 1.00 61.84 291 ALA A CA 1
ATOM 2309 C C . ALA A 1 291 ? 0.013 0.949 27.577 1.00 61.84 291 ALA A C 1
ATOM 2311 O O . ALA A 1 291 ? 0.160 -0.025 26.843 1.00 61.84 291 ALA A O 1
ATOM 2312 N N . VAL A 1 292 ? 0.482 2.157 27.240 1.00 65.88 292 VAL A N 1
ATOM 2313 C CA . VAL A 1 292 ? 1.258 2.400 26.011 1.00 65.88 292 VAL A CA 1
ATOM 2314 C C . VAL A 1 292 ? 2.604 1.672 26.051 1.00 65.88 292 VAL A C 1
ATOM 2316 O O . VAL A 1 292 ? 2.964 1.030 25.067 1.00 65.88 292 VAL A O 1
ATOM 2319 N N . GLN A 1 293 ? 3.335 1.727 27.170 1.00 71.44 293 GLN A N 1
ATOM 2320 C CA . GLN A 1 293 ? 4.591 0.982 27.336 1.00 71.44 293 GLN A CA 1
ATOM 2321 C C . GLN A 1 293 ? 4.363 -0.530 27.263 1.00 71.44 293 GLN A C 1
ATOM 2323 O O . GLN A 1 293 ? 5.105 -1.232 26.583 1.00 71.44 293 GLN A O 1
ATOM 2328 N N . SER A 1 294 ? 3.299 -1.023 27.891 1.00 64.88 294 SER A N 1
ATOM 2329 C CA . SER A 1 294 ? 2.924 -2.430 27.858 1.00 64.88 294 SER A CA 1
ATOM 2330 C C . SER A 1 294 ? 2.516 -2.865 26.454 1.00 64.88 294 SER A C 1
ATOM 2332 O O . SER A 1 294 ? 2.963 -3.910 26.018 1.00 64.88 294 SER A O 1
ATOM 2334 N N . LEU A 1 295 ? 1.782 -2.055 25.682 1.00 63.25 295 LEU A N 1
ATOM 2335 C CA . LEU A 1 295 ? 1.487 -2.344 24.270 1.00 63.25 295 LEU A CA 1
ATOM 2336 C C . LEU A 1 295 ? 2.745 -2.350 23.387 1.00 63.25 295 LEU A C 1
ATOM 2338 O O . LEU A 1 295 ? 2.801 -3.095 22.410 1.00 63.25 295 LEU A O 1
ATOM 2342 N N . GLN A 1 296 ? 3.756 -1.539 23.716 1.00 66.62 296 GLN A N 1
ATOM 2343 C CA . GLN A 1 296 ? 5.051 -1.550 23.025 1.00 66.62 296 GLN A CA 1
ATOM 2344 C C . GLN A 1 296 ? 5.892 -2.785 23.375 1.00 66.62 296 GLN A C 1
ATOM 2346 O O . GLN A 1 296 ? 6.603 -3.298 22.512 1.00 66.62 296 GLN A O 1
ATOM 2351 N N . GLN A 1 297 ? 5.800 -3.253 24.622 1.00 66.69 297 GLN A N 1
ATOM 2352 C CA . GLN A 1 297 ? 6.506 -4.431 25.136 1.00 66.69 297 GLN A CA 1
ATOM 2353 C C . GLN A 1 297 ? 5.712 -5.732 24.986 1.00 66.69 297 GLN A C 1
ATOM 2355 O O . GLN A 1 297 ? 6.262 -6.806 25.227 1.00 66.69 297 GLN A O 1
ATOM 2360 N N . ALA A 1 298 ? 4.434 -5.648 24.609 1.00 59.00 298 ALA A N 1
ATOM 2361 C CA . ALA A 1 298 ? 3.544 -6.790 24.556 1.00 59.00 298 ALA A CA 1
ATOM 2362 C C . ALA A 1 298 ? 4.160 -7.863 23.653 1.00 59.00 298 ALA A C 1
ATOM 2364 O O . ALA A 1 298 ? 4.687 -7.532 22.577 1.00 59.00 298 ALA A O 1
ATOM 2365 N N . PRO A 1 299 ? 4.104 -9.143 24.074 1.00 55.62 299 PRO A N 1
ATOM 2366 C CA . PRO A 1 299 ? 4.556 -10.242 23.240 1.00 55.62 299 PRO A CA 1
ATOM 2367 C C . PRO A 1 299 ? 3.893 -10.094 21.876 1.00 55.62 299 PRO A C 1
ATOM 2369 O O . PRO A 1 299 ? 2.715 -9.738 21.800 1.00 55.62 299 PRO A O 1
ATOM 2372 N N . LYS A 1 300 ? 4.701 -10.275 20.820 1.00 53.66 300 LYS A N 1
ATOM 2373 C CA . LYS A 1 300 ? 4.316 -10.127 19.410 1.00 53.66 300 LYS A CA 1
ATOM 2374 C C . LYS A 1 300 ? 2.865 -10.573 19.264 1.00 53.66 300 LYS A C 1
ATOM 2376 O O . LYS A 1 300 ? 2.607 -11.756 19.471 1.00 53.66 300 LYS A O 1
ATOM 2381 N N . LEU A 1 301 ? 1.953 -9.616 19.011 1.00 50.62 301 LEU A N 1
ATOM 2382 C CA . LEU A 1 301 ? 0.524 -9.897 18.865 1.00 50.62 301 LEU A CA 1
ATOM 2383 C C . LEU A 1 301 ? 0.428 -11.153 18.011 1.00 50.62 301 LEU A C 1
ATOM 2385 O O . LEU A 1 301 ? 0.972 -11.159 16.902 1.00 50.62 301 LEU A O 1
ATOM 2389 N N . ILE A 1 302 ? -0.172 -12.210 18.564 1.00 47.03 302 ILE A N 1
ATOM 2390 C CA . ILE A 1 302 ? -0.403 -13.462 17.850 1.00 47.03 302 ILE A CA 1
ATOM 2391 C C . ILE A 1 302 ? -1.508 -13.148 16.845 1.00 47.03 302 ILE A C 1
ATOM 2393 O O . ILE A 1 302 ? -2.673 -13.489 17.016 1.00 47.03 302 ILE A O 1
ATOM 2397 N N . LEU A 1 303 ? -1.147 -12.383 15.818 1.00 54.03 303 LEU A N 1
ATOM 2398 C CA . LEU A 1 303 ? -1.833 -12.434 14.552 1.00 54.03 303 LEU A CA 1
ATOM 2399 C C . LEU A 1 303 ? -1.766 -13.909 14.148 1.00 54.03 303 LEU A C 1
ATOM 2401 O O . LEU A 1 303 ? -0.685 -14.499 14.277 1.00 54.03 303 LEU A O 1
ATOM 2405 N N . PRO A 1 304 ? -2.895 -14.515 13.747 1.00 51.69 304 PRO A N 1
ATOM 2406 C CA . PRO A 1 304 ? -2.887 -15.881 13.248 1.00 51.69 304 PRO A CA 1
ATOM 2407 C C . PRO A 1 304 ? -1.759 -15.985 12.229 1.00 51.69 304 PRO A C 1
ATOM 2409 O O . PRO A 1 304 ? -1.696 -15.184 11.289 1.00 51.69 304 PRO A O 1
ATOM 2412 N N . GLN A 1 305 ? -0.799 -16.870 12.513 1.00 55.84 305 GLN A N 1
ATOM 2413 C CA . GLN A 1 305 ? 0.347 -17.021 11.637 1.00 55.84 305 GLN A CA 1
ATOM 2414 C C . GLN A 1 305 ? -0.203 -17.466 10.283 1.00 55.84 305 GLN A C 1
ATOM 2416 O O . GLN A 1 305 ? -1.013 -18.394 10.239 1.00 55.84 305 GLN A O 1
ATOM 2421 N N . PRO A 1 306 ? 0.126 -16.746 9.205 1.00 60.09 306 PRO A N 1
ATOM 2422 C CA . PRO A 1 306 ? -0.321 -17.133 7.882 1.00 60.09 306 PRO A CA 1
ATOM 2423 C C . PRO A 1 306 ? 0.167 -18.553 7.589 1.00 60.09 306 PRO A C 1
ATOM 2425 O O . PRO A 1 306 ? 1.323 -18.853 7.862 1.00 60.09 306 PRO A O 1
ATOM 2428 N N . ASP A 1 307 ? -0.693 -19.415 7.042 1.00 65.75 307 ASP A N 1
ATOM 2429 C CA . ASP A 1 307 ? -0.296 -20.768 6.639 1.00 65.75 307 ASP A CA 1
ATOM 2430 C C . ASP A 1 307 ? 0.931 -20.698 5.713 1.00 65.75 307 ASP A C 1
ATOM 2432 O O . ASP A 1 307 ? 0.850 -20.228 4.572 1.00 65.75 307 ASP A O 1
ATOM 2436 N N . ASP A 1 308 ? 2.082 -21.168 6.202 1.00 70.00 308 ASP A N 1
ATOM 2437 C CA . ASP A 1 308 ? 3.358 -21.124 5.475 1.00 70.00 308 ASP A CA 1
ATOM 2438 C C . ASP A 1 308 ? 3.319 -21.954 4.180 1.00 70.00 308 ASP A C 1
ATOM 2440 O O . ASP A 1 308 ? 4.095 -21.723 3.255 1.00 70.00 308 ASP A O 1
ATOM 2444 N N . THR A 1 309 ? 2.361 -22.877 4.058 1.00 74.44 309 THR A N 1
ATOM 2445 C CA . THR A 1 309 ? 2.193 -23.764 2.897 1.00 74.44 309 THR A CA 1
ATOM 2446 C C . THR A 1 309 ? 1.778 -23.047 1.610 1.00 74.44 309 THR A C 1
ATOM 2448 O O . THR A 1 309 ? 1.924 -23.620 0.531 1.00 74.44 309 THR A O 1
ATOM 2451 N N . LYS A 1 310 ? 1.279 -21.804 1.685 1.00 69.69 310 LYS A N 1
ATOM 2452 C CA . LYS A 1 310 ? 0.833 -21.028 0.507 1.00 69.69 310 LYS A CA 1
ATOM 2453 C C . LYS A 1 310 ? 1.637 -19.758 0.252 1.00 69.69 310 LYS A C 1
ATOM 2455 O O . LYS A 1 310 ? 1.316 -19.017 -0.680 1.00 69.69 310 LYS A O 1
ATOM 2460 N N . GLN A 1 311 ? 2.652 -19.475 1.061 1.00 66.44 311 GLN A N 1
ATOM 2461 C CA . GLN A 1 311 ? 3.422 -18.253 0.885 1.00 66.44 311 GLN A CA 1
ATOM 2462 C C . GLN A 1 311 ? 4.324 -18.391 -0.342 1.00 66.44 311 GLN A C 1
ATOM 2464 O O . GLN A 1 311 ? 5.163 -19.285 -0.438 1.00 66.44 311 GLN A O 1
ATOM 2469 N N . GLY A 1 312 ? 4.119 -17.497 -1.314 1.00 79.00 312 GLY A N 1
ATOM 2470 C CA . GLY A 1 312 ? 5.068 -17.307 -2.405 1.00 79.00 312 GLY A CA 1
ATOM 2471 C C . GLY A 1 312 ? 6.445 -16.908 -1.866 1.00 79.00 312 GLY A C 1
ATOM 2472 O O . GLY A 1 312 ? 6.630 -16.695 -0.668 1.00 79.00 312 GLY A O 1
ATOM 2473 N N . LYS A 1 313 ? 7.427 -16.783 -2.762 1.00 86.19 313 LYS A N 1
ATOM 2474 C CA . LYS A 1 313 ? 8.764 -16.325 -2.371 1.00 86.19 313 LYS A CA 1
ATOM 2475 C C . LYS A 1 313 ? 8.669 -15.018 -1.566 1.00 86.19 313 LYS A C 1
ATOM 2477 O O . LYS A 1 313 ? 7.904 -14.128 -1.953 1.00 86.19 313 LYS A O 1
ATOM 2482 N N . PRO A 1 314 ? 9.409 -14.897 -0.450 1.00 87.31 314 PRO A N 1
ATOM 2483 C CA . PRO A 1 314 ? 9.326 -13.727 0.409 1.00 87.31 314 PRO A CA 1
ATOM 2484 C C . PRO A 1 314 ? 9.758 -12.481 -0.362 1.00 87.31 314 PRO A C 1
ATOM 2486 O O . PRO A 1 314 ? 10.854 -12.428 -0.915 1.00 87.31 314 PRO A O 1
ATOM 2489 N N . VAL A 1 315 ? 8.905 -11.459 -0.368 1.00 89.62 315 VAL A N 1
ATOM 2490 C CA . VAL A 1 315 ? 9.233 -10.172 -0.981 1.00 89.62 315 VAL A CA 1
ATOM 2491 C C . VAL A 1 315 ? 10.005 -9.336 0.032 1.00 89.62 315 VAL A C 1
ATOM 2493 O O . VAL A 1 315 ? 9.534 -9.077 1.145 1.00 89.62 315 VAL A O 1
ATOM 2496 N N . PHE A 1 316 ? 11.198 -8.904 -0.359 1.00 93.06 316 PHE A N 1
ATOM 2497 C CA . PHE A 1 316 ? 12.036 -8.017 0.435 1.00 93.06 316 PHE A CA 1
ATOM 2498 C C . PHE A 1 316 ? 11.872 -6.573 -0.036 1.00 93.06 316 PHE A C 1
ATOM 2500 O O . PHE A 1 316 ? 11.729 -6.298 -1.228 1.00 93.06 316 PHE A O 1
ATOM 2507 N N . CYS A 1 317 ? 11.898 -5.632 0.898 1.00 95.19 317 CYS A N 1
ATOM 2508 C CA . CYS A 1 317 ? 11.857 -4.214 0.595 1.00 95.19 317 CYS A CA 1
ATOM 2509 C C . CYS A 1 317 ? 12.737 -3.405 1.551 1.00 95.19 317 CYS A C 1
ATOM 2511 O O . CYS A 1 317 ? 13.103 -3.841 2.645 1.00 95.19 317 CYS A O 1
ATOM 2513 N N . ARG A 1 318 ? 13.078 -2.196 1.115 1.00 95.75 318 ARG A N 1
ATOM 2514 C CA . ARG A 1 318 ? 13.697 -1.155 1.925 1.00 95.75 318 ARG A CA 1
ATOM 2515 C C . ARG A 1 318 ? 12.834 0.087 1.812 1.00 95.75 318 ARG A C 1
ATOM 2517 O O . ARG A 1 318 ? 12.677 0.635 0.722 1.00 95.75 318 ARG A O 1
ATOM 2524 N N . VAL A 1 319 ? 12.287 0.518 2.945 1.00 96.94 319 VAL A N 1
ATOM 2525 C CA . VAL A 1 319 ? 11.435 1.705 3.020 1.00 96.94 319 VAL A CA 1
ATOM 2526 C C . VAL A 1 319 ? 12.111 2.766 3.882 1.00 96.94 319 VAL A C 1
ATOM 2528 O O . VAL A 1 319 ? 12.403 2.523 5.049 1.00 96.94 319 VAL A O 1
ATOM 2531 N N . GLY A 1 320 ? 12.383 3.940 3.311 1.00 97.06 320 GLY A N 1
ATOM 2532 C CA . GLY A 1 320 ? 13.065 5.027 4.019 1.00 97.06 320 GLY A CA 1
ATOM 2533 C C . GLY A 1 320 ? 12.154 5.767 4.999 1.00 97.06 320 GLY A C 1
ATOM 2534 O O . GLY A 1 320 ? 12.535 6.030 6.133 1.00 97.06 320 GLY A O 1
ATOM 2535 N N . ARG A 1 321 ? 10.932 6.116 4.605 1.00 97.69 321 ARG A N 1
ATOM 2536 C CA . ARG A 1 321 ? 9.989 6.825 5.478 1.00 97.69 321 ARG A CA 1
ATOM 2537 C C . ARG A 1 321 ? 8.561 6.553 5.049 1.00 97.69 321 ARG A C 1
ATOM 2539 O O . ARG A 1 321 ? 8.262 6.591 3.860 1.00 97.69 321 ARG A O 1
ATOM 2546 N N . ILE A 1 322 ? 7.672 6.373 6.020 1.00 98.25 322 ILE A N 1
ATOM 2547 C CA . ILE A 1 322 ? 6.227 6.313 5.786 1.00 98.25 322 ILE A CA 1
ATOM 2548 C C . ILE A 1 322 ? 5.569 7.471 6.536 1.00 98.25 322 ILE A C 1
ATOM 2550 O O . ILE A 1 322 ? 5.840 7.698 7.716 1.00 98.25 322 ILE A O 1
ATOM 2554 N N . VAL A 1 323 ? 4.726 8.232 5.847 1.00 98.19 323 VAL A N 1
ATOM 2555 C CA . VAL A 1 323 ? 3.948 9.339 6.405 1.00 98.19 323 VAL A CA 1
ATOM 2556 C C . VAL A 1 323 ? 2.487 9.109 6.068 1.00 98.19 323 VAL A C 1
ATOM 2558 O O . VAL A 1 323 ? 2.137 9.024 4.897 1.00 98.19 323 VAL A O 1
ATOM 2561 N N . ILE A 1 324 ? 1.635 9.031 7.083 1.00 98.12 324 ILE A N 1
ATOM 2562 C CA . ILE A 1 324 ? 0.186 8.924 6.929 1.00 98.12 324 ILE A CA 1
ATOM 2563 C C . ILE A 1 324 ? -0.443 10.163 7.560 1.00 98.12 324 ILE A C 1
ATOM 2565 O O . ILE A 1 324 ? -0.348 10.366 8.768 1.00 98.12 324 ILE A O 1
ATOM 2569 N N . ASN A 1 325 ? -1.071 10.998 6.742 1.00 98.06 325 ASN A N 1
ATOM 2570 C CA . ASN A 1 325 ? -1.716 12.238 7.156 1.00 98.06 325 ASN A CA 1
ATOM 2571 C C . ASN A 1 325 ? -3.239 12.094 7.110 1.00 98.06 325 ASN A C 1
ATOM 2573 O O . ASN A 1 325 ? -3.788 11.509 6.175 1.00 98.06 325 ASN A O 1
ATOM 2577 N N . GLU A 1 326 ? -3.908 12.690 8.096 1.00 97.06 326 GLU A N 1
ATOM 2578 C CA . GLU A 1 326 ? -5.368 12.839 8.146 1.00 97.06 326 GLU A CA 1
ATOM 2579 C C . GLU A 1 326 ? -6.121 11.506 8.024 1.00 97.06 326 GLU A C 1
ATOM 2581 O O . GLU A 1 326 ? -7.016 11.334 7.194 1.00 97.06 326 GLU A O 1
ATOM 2586 N N . MET A 1 327 ? -5.755 10.534 8.859 1.00 97.56 327 MET A N 1
ATOM 2587 C CA . MET A 1 327 ? -6.419 9.238 8.880 1.00 97.56 327 MET A CA 1
ATOM 2588 C C . MET A 1 327 ? -7.691 9.280 9.735 1.00 97.56 327 MET A C 1
ATOM 2590 O O . MET A 1 327 ? -7.704 9.769 10.866 1.00 97.56 327 MET A O 1
ATOM 2594 N N . ARG A 1 328 ? -8.772 8.740 9.180 1.00 96.00 328 ARG A N 1
ATOM 2595 C CA . ARG A 1 328 ? -10.108 8.639 9.763 1.00 96.00 328 ARG A CA 1
ATOM 2596 C C . ARG A 1 328 ? -10.546 7.187 9.764 1.00 96.00 328 ARG A C 1
ATOM 2598 O O . ARG A 1 328 ? -10.566 6.554 8.716 1.00 96.00 328 ARG A O 1
ATOM 2605 N N . ILE A 1 329 ? -10.929 6.672 10.924 1.00 94.81 329 ILE A N 1
ATOM 2606 C CA . ILE A 1 329 ? -11.453 5.310 11.055 1.00 94.81 329 ILE A CA 1
ATOM 2607 C C . ILE A 1 329 ? -12.900 5.413 11.516 1.00 94.81 329 ILE A C 1
ATOM 2609 O O . ILE A 1 329 ? -13.176 5.888 12.618 1.00 94.81 329 ILE A O 1
ATOM 2613 N N . PHE A 1 330 ? -13.813 5.000 10.651 1.00 94.56 330 PHE A N 1
ATOM 2614 C CA . PHE A 1 330 ? -15.235 4.885 10.920 1.00 94.56 330 PHE A CA 1
ATOM 2615 C C . PHE A 1 330 ? -15.505 3.462 11.379 1.00 94.56 330 PHE A C 1
ATOM 2617 O O . PHE A 1 330 ? -15.189 2.516 10.662 1.00 94.56 330 PHE A O 1
ATOM 2624 N N . THR A 1 331 ? -16.071 3.311 12.570 1.00 92.44 331 THR A N 1
ATOM 2625 C CA . THR A 1 331 ? -16.481 2.006 13.080 1.00 92.44 331 THR A CA 1
ATOM 2626 C C . THR A 1 331 ? -17.994 1.915 13.102 1.00 92.44 331 THR A C 1
ATOM 2628 O O . THR A 1 331 ? -18.694 2.902 13.362 1.00 92.44 331 THR A O 1
ATOM 2631 N N . LYS A 1 332 ? -18.499 0.724 12.817 1.00 91.56 332 LYS A N 1
ATOM 2632 C CA . LYS A 1 332 ? -19.904 0.392 12.968 1.00 91.56 332 LYS A CA 1
ATOM 2633 C C . LYS A 1 332 ? -20.020 -0.976 13.614 1.00 91.56 332 LYS A C 1
ATOM 2635 O O . LYS A 1 332 ? -19.619 -1.982 13.029 1.00 91.56 332 LYS A O 1
ATOM 2640 N N . ASP A 1 333 ? -20.594 -0.975 14.807 1.00 79.88 333 ASP A N 1
ATOM 2641 C CA . ASP A 1 333 ? -20.905 -2.192 15.538 1.00 79.88 333 ASP A CA 1
ATOM 2642 C C . ASP A 1 333 ? -22.363 -2.546 15.275 1.00 79.88 333 ASP A C 1
ATOM 2644 O O . ASP A 1 333 ? -23.289 -1.941 15.822 1.00 79.88 333 ASP A O 1
ATOM 2648 N N . SER A 1 334 ? -22.563 -3.510 14.384 1.00 65.75 334 SER A N 1
ATOM 2649 C CA . SER A 1 334 ? -23.874 -4.090 14.128 1.00 65.75 334 SER A CA 1
ATOM 2650 C C . SER A 1 334 ? -24.019 -5.277 15.067 1.00 65.75 334 SER A C 1
ATOM 2652 O O . SER A 1 334 ? -23.732 -6.412 14.698 1.00 65.75 334 SER A O 1
ATOM 2654 N N . TRP A 1 335 ? -24.397 -5.022 16.318 1.00 59.75 335 TRP A N 1
ATOM 2655 C CA . TRP A 1 335 ? -24.853 -6.113 17.170 1.00 59.75 335 TRP A CA 1
ATOM 2656 C C . TRP A 1 335 ? -26.170 -6.604 16.576 1.00 59.75 335 TRP A C 1
ATOM 2658 O O . TRP A 1 335 ? -27.121 -5.821 16.477 1.00 59.75 335 TRP A O 1
ATOM 2668 N N . ILE A 1 336 ? -26.205 -7.866 16.134 1.00 53.06 336 ILE A N 1
ATOM 2669 C CA . ILE A 1 336 ? -27.468 -8.544 15.846 1.00 53.06 336 ILE A CA 1
ATOM 2670 C C . ILE A 1 336 ? -28.307 -8.355 17.102 1.00 53.06 336 ILE A C 1
ATOM 2672 O O . ILE A 1 336 ? -27.877 -8.708 18.204 1.00 53.06 336 ILE A O 1
ATOM 2676 N N . LYS A 1 337 ? -29.446 -7.670 16.956 1.00 54.12 337 LYS A N 1
ATOM 2677 C CA . LYS A 1 337 ? -30.372 -7.528 18.072 1.00 54.12 337 LYS A CA 1
ATOM 2678 C C . LYS A 1 337 ? -30.696 -8.953 18.511 1.00 54.12 337 LYS A C 1
ATOM 2680 O O . LYS A 1 337 ? -31.053 -9.732 17.630 1.00 54.12 337 LYS A O 1
ATOM 2685 N N . PRO A 1 338 ? -30.516 -9.307 19.797 1.00 49.84 338 PRO A N 1
ATOM 2686 C CA . PRO A 1 338 ? -30.961 -10.609 20.268 1.00 49.84 338 PRO A CA 1
ATOM 2687 C C . PRO A 1 338 ? -32.408 -10.747 19.816 1.00 49.84 338 PRO A C 1
ATOM 2689 O O . PRO A 1 338 ? -33.172 -9.799 20.003 1.00 49.84 338 PRO A O 1
ATOM 2692 N N . ASP A 1 339 ? -32.714 -11.841 19.119 1.00 50.25 339 ASP A N 1
ATOM 2693 C CA . ASP A 1 339 ? -34.046 -12.103 18.596 1.00 50.25 339 ASP A CA 1
ATOM 2694 C C . ASP A 1 339 ? -35.062 -11.765 19.686 1.00 50.25 339 ASP A C 1
ATOM 2696 O O . ASP A 1 339 ? -35.129 -12.438 20.718 1.00 50.25 339 ASP A O 1
ATOM 2700 N N . ASP A 1 340 ? -35.842 -10.702 19.471 1.00 47.00 340 ASP A N 1
ATOM 2701 C CA . ASP A 1 340 ? -37.051 -10.427 20.239 1.00 47.00 340 ASP A CA 1
ATOM 2702 C C . ASP A 1 340 ? -38.077 -11.493 19.815 1.00 47.00 340 ASP A C 1
ATOM 2704 O O . ASP A 1 340 ? -39.095 -11.221 19.183 1.00 47.00 340 ASP A O 1
ATOM 2708 N N . GLY A 1 341 ? -37.786 -12.754 20.144 1.00 51.41 341 GLY A N 1
ATOM 2709 C CA . GLY A 1 341 ? -38.618 -13.931 19.925 1.00 51.41 341 GLY A CA 1
ATOM 2710 C C . GLY A 1 341 ? -39.815 -13.988 20.871 1.00 51.41 341 GLY A C 1
ATOM 2711 O O . GLY A 1 341 ? -40.340 -15.064 21.138 1.00 51.41 341 GLY A O 1
ATOM 2712 N N . THR A 1 342 ? -40.268 -12.846 21.392 1.00 45.03 342 THR A N 1
ATOM 2713 C CA . THR A 1 342 ? -41.561 -12.758 22.068 1.00 45.03 342 THR A CA 1
ATOM 2714 C C . THR A 1 342 ? -42.402 -11.658 21.429 1.00 45.03 342 THR A C 1
ATOM 2716 O O . THR A 1 342 ? -42.007 -10.494 21.450 1.00 45.03 342 THR A O 1
ATOM 2719 N N . PRO A 1 343 ? -43.594 -11.980 20.891 1.00 45.53 343 PRO A N 1
ATOM 2720 C CA . PRO A 1 343 ? -44.600 -10.983 20.563 1.00 45.53 343 PRO A CA 1
ATOM 2721 C C . PRO A 1 343 ? -45.219 -10.472 21.873 1.00 45.53 343 PRO A C 1
ATOM 2723 O O . PRO A 1 343 ? -46.374 -10.747 22.184 1.00 45.53 343 PRO A O 1
ATOM 2726 N N . THR A 1 344 ? -44.447 -9.766 22.697 1.00 39.75 344 THR A N 1
ATOM 2727 C CA . THR A 1 344 ? -44.972 -9.066 23.870 1.00 39.75 344 THR A CA 1
ATOM 2728 C C . THR A 1 344 ? -45.296 -7.631 23.482 1.00 39.75 344 THR A C 1
ATOM 2730 O O . THR A 1 344 ? -44.449 -6.805 23.153 1.00 39.75 344 THR A O 1
ATOM 2733 N N . THR A 1 345 ? -46.599 -7.384 23.466 1.00 41.97 345 THR A N 1
ATOM 2734 C CA . THR A 1 345 ? -47.315 -6.114 23.388 1.00 41.97 345 THR A CA 1
ATOM 2735 C C . THR A 1 345 ? -46.461 -4.893 23.744 1.00 41.97 345 THR A C 1
ATOM 2737 O O . THR A 1 345 ? -46.085 -4.692 24.897 1.00 41.97 345 THR A O 1
ATOM 2740 N N . ARG A 1 346 ? -46.207 -4.040 22.741 1.00 33.78 346 ARG A N 1
ATOM 2741 C CA . ARG A 1 346 ? -45.584 -2.713 22.874 1.00 33.78 346 ARG A CA 1
ATOM 2742 C C . ARG A 1 346 ? -46.205 -1.918 24.031 1.00 33.78 346 ARG A C 1
ATOM 2744 O O . ARG A 1 346 ? -47.285 -1.350 23.877 1.00 33.78 346 ARG A O 1
ATOM 2751 N N . SER A 1 347 ? -45.486 -1.769 25.140 1.00 36.34 347 SER A N 1
ATOM 2752 C CA . SER A 1 347 ? -45.713 -0.672 26.081 1.00 36.34 347 SER A CA 1
ATOM 2753 C C . SER A 1 347 ? -44.831 0.512 25.679 1.00 36.34 347 SER A C 1
ATOM 2755 O O . SER A 1 347 ? -43.615 0.496 25.869 1.00 36.34 347 SER A O 1
ATOM 2757 N N . ASN A 1 348 ? -45.449 1.539 25.096 1.00 38.44 348 ASN A N 1
ATOM 2758 C CA . ASN A 1 348 ? -44.815 2.824 24.814 1.00 38.44 348 ASN A CA 1
ATOM 2759 C C . ASN A 1 348 ? -44.450 3.528 26.131 1.00 38.44 348 ASN A C 1
ATOM 2761 O O . ASN A 1 348 ? -45.307 4.159 26.746 1.00 38.44 348 ASN A O 1
ATOM 2765 N N . VAL A 1 349 ? -43.181 3.481 26.539 1.00 37.59 349 VAL A N 1
ATOM 2766 C CA . VAL A 1 349 ? -42.639 4.413 27.539 1.00 37.59 349 VAL A CA 1
ATOM 2767 C C . VAL A 1 349 ? -41.743 5.407 26.808 1.00 37.59 349 VAL A C 1
ATOM 2769 O O . VAL A 1 349 ? -40.624 5.103 26.405 1.00 37.59 349 VAL A O 1
ATOM 2772 N N . SER A 1 350 ? -42.296 6.597 26.576 1.00 32.00 350 SER A N 1
ATOM 2773 C CA . SER A 1 350 ? -41.624 7.730 25.944 1.00 32.00 350 SER A CA 1
ATOM 2774 C C . SER A 1 350 ? -40.687 8.401 26.952 1.00 32.00 350 SER A C 1
ATOM 2776 O O . SER A 1 350 ? -41.133 9.137 27.829 1.00 32.00 350 SER A O 1
ATOM 2778 N N . GLY A 1 351 ? -39.386 8.128 26.847 1.00 35.47 351 GLY A N 1
ATOM 2779 C CA . GLY A 1 351 ? -38.334 8.882 27.527 1.00 35.47 351 GLY A CA 1
ATOM 2780 C C . GLY A 1 351 ? -37.757 9.933 26.583 1.00 35.47 351 GLY A C 1
ATOM 2781 O O . GLY A 1 351 ? -36.952 9.614 25.711 1.00 35.47 351 GLY A O 1
ATOM 2782 N N . VAL A 1 352 ? -38.177 11.189 26.736 1.00 32.28 352 VAL A N 1
ATOM 2783 C CA . VAL A 1 352 ? -37.625 12.334 26.000 1.00 32.28 352 VAL A CA 1
ATOM 2784 C C . VAL A 1 352 ? -36.238 12.655 26.559 1.00 32.28 352 VAL A C 1
ATOM 2786 O O . VAL A 1 352 ? -36.118 13.212 27.647 1.00 32.28 352 VAL A O 1
ATOM 2789 N N . VAL A 1 353 ? -35.181 12.327 25.813 1.00 37.25 353 VAL A N 1
ATOM 2790 C CA . VAL A 1 353 ? -33.830 12.853 26.059 1.00 37.25 353 VAL A CA 1
ATOM 2791 C C . VAL A 1 353 ? -33.590 13.998 25.084 1.00 37.25 353 VAL A C 1
ATOM 2793 O O . VAL A 1 353 ? -33.337 13.800 23.896 1.00 37.25 353 VAL A O 1
ATOM 2796 N N . THR A 1 354 ? -33.702 15.220 25.593 1.00 32.75 354 THR A N 1
ATOM 2797 C CA . THR A 1 354 ? -33.423 16.452 24.855 1.00 32.75 354 THR A CA 1
ATOM 2798 C C . THR A 1 354 ? -31.917 16.568 24.614 1.00 32.75 354 THR A C 1
ATOM 2800 O O . THR A 1 354 ? -31.171 16.999 25.488 1.00 32.75 354 THR A O 1
ATOM 2803 N N . SER A 1 355 ? -31.447 16.190 23.423 1.00 33.88 355 SER A N 1
ATOM 2804 C CA . SER A 1 355 ? -30.093 16.524 22.976 1.00 33.88 355 SER A CA 1
ATOM 2805 C C . SER A 1 355 ? -30.045 18.003 22.588 1.00 33.88 355 SER A C 1
ATOM 2807 O O . SER A 1 355 ? -30.662 18.415 21.602 1.00 33.88 355 SER A O 1
ATOM 2809 N N . THR A 1 356 ? -29.317 18.804 23.357 1.00 32.03 356 THR A N 1
ATOM 2810 C CA . THR A 1 356 ? -29.054 20.224 23.107 1.00 32.03 356 THR A CA 1
ATOM 2811 C C . THR A 1 356 ? -28.285 20.395 21.793 1.00 32.03 356 THR A C 1
ATOM 2813 O O . THR A 1 356 ? -27.068 20.235 21.732 1.00 32.03 356 THR A O 1
ATOM 2816 N N . GLN A 1 357 ? -29.004 20.715 20.715 1.00 35.22 357 GLN A N 1
ATOM 2817 C CA . GLN A 1 357 ? -28.411 21.237 19.487 1.00 35.22 357 GLN A CA 1
ATOM 2818 C C . GLN A 1 357 ? -27.891 22.653 19.752 1.00 35.22 357 GLN A C 1
ATOM 2820 O O . GLN A 1 357 ? -28.636 23.540 20.166 1.00 35.22 357 GLN A O 1
ATOM 2825 N N . SER A 1 358 ? -26.601 22.865 19.500 1.00 33.81 358 SER A N 1
ATOM 2826 C CA . SER A 1 358 ? -25.974 24.182 19.490 1.00 33.81 358 SER A CA 1
ATOM 2827 C C . SER A 1 358 ? -26.550 25.015 18.343 1.00 33.81 358 SER A C 1
ATOM 2829 O O . SER A 1 358 ? -26.196 24.827 17.179 1.00 33.81 358 SER A O 1
ATOM 2831 N N . THR A 1 359 ? -27.450 25.932 18.675 1.00 33.12 359 THR A N 1
ATOM 2832 C CA . THR A 1 359 ? -28.016 26.915 17.752 1.00 33.12 359 THR A CA 1
ATOM 2833 C C . THR A 1 359 ? -26.948 27.926 17.332 1.00 33.12 359 THR A C 1
ATOM 2835 O O . THR A 1 359 ? -26.528 28.768 18.130 1.00 33.12 359 THR A O 1
ATOM 2838 N N . SER A 1 360 ? -26.529 27.881 16.067 1.00 35.38 360 SER A N 1
ATOM 2839 C CA . SER A 1 360 ? -25.882 29.012 15.402 1.00 35.38 360 SER A CA 1
ATOM 2840 C C . SER A 1 360 ? -26.909 30.135 15.227 1.00 35.38 360 SER A C 1
ATOM 2842 O O . SER A 1 360 ? -27.953 29.936 14.609 1.00 35.38 360 SER A O 1
ATOM 2844 N N . LYS A 1 361 ? -26.620 31.307 15.799 1.00 41.09 361 LYS A N 1
ATOM 2845 C CA . LYS A 1 361 ? -27.444 32.519 15.708 1.00 41.09 361 LYS A CA 1
ATOM 2846 C C . LYS A 1 361 ? -27.568 32.993 14.254 1.00 41.09 361 LYS A C 1
ATOM 2848 O O . LYS A 1 361 ? -26.576 33.379 13.643 1.00 41.09 361 LYS A O 1
ATOM 2853 N N . THR A 1 362 ? -28.795 33.069 13.752 1.00 45.09 362 THR A N 1
ATOM 2854 C CA . THR A 1 362 ? -29.185 33.888 12.594 1.00 45.09 362 THR A CA 1
ATOM 2855 C C . THR A 1 362 ? -30.322 34.814 13.054 1.00 45.09 362 THR A C 1
ATOM 2857 O O . THR A 1 362 ? -31.187 34.353 13.802 1.00 45.09 362 THR A O 1
ATOM 2860 N N . PRO A 1 363 ? -30.310 36.119 12.716 1.00 56.09 363 PRO A N 1
ATOM 2861 C CA . PRO A 1 363 ? -31.243 37.093 13.286 1.00 56.09 363 PRO A CA 1
ATOM 2862 C C . PRO A 1 363 ? -32.676 36.965 12.728 1.00 56.09 363 PRO A C 1
ATOM 2864 O O . PRO A 1 363 ? -32.866 36.445 11.626 1.00 56.09 363 PRO A O 1
ATOM 2867 N N . PRO A 1 364 ? -33.693 37.433 13.481 1.00 55.19 364 PRO A N 1
ATOM 2868 C CA . PRO A 1 364 ? -35.093 37.126 13.221 1.00 55.19 364 PRO A CA 1
ATOM 2869 C C . PRO A 1 364 ? -35.707 38.042 12.156 1.00 55.19 364 PRO A C 1
ATOM 2871 O O . PRO A 1 364 ? -35.531 39.260 12.178 1.00 55.19 364 PRO A O 1
ATOM 2874 N N . ARG A 1 365 ? -36.506 37.449 11.264 1.00 53.41 365 ARG A N 1
ATOM 2875 C CA . ARG A 1 365 ? -37.435 38.155 10.371 1.00 53.41 365 ARG A CA 1
ATOM 2876 C C . ARG A 1 365 ? -38.860 38.013 10.931 1.00 53.41 365 ARG A C 1
ATOM 2878 O O . ARG A 1 365 ? -39.225 36.901 11.314 1.00 53.41 365 ARG A O 1
ATOM 2885 N N . PRO A 1 366 ? -39.665 39.089 11.003 1.00 55.09 366 PRO A N 1
ATOM 2886 C CA . PRO A 1 366 ? -40.978 39.037 11.634 1.00 55.09 366 PRO A CA 1
ATOM 2887 C C . PRO A 1 366 ? -42.025 38.315 10.775 1.00 55.09 366 PRO A C 1
ATOM 2889 O O . PRO A 1 366 ? -42.123 38.492 9.562 1.00 55.09 366 PRO A O 1
ATOM 2892 N N . THR A 1 367 ? -42.806 37.506 11.485 1.00 52.84 367 THR A N 1
ATOM 2893 C CA . THR A 1 367 ? -43.948 36.669 11.103 1.00 52.84 367 THR A CA 1
ATOM 2894 C C . THR A 1 367 ? -45.185 37.442 10.645 1.00 52.84 367 THR A C 1
ATOM 2896 O O . THR A 1 367 ? -45.506 38.473 11.234 1.00 52.84 367 THR A O 1
ATOM 2899 N N . LYS A 1 368 ? -45.975 36.838 9.743 1.00 47.28 368 LYS A N 1
ATOM 2900 C CA . LYS A 1 368 ? -47.453 36.810 9.796 1.00 47.28 368 LYS A CA 1
ATOM 2901 C C . LYS A 1 368 ? -47.991 35.715 8.863 1.00 47.28 368 LYS 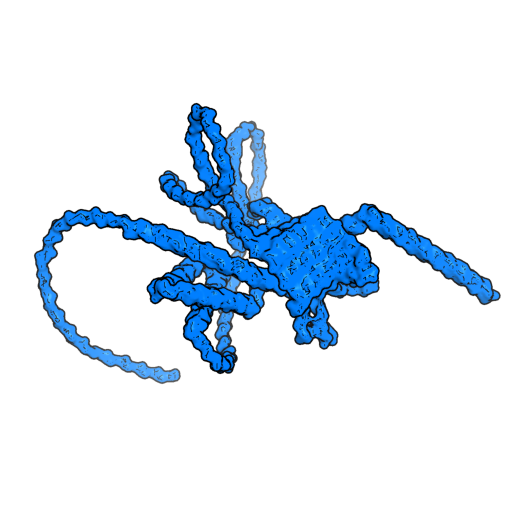A C 1
ATOM 2903 O O . LYS A 1 368 ? -47.672 35.723 7.681 1.00 47.28 368 LYS A O 1
ATOM 2908 N N . GLY A 1 369 ? -48.813 34.808 9.394 1.00 43.31 369 GLY A N 1
ATOM 2909 C CA . GLY A 1 369 ? -49.558 33.820 8.601 1.00 43.31 369 GLY A CA 1
ATOM 2910 C C . GLY A 1 369 ? -49.688 32.457 9.277 1.00 43.31 369 GLY A C 1
ATOM 2911 O O . GLY A 1 369 ? -48.988 31.521 8.918 1.00 43.31 369 GLY A O 1
ATOM 2912 N N . SER A 1 370 ? -50.571 32.369 10.271 1.00 52.41 370 SER A N 1
ATOM 2913 C CA . SER A 1 370 ? -50.975 31.142 10.965 1.00 52.41 370 SER A CA 1
ATOM 2914 C C . SER A 1 370 ? -51.938 30.329 10.093 1.00 52.41 370 SER A C 1
ATOM 2916 O O . SER A 1 370 ? -53.074 30.759 9.900 1.00 52.41 370 SER A O 1
ATOM 2918 N N . VAL A 1 371 ? -51.521 29.145 9.637 1.00 48.31 371 VAL A N 1
ATOM 2919 C CA . VAL A 1 371 ? -52.417 28.072 9.172 1.00 48.31 371 VAL A CA 1
ATOM 2920 C C . VAL A 1 371 ? -51.906 26.756 9.760 1.00 48.31 371 VAL A C 1
ATOM 2922 O O . VAL A 1 371 ? -50.713 26.471 9.697 1.00 48.31 371 VAL A O 1
ATOM 2925 N N . GLY A 1 372 ? -52.808 26.017 10.409 1.00 52.06 372 GLY A N 1
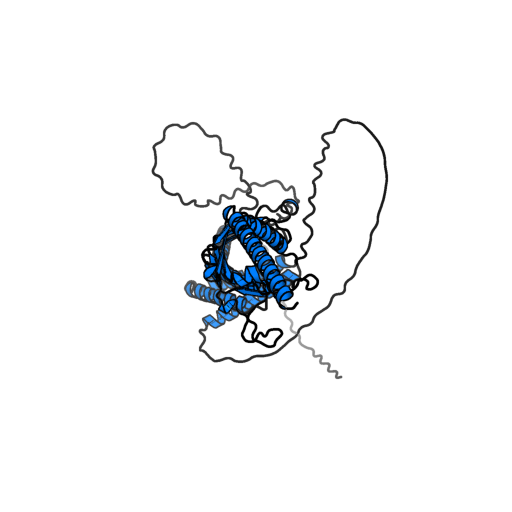ATOM 2926 C CA . GLY A 1 372 ? -52.512 24.867 11.259 1.00 52.06 372 GLY A CA 1
ATOM 2927 C C . GLY A 1 372 ? -51.794 23.728 10.540 1.00 52.06 372 GLY A C 1
ATOM 2928 O O . GLY A 1 372 ? -52.309 23.156 9.582 1.00 52.06 372 GLY A O 1
ATOM 2929 N N . THR A 1 373 ? -50.619 23.375 11.055 1.00 45.50 373 THR A N 1
ATOM 2930 C CA . THR A 1 373 ? -49.868 22.187 10.652 1.00 45.50 373 THR A CA 1
ATOM 2931 C C . THR A 1 373 ? -50.382 20.981 11.450 1.00 45.50 373 THR A C 1
ATOM 2933 O O . THR A 1 373 ? -50.430 21.064 12.681 1.00 45.50 373 THR A O 1
ATOM 2936 N N . PRO A 1 374 ? -50.769 19.866 10.804 1.00 48.03 374 PRO A N 1
ATOM 2937 C CA . PRO A 1 374 ? -51.158 18.645 11.506 1.00 48.03 374 PRO A CA 1
ATOM 2938 C C . PRO A 1 374 ? -49.981 18.098 12.334 1.00 48.03 374 PRO A C 1
ATOM 2940 O O . PRO A 1 374 ? -48.823 18.375 12.004 1.00 48.03 374 PRO A O 1
ATOM 2943 N N . PRO A 1 375 ? -50.251 17.340 13.414 1.00 48.34 375 PRO A N 1
ATOM 2944 C CA . PRO A 1 375 ? -49.213 16.837 14.305 1.00 48.34 375 PRO A CA 1
ATOM 2945 C C . PRO A 1 375 ? -48.212 16.010 13.501 1.00 48.34 375 PRO A C 1
ATOM 2947 O O . PRO A 1 375 ? -48.551 14.973 12.932 1.00 48.34 375 PRO A O 1
ATOM 2950 N N . ALA A 1 376 ? -46.973 16.500 13.435 1.00 42.59 376 ALA A N 1
ATOM 2951 C CA . ALA A 1 376 ? -45.863 15.772 12.856 1.00 42.59 376 ALA A CA 1
ATOM 2952 C C . ALA A 1 376 ? -45.680 14.491 13.673 1.00 42.59 376 ALA A C 1
ATOM 2954 O O . ALA A 1 376 ? -45.159 14.521 14.788 1.00 42.59 376 ALA A O 1
ATOM 2955 N N . VAL A 1 377 ? -46.150 13.372 13.121 1.00 44.06 377 VAL A N 1
ATOM 2956 C CA . VAL A 1 377 ? -45.796 12.036 13.583 1.00 44.06 377 VAL A CA 1
ATOM 2957 C C . VAL A 1 377 ? -44.283 11.956 13.458 1.00 44.06 377 VAL A C 1
ATOM 2959 O O . VAL A 1 377 ? -43.739 11.805 12.363 1.00 44.06 377 VAL A O 1
ATOM 2962 N N . SER A 1 378 ? -43.590 12.140 14.578 1.00 41.88 378 SER A N 1
ATOM 2963 C CA . SER A 1 378 ? -42.175 11.845 14.695 1.00 41.88 378 SER A CA 1
ATOM 2964 C C . SER A 1 378 ? -42.045 10.339 14.548 1.00 41.88 378 SER A C 1
ATOM 2966 O O . SER A 1 378 ? -42.095 9.586 15.517 1.00 41.88 378 SER A O 1
ATOM 2968 N N . VAL A 1 379 ? -41.927 9.888 13.298 1.00 43.16 379 VAL A N 1
ATOM 2969 C CA . VAL A 1 379 ? -41.436 8.555 12.985 1.00 43.16 379 VAL A CA 1
ATOM 2970 C C . VAL A 1 379 ? -40.077 8.482 13.663 1.00 43.16 379 VAL A C 1
ATOM 2972 O O . VAL A 1 379 ? -39.090 9.053 13.189 1.00 43.16 379 VAL A O 1
ATOM 2975 N N . SER A 1 380 ? -40.047 7.850 14.833 1.00 44.28 380 SER A N 1
ATOM 2976 C CA . SER A 1 380 ? -38.832 7.404 15.479 1.00 44.28 380 SER A CA 1
ATOM 2977 C C . SER A 1 380 ? -38.256 6.349 14.550 1.00 44.28 380 SER A C 1
ATOM 2979 O O . SER A 1 380 ? -38.483 5.150 14.689 1.00 44.28 380 SER A O 1
ATOM 2981 N N . ASN A 1 381 ? -37.546 6.826 13.527 1.00 45.31 381 ASN A N 1
ATOM 2982 C CA . ASN A 1 381 ? -36.625 6.022 12.761 1.00 45.31 381 ASN A CA 1
ATOM 2983 C C . ASN A 1 381 ? -35.671 5.454 13.803 1.00 45.31 381 ASN A C 1
ATOM 2985 O O . ASN A 1 381 ? -34.737 6.134 14.233 1.00 45.31 381 ASN A O 1
ATOM 2989 N N . ASN A 1 382 ? -35.954 4.228 14.242 1.00 44.78 382 ASN A N 1
ATOM 2990 C CA . ASN A 1 382 ? -34.990 3.330 14.836 1.00 44.78 382 ASN A CA 1
ATOM 2991 C C . ASN A 1 382 ? -33.867 3.242 13.805 1.00 44.78 382 ASN A C 1
ATOM 2993 O O . ASN A 1 382 ? -33.906 2.408 12.904 1.00 44.78 382 ASN A O 1
ATOM 2997 N N . LYS A 1 383 ? -32.929 4.196 13.873 1.00 55.41 383 LYS A N 1
ATOM 2998 C CA . LYS A 1 383 ? -31.736 4.273 13.040 1.00 55.41 383 LYS A CA 1
ATOM 2999 C C . LYS A 1 383 ? -30.878 3.093 13.446 1.00 55.41 383 LYS A C 1
ATOM 3001 O O . LYS A 1 383 ? -29.998 3.203 14.295 1.00 55.41 383 LYS A O 1
ATOM 3006 N N . ILE A 1 384 ? -31.213 1.945 12.881 1.00 57.44 384 ILE A N 1
ATOM 3007 C CA . ILE A 1 384 ? -30.402 0.746 12.935 1.00 57.44 384 ILE A CA 1
ATOM 3008 C C . ILE A 1 384 ? -29.055 1.138 12.321 1.00 57.44 384 ILE A C 1
ATOM 3010 O O . ILE A 1 384 ? -28.957 1.465 11.142 1.00 57.44 384 ILE A O 1
ATOM 3014 N N . GLY A 1 385 ? -28.048 1.227 13.191 1.00 66.56 385 GLY A N 1
ATOM 3015 C CA . GLY A 1 385 ? -26.644 1.405 12.850 1.00 66.56 385 GLY A CA 1
ATOM 3016 C C . GLY A 1 385 ? -26.247 2.783 12.317 1.00 66.56 385 GLY A C 1
ATOM 3017 O O . GLY A 1 385 ? -25.738 2.881 11.203 1.00 66.56 385 GLY A O 1
ATOM 3018 N N . SER A 1 386 ? -26.381 3.855 13.105 1.00 82.88 386 SER A N 1
ATOM 3019 C CA . SER A 1 386 ? -25.589 5.063 12.816 1.00 82.88 386 SER A CA 1
ATOM 3020 C C . SER A 1 386 ? -24.098 4.746 12.964 1.00 82.88 386 SER A C 1
ATOM 3022 O O . SER A 1 386 ? -23.703 4.108 13.934 1.00 82.88 386 SER A O 1
ATOM 3024 N N . TRP A 1 387 ? -23.264 5.217 12.035 1.00 88.81 387 TRP A N 1
ATOM 3025 C CA . TRP A 1 387 ? -21.812 5.116 12.173 1.00 88.81 387 TRP A CA 1
ATOM 3026 C C . TRP A 1 387 ? -21.340 5.853 13.426 1.00 88.81 387 TRP A C 1
ATOM 3028 O O . TRP A 1 387 ? -21.855 6.930 13.754 1.00 88.81 387 TRP A O 1
ATOM 3038 N N . ASN A 1 388 ? -20.329 5.299 14.090 1.00 86.75 388 ASN A N 1
ATOM 3039 C CA . ASN A 1 388 ? -19.676 5.978 15.196 1.00 86.75 388 ASN A CA 1
ATOM 3040 C C . ASN A 1 388 ? -18.912 7.207 14.689 1.00 86.75 388 ASN A C 1
ATOM 3042 O O . ASN A 1 388 ? -18.477 7.281 13.534 1.00 86.75 388 ASN A O 1
ATOM 3046 N N . LYS A 1 389 ? -18.713 8.188 15.576 1.00 88.31 389 LYS A N 1
ATOM 3047 C CA . LYS A 1 389 ? -17.854 9.341 15.284 1.00 88.31 389 LYS A CA 1
ATOM 3048 C C . LYS A 1 389 ? -16.446 8.837 14.927 1.00 88.31 389 LYS A C 1
ATOM 3050 O O . LYS A 1 389 ? -15.891 8.058 15.701 1.00 88.31 389 LYS A O 1
ATOM 3055 N N . PRO A 1 390 ? -15.837 9.300 13.821 1.00 91.50 390 PRO A N 1
ATOM 3056 C CA . PRO A 1 390 ? -14.564 8.758 13.375 1.00 91.50 390 PRO A CA 1
ATOM 3057 C C . PRO A 1 390 ? -13.440 8.996 14.387 1.00 91.50 390 PRO A C 1
ATOM 3059 O O . PRO A 1 390 ? -13.329 10.063 15.013 1.00 91.50 390 PRO A O 1
ATOM 3062 N N . ILE A 1 391 ? -12.567 8.000 14.497 1.00 89.81 391 ILE A N 1
ATOM 3063 C CA . ILE A 1 391 ? -11.273 8.117 15.165 1.00 89.81 391 ILE A CA 1
ATOM 3064 C C . ILE A 1 391 ? -10.365 8.891 14.212 1.00 89.81 391 ILE A C 1
ATOM 3066 O O . ILE A 1 391 ? -10.193 8.484 13.066 1.00 89.81 391 ILE A O 1
ATOM 3070 N N . TYR A 1 392 ? -9.829 10.022 14.668 1.00 93.69 392 TYR A N 1
ATOM 3071 C CA . TYR A 1 392 ? -8.980 10.893 13.860 1.00 93.69 392 TYR A CA 1
ATOM 3072 C C . TYR A 1 392 ? -7.530 10.770 14.318 1.00 93.69 392 TYR A C 1
ATOM 3074 O O . TYR A 1 392 ? -7.237 10.919 15.508 1.00 93.69 392 TYR A O 1
ATOM 3082 N N . ILE A 1 393 ? -6.637 10.511 13.370 1.00 94.31 393 ILE A N 1
ATOM 3083 C CA . ILE A 1 393 ? -5.189 10.490 13.553 1.00 94.31 393 ILE A CA 1
ATOM 3084 C C . ILE A 1 393 ? -4.630 11.532 12.591 1.00 94.31 393 ILE A C 1
ATOM 3086 O O . ILE A 1 393 ? -4.654 11.354 11.375 1.00 94.31 393 ILE A O 1
ATOM 3090 N N . GLN A 1 394 ? -4.161 12.650 13.140 1.00 95.06 394 GLN A N 1
ATOM 3091 C CA . GLN A 1 394 ? -3.739 13.797 12.337 1.00 95.06 394 GLN A CA 1
ATOM 3092 C C . GLN A 1 394 ? -2.508 13.481 11.483 1.00 95.06 394 GLN A C 1
ATOM 3094 O O . GLN A 1 394 ? -2.474 13.816 10.303 1.00 95.06 394 GLN A O 1
ATOM 3099 N N . CYS A 1 395 ? -1.497 12.854 12.080 1.00 96.56 395 CYS A N 1
ATOM 3100 C CA . CYS A 1 395 ? -0.252 12.528 11.405 1.00 96.56 395 CYS A CA 1
ATOM 3101 C C . CYS A 1 395 ? 0.415 11.338 12.096 1.00 96.56 395 CYS A C 1
ATOM 3103 O O . CYS A 1 395 ? 0.582 11.335 13.316 1.00 96.56 395 CYS A O 1
ATOM 3105 N N . LEU A 1 396 ? 0.813 10.349 11.306 1.00 97.06 396 LEU A N 1
ATOM 3106 C CA . LEU A 1 396 ? 1.608 9.206 11.717 1.00 97.06 396 LEU A CA 1
ATOM 3107 C C . LEU A 1 396 ? 2.874 9.181 10.856 1.00 97.06 396 LEU A C 1
ATOM 3109 O O . LEU A 1 396 ? 2.804 9.051 9.637 1.00 97.06 396 LEU A O 1
ATOM 3113 N N . ILE A 1 397 ? 4.036 9.315 11.492 1.00 97.56 397 ILE A N 1
ATOM 3114 C CA . ILE A 1 397 ? 5.338 9.292 10.819 1.00 97.56 397 ILE A CA 1
ATOM 3115 C C . ILE A 1 397 ? 6.123 8.095 11.340 1.00 97.56 397 ILE A C 1
ATOM 3117 O O . ILE A 1 397 ? 6.311 7.966 12.549 1.00 97.56 397 ILE A O 1
ATOM 3121 N N . ILE A 1 398 ? 6.607 7.271 10.415 1.00 97.94 398 ILE A N 1
ATOM 3122 C CA . ILE A 1 398 ? 7.495 6.140 10.676 1.00 97.94 398 ILE A CA 1
ATOM 3123 C C . ILE A 1 398 ? 8.808 6.426 9.953 1.00 97.94 398 ILE A C 1
ATOM 3125 O O . ILE A 1 398 ? 8.828 6.667 8.740 1.00 97.94 398 ILE A O 1
ATOM 3129 N N . ARG A 1 399 ? 9.900 6.481 10.715 1.00 97.75 399 ARG A N 1
ATOM 3130 C CA . ARG A 1 399 ? 11.228 6.860 10.211 1.00 97.75 399 ARG A CA 1
ATOM 3131 C C . ARG A 1 399 ? 12.008 5.646 9.704 1.00 97.75 399 ARG A C 1
ATOM 3133 O O . ARG A 1 399 ? 11.716 4.514 10.074 1.00 97.75 399 ARG A O 1
ATOM 3140 N N . ALA A 1 400 ? 13.073 5.913 8.948 1.00 96.06 400 ALA A N 1
ATOM 3141 C CA . ALA A 1 400 ? 13.989 4.892 8.435 1.00 96.06 400 ALA A CA 1
ATOM 3142 C C . ALA A 1 400 ? 14.542 3.993 9.541 1.00 96.06 400 ALA A C 1
ATOM 3144 O O . ALA A 1 400 ? 14.641 2.794 9.347 1.00 96.06 400 ALA A O 1
ATOM 3145 N N . SER A 1 401 ? 14.851 4.564 10.709 1.00 95.38 401 SER A N 1
ATOM 3146 C CA . SER A 1 401 ? 15.397 3.834 11.858 1.00 95.38 401 SER A CA 1
ATOM 3147 C C . SER A 1 401 ? 14.441 2.792 12.441 1.00 95.38 401 SER A C 1
ATOM 3149 O O . SER A 1 401 ? 14.887 1.861 13.098 1.00 95.38 401 SER A O 1
ATOM 3151 N N . GLU A 1 402 ? 13.131 2.969 12.250 1.00 95.19 402 GLU A N 1
ATOM 3152 C CA . GLU A 1 402 ? 12.112 2.013 12.703 1.00 95.19 402 GLU A CA 1
ATOM 3153 C C . GLU A 1 402 ? 11.857 0.930 11.650 1.00 95.19 402 GLU A C 1
ATOM 3155 O O . GLU A 1 402 ? 11.539 -0.199 12.004 1.00 95.19 402 GLU A O 1
ATOM 3160 N N . LEU A 1 403 ? 11.995 1.281 10.366 1.00 96.06 403 LEU A N 1
ATOM 3161 C CA . LEU A 1 403 ? 11.778 0.397 9.215 1.00 96.06 403 LEU A CA 1
ATOM 3162 C C . LEU A 1 403 ? 13.029 -0.401 8.836 1.00 96.06 403 LEU A C 1
ATOM 3164 O O . LEU A 1 403 ? 12.941 -1.394 8.117 1.00 96.06 403 LEU A O 1
ATOM 3168 N N . SER A 1 404 ? 14.203 0.038 9.287 1.00 94.25 404 SER A N 1
ATOM 3169 C CA . SER A 1 404 ? 15.454 -0.658 9.045 1.00 94.25 404 SER A CA 1
ATOM 3170 C C . SER A 1 404 ? 15.528 -1.930 9.887 1.00 94.25 404 SER A C 1
ATOM 3172 O O . SER A 1 404 ? 15.203 -1.897 11.079 1.00 94.25 404 SER A O 1
ATOM 3174 N N . PRO A 1 405 ? 15.998 -3.045 9.312 1.00 94.88 405 PRO A N 1
ATOM 3175 C CA . PRO A 1 405 ? 16.301 -4.235 10.091 1.00 94.88 405 PRO A CA 1
ATOM 3176 C C . PRO A 1 405 ? 17.387 -3.930 11.152 1.00 94.88 405 PRO A C 1
ATOM 3178 O O . PRO A 1 405 ? 18.231 -3.054 10.943 1.00 94.88 405 PRO A O 1
ATOM 3181 N N . PRO A 1 406 ? 17.367 -4.602 12.319 1.00 93.12 406 PRO A N 1
ATOM 3182 C CA . PRO A 1 406 ? 18.368 -4.375 13.358 1.00 93.12 406 PRO A CA 1
ATOM 3183 C C . PRO A 1 406 ? 19.754 -4.817 12.870 1.00 93.12 406 PRO A C 1
ATOM 3185 O O . PRO A 1 406 ? 19.863 -5.799 12.141 1.00 93.12 406 PRO A O 1
ATOM 3188 N N . MET A 1 407 ? 20.826 -4.158 13.329 1.00 90.50 407 MET A N 1
ATOM 3189 C CA . MET A 1 407 ? 22.209 -4.511 12.943 1.00 90.50 407 MET A CA 1
ATOM 3190 C C . MET A 1 407 ? 22.596 -5.963 13.273 1.00 90.50 407 MET A C 1
ATOM 3192 O O . MET A 1 407 ? 23.541 -6.490 12.699 1.00 90.50 407 MET A O 1
ATOM 3196 N N . SER A 1 408 ? 21.875 -6.608 14.194 1.00 93.56 408 SER A N 1
ATOM 3197 C CA . SER A 1 408 ? 22.056 -8.020 14.537 1.00 93.56 408 SER A CA 1
ATOM 3198 C C . SER A 1 408 ? 21.469 -8.988 13.510 1.00 93.56 408 SER A C 1
ATOM 3200 O O . SER A 1 408 ? 21.819 -10.165 13.521 1.00 93.56 408 SER A O 1
ATOM 3202 N N . SER A 1 409 ? 20.563 -8.529 12.644 1.00 94.19 409 SER A N 1
ATOM 3203 C CA . SER A 1 409 ? 20.010 -9.371 11.589 1.00 94.19 409 SER A CA 1
ATOM 3204 C C . SER A 1 409 ? 20.991 -9.468 10.430 1.00 94.19 409 SER A C 1
ATOM 3206 O O . SER A 1 409 ? 21.472 -8.457 9.915 1.00 94.19 409 SER A O 1
ATOM 3208 N N . LYS A 1 410 ? 21.290 -10.704 10.043 1.00 94.31 410 LYS A N 1
ATOM 3209 C CA . LYS A 1 410 ? 22.192 -11.020 8.945 1.00 94.31 410 LYS A CA 1
ATOM 3210 C C . LYS A 1 410 ? 21.422 -11.640 7.783 1.00 94.31 410 LYS A C 1
ATOM 3212 O O . LYS A 1 410 ? 20.363 -12.233 7.994 1.00 94.31 410 LYS A O 1
ATOM 3217 N N . ASP A 1 411 ? 21.924 -11.443 6.574 1.00 91.75 411 ASP A N 1
ATOM 3218 C CA . ASP A 1 411 ? 21.400 -12.048 5.356 1.00 91.75 411 ASP A CA 1
ATOM 3219 C C . ASP A 1 411 ? 21.946 -13.474 5.148 1.00 91.75 411 ASP A C 1
ATOM 3221 O O . ASP A 1 411 ? 22.659 -14.023 5.990 1.00 91.75 411 ASP A O 1
ATOM 3225 N N . GLU A 1 412 ? 21.605 -14.086 4.012 1.00 90.38 412 GLU A N 1
ATOM 3226 C CA . GLU A 1 412 ? 22.071 -15.429 3.631 1.00 90.38 412 GLU A CA 1
ATOM 3227 C C . GLU A 1 412 ? 23.602 -15.525 3.486 1.00 90.38 412 GLU A C 1
ATOM 3229 O O . GLU A 1 412 ? 24.151 -16.624 3.519 1.00 90.38 412 GLU A O 1
ATOM 3234 N N . ASN A 1 413 ? 24.298 -14.390 3.361 1.00 92.75 413 ASN A N 1
ATOM 3235 C CA . ASN A 1 413 ? 25.750 -14.304 3.211 1.00 92.75 413 ASN A CA 1
ATOM 3236 C C . ASN A 1 413 ? 26.460 -13.910 4.519 1.00 92.75 413 ASN A C 1
ATOM 3238 O O . ASN A 1 413 ? 27.635 -13.546 4.481 1.00 92.75 413 ASN A O 1
ATOM 3242 N N . ASP A 1 414 ? 25.768 -13.952 5.665 1.00 93.31 414 ASP A N 1
ATOM 3243 C CA . ASP A 1 414 ? 26.270 -13.498 6.973 1.00 93.31 414 ASP A CA 1
ATOM 3244 C C . ASP A 1 414 ? 26.634 -11.993 7.016 1.00 93.31 414 ASP A C 1
ATOM 3246 O O . ASP A 1 414 ? 27.320 -11.525 7.931 1.00 93.31 414 ASP A O 1
ATOM 3250 N N . LEU A 1 415 ? 26.143 -11.201 6.057 1.00 93.56 415 LEU A N 1
ATOM 3251 C CA . LEU A 1 415 ? 26.302 -9.747 6.021 1.00 93.56 415 LEU A CA 1
ATOM 3252 C C . LEU A 1 415 ? 25.122 -9.065 6.727 1.00 93.56 415 LEU A C 1
ATOM 3254 O O . LEU A 1 415 ? 24.027 -9.623 6.765 1.00 93.56 415 LEU A O 1
ATOM 3258 N N . PRO A 1 416 ? 25.288 -7.849 7.279 1.00 93.94 416 PRO A N 1
ATOM 3259 C CA . PRO A 1 416 ? 24.173 -7.108 7.864 1.00 93.94 416 PRO A CA 1
ATOM 3260 C C . PRO A 1 416 ? 23.024 -6.952 6.862 1.00 93.94 416 PRO A C 1
ATOM 3262 O O . PRO A 1 416 ? 23.219 -6.434 5.759 1.00 93.94 416 PRO A O 1
ATOM 3265 N N . ALA A 1 417 ? 21.822 -7.389 7.241 1.00 94.38 417 ALA A N 1
ATOM 3266 C CA . ALA A 1 417 ? 20.667 -7.338 6.359 1.00 94.38 417 ALA A CA 1
ATOM 3267 C C . ALA A 1 417 ? 20.330 -5.877 6.021 1.00 94.38 417 ALA A C 1
ATOM 3269 O O . ALA A 1 417 ? 20.108 -5.055 6.905 1.00 94.38 417 ALA A O 1
ATOM 3270 N N . ILE A 1 418 ? 20.287 -5.543 4.730 1.00 93.81 418 ILE A N 1
ATOM 3271 C CA . ILE A 1 418 ? 19.915 -4.196 4.253 1.00 93.81 418 ILE A CA 1
ATOM 3272 C C . ILE A 1 418 ? 18.405 -4.107 3.999 1.00 93.81 418 ILE A C 1
ATOM 3274 O O . ILE A 1 418 ? 17.797 -3.042 4.131 1.00 93.81 418 ILE A O 1
ATOM 3278 N N . TYR A 1 419 ? 17.797 -5.240 3.649 1.00 94.31 419 TYR A N 1
ATOM 3279 C CA . TYR A 1 419 ? 16.398 -5.351 3.265 1.00 94.31 419 TYR A CA 1
ATOM 3280 C C . TYR A 1 419 ? 15.607 -6.115 4.315 1.00 94.31 419 TYR A C 1
ATOM 3282 O O . TYR A 1 419 ? 16.128 -6.991 5.007 1.00 94.31 419 TYR A O 1
ATOM 3290 N N . GLN A 1 420 ? 14.324 -5.795 4.415 1.00 95.06 420 GLN A N 1
ATOM 3291 C CA . GLN A 1 420 ? 13.411 -6.423 5.352 1.00 95.06 420 GLN A CA 1
ATOM 3292 C C . GLN A 1 420 ? 12.233 -7.035 4.592 1.00 95.06 420 GLN A C 1
ATOM 3294 O O . GLN A 1 420 ? 11.800 -6.516 3.568 1.00 95.06 420 GLN A O 1
ATOM 3299 N N . LYS A 1 421 ? 11.710 -8.163 5.081 1.00 93.56 421 LYS A N 1
ATOM 3300 C CA . LYS A 1 421 ? 10.490 -8.758 4.522 1.00 93.56 421 LYS A CA 1
ATOM 3301 C C . LYS A 1 421 ? 9.336 -7.755 4.614 1.00 93.56 421 LYS A C 1
ATOM 3303 O O . LYS A 1 421 ? 9.161 -7.126 5.663 1.00 93.56 421 LYS A O 1
ATOM 3308 N N . VAL A 1 422 ? 8.532 -7.650 3.556 1.00 92.00 422 VAL A N 1
ATOM 3309 C CA . VAL A 1 422 ? 7.376 -6.733 3.496 1.00 92.00 422 VAL A CA 1
ATOM 3310 C C . VAL A 1 422 ? 6.428 -6.946 4.681 1.00 92.00 422 VAL A C 1
ATOM 3312 O O . VAL A 1 422 ? 5.972 -5.971 5.276 1.00 92.00 422 VAL A O 1
ATOM 3315 N N . ASP A 1 423 ? 6.213 -8.194 5.103 1.00 89.25 423 ASP A N 1
ATOM 3316 C CA . ASP A 1 423 ? 5.350 -8.521 6.249 1.00 89.25 423 ASP A CA 1
ATOM 3317 C C . ASP A 1 423 ? 5.835 -7.877 7.547 1.00 89.25 423 ASP A C 1
ATOM 3319 O O . ASP A 1 423 ? 5.044 -7.424 8.376 1.00 89.25 423 ASP A O 1
ATOM 3323 N N . ARG A 1 424 ? 7.157 -7.781 7.721 1.00 92.06 424 ARG A N 1
ATOM 3324 C CA . ARG A 1 424 ? 7.739 -7.179 8.917 1.00 92.06 424 ARG A CA 1
ATOM 3325 C C . ARG A 1 424 ? 7.617 -5.658 8.896 1.00 92.06 424 ARG A C 1
ATOM 3327 O O . ARG A 1 424 ? 7.329 -5.072 9.938 1.00 92.06 424 ARG A O 1
ATOM 3334 N N . VAL A 1 425 ? 7.749 -5.041 7.721 1.00 94.69 425 VAL A N 1
ATOM 3335 C CA . VAL A 1 425 ? 7.447 -3.615 7.524 1.00 94.69 425 VAL A CA 1
ATOM 3336 C C . VAL A 1 425 ? 5.973 -3.336 7.832 1.00 94.69 425 VAL A C 1
ATOM 3338 O O . VAL A 1 425 ? 5.673 -2.416 8.594 1.00 94.69 425 VAL A O 1
ATOM 3341 N N . ALA A 1 426 ? 5.055 -4.159 7.318 1.00 91.44 426 ALA A N 1
ATOM 3342 C CA . ALA A 1 426 ? 3.625 -4.045 7.602 1.00 91.44 426 ALA A CA 1
ATOM 3343 C C . ALA A 1 426 ? 3.322 -4.190 9.103 1.00 91.44 426 ALA A C 1
ATOM 3345 O O . ALA A 1 426 ? 2.532 -3.419 9.648 1.00 91.44 426 ALA A O 1
ATOM 3346 N N . GLU A 1 427 ? 3.994 -5.109 9.800 1.00 88.62 427 GLU A N 1
ATOM 3347 C CA . GLU A 1 427 ? 3.862 -5.277 11.249 1.00 88.62 427 GLU A CA 1
ATOM 3348 C C . GLU A 1 427 ? 4.323 -4.034 12.030 1.00 88.62 427 GLU A C 1
ATOM 3350 O O . GLU A 1 427 ? 3.649 -3.622 12.976 1.00 88.62 427 GLU A O 1
ATOM 3355 N N . ILE A 1 428 ? 5.440 -3.410 11.641 1.00 93.06 428 ILE A N 1
ATOM 3356 C CA . ILE A 1 428 ? 5.926 -2.165 12.264 1.00 93.06 428 ILE A CA 1
ATOM 3357 C C . ILE A 1 428 ? 4.907 -1.040 12.061 1.00 93.06 428 ILE A C 1
ATOM 3359 O O . ILE A 1 428 ? 4.538 -0.358 13.023 1.00 93.06 428 ILE A O 1
ATOM 3363 N N . VAL A 1 429 ? 4.399 -0.888 10.832 1.00 94.25 429 VAL A N 1
ATOM 3364 C CA . VAL A 1 429 ? 3.349 0.088 10.502 1.00 94.25 429 VAL A CA 1
ATOM 3365 C C . VAL A 1 429 ? 2.104 -0.154 11.347 1.00 94.25 429 VAL A C 1
ATOM 3367 O O . VAL A 1 429 ? 1.582 0.783 11.951 1.00 94.25 429 VAL A O 1
ATOM 3370 N N . TRP A 1 430 ? 1.664 -1.407 11.448 1.00 88.75 430 TRP A N 1
ATOM 3371 C CA . TRP A 1 430 ? 0.497 -1.798 12.228 1.00 88.75 430 TRP A CA 1
ATOM 3372 C C . TRP A 1 430 ? 0.669 -1.504 13.720 1.00 88.75 430 TRP A C 1
ATOM 3374 O O . TRP A 1 430 ? -0.199 -0.882 14.328 1.00 88.75 430 TRP A O 1
ATOM 3384 N N . ARG A 1 431 ? 1.808 -1.871 14.319 1.00 87.25 431 ARG A N 1
ATOM 3385 C CA . ARG A 1 431 ? 2.108 -1.576 15.731 1.00 87.25 431 ARG A CA 1
ATOM 3386 C C . ARG A 1 431 ? 2.110 -0.077 16.006 1.00 87.25 431 ARG A C 1
ATOM 3388 O O . ARG A 1 431 ? 1.535 0.369 17.000 1.00 87.25 431 ARG A O 1
ATOM 3395 N N . ARG A 1 432 ? 2.735 0.711 15.128 1.00 92.38 432 ARG A N 1
ATOM 3396 C CA . ARG A 1 432 ? 2.784 2.167 15.282 1.00 92.38 432 ARG A CA 1
ATOM 3397 C C . ARG A 1 432 ? 1.395 2.788 15.120 1.00 92.38 432 ARG A C 1
ATOM 3399 O O . ARG A 1 432 ? 1.036 3.670 15.899 1.00 92.38 432 ARG A O 1
ATOM 3406 N N . LEU A 1 433 ? 0.599 2.288 14.175 1.00 89.06 433 LEU A N 1
ATOM 3407 C CA . LEU A 1 433 ? -0.793 2.687 14.000 1.00 89.06 433 LEU A CA 1
ATOM 3408 C C . LEU A 1 433 ? -1.627 2.372 15.248 1.00 89.06 433 LEU A C 1
ATOM 3410 O O . LEU A 1 433 ? -2.320 3.257 15.739 1.00 89.06 433 LEU A O 1
ATOM 3414 N N . LEU A 1 434 ? -1.523 1.158 15.797 1.00 85.00 434 LEU A N 1
ATOM 3415 C CA . LEU A 1 434 ? -2.214 0.770 17.029 1.00 85.00 434 LEU A CA 1
ATOM 3416 C C . LEU A 1 434 ? -1.805 1.644 18.219 1.00 85.00 434 LEU A C 1
ATOM 3418 O O . LEU A 1 434 ? -2.667 2.046 18.996 1.00 85.00 434 LEU A O 1
ATOM 3422 N N . ALA A 1 435 ? -0.521 1.985 18.348 1.00 87.31 435 ALA A N 1
ATOM 3423 C CA . ALA A 1 435 ? -0.043 2.873 19.405 1.00 87.31 435 ALA A CA 1
ATOM 3424 C C . ALA A 1 435 ? -0.630 4.293 19.282 1.00 87.31 435 ALA A C 1
ATOM 3426 O O . ALA A 1 435 ? -1.070 4.868 20.280 1.00 87.31 435 ALA A O 1
ATOM 3427 N N . GLU A 1 436 ? -0.690 4.854 18.069 1.00 88.06 436 GLU A N 1
ATOM 3428 C CA . GLU A 1 436 ? -1.318 6.164 17.841 1.00 88.06 436 GLU A CA 1
ATOM 3429 C C . GLU A 1 436 ? -2.847 6.109 17.971 1.00 88.06 436 GLU A C 1
ATOM 3431 O O . GLU A 1 436 ? -3.447 7.040 18.507 1.00 88.06 436 GLU A O 1
ATOM 3436 N N . MET A 1 437 ? -3.494 5.011 17.567 1.00 83.38 437 MET A N 1
ATOM 3437 C CA . MET A 1 437 ? -4.920 4.779 17.819 1.00 83.38 437 MET A CA 1
ATOM 3438 C C . MET A 1 437 ? -5.211 4.711 19.313 1.00 83.38 437 MET A C 1
ATOM 3440 O O . MET A 1 437 ? -6.150 5.359 19.772 1.00 83.38 437 MET A O 1
ATOM 3444 N N . ALA A 1 438 ? -4.401 3.972 20.074 1.00 80.56 438 ALA A N 1
ATOM 3445 C CA . ALA A 1 438 ? -4.529 3.886 21.520 1.00 80.56 438 ALA A CA 1
ATOM 3446 C C . ALA A 1 438 ? -4.416 5.281 22.134 1.00 80.56 438 ALA A C 1
ATOM 3448 O O . ALA A 1 438 ? -5.312 5.670 22.875 1.00 80.56 438 ALA A O 1
ATOM 3449 N N . LYS A 1 439 ? -3.405 6.070 21.743 1.00 83.19 439 LYS A N 1
ATOM 3450 C CA . LYS A 1 439 ? -3.187 7.450 22.212 1.00 83.19 439 LYS A CA 1
ATOM 3451 C C . LYS A 1 439 ? -4.321 8.412 21.830 1.00 83.19 439 LYS A C 1
ATOM 3453 O O . LYS A 1 439 ? -4.751 9.211 22.657 1.00 83.19 439 LYS A O 1
ATOM 3458 N N . SER A 1 440 ? -4.819 8.325 20.597 1.00 78.06 440 SER A N 1
ATOM 3459 C CA . SER A 1 440 ? -5.940 9.127 20.080 1.00 78.06 440 SER A CA 1
ATOM 3460 C C . SER A 1 440 ? -7.250 8.805 20.806 1.00 78.06 440 SER A C 1
ATOM 3462 O O . SER A 1 440 ? -8.021 9.704 21.155 1.00 78.06 440 SER A O 1
ATOM 3464 N N . ASN A 1 441 ? -7.483 7.521 21.084 1.00 68.56 441 ASN A N 1
ATOM 3465 C CA . ASN A 1 441 ? -8.706 7.060 21.719 1.00 68.56 441 ASN A CA 1
ATOM 3466 C C . ASN A 1 441 ? -8.661 7.059 23.237 1.00 68.56 441 ASN A C 1
ATOM 3468 O O . ASN A 1 441 ? -9.742 7.100 23.805 1.00 68.56 441 ASN A O 1
ATOM 3472 N N . THR A 1 442 ? -7.508 7.049 23.918 1.00 63.09 442 THR A N 1
ATOM 3473 C CA . THR A 1 442 ? -7.512 6.951 25.393 1.00 63.09 442 THR A CA 1
ATOM 3474 C C . THR A 1 442 ? -8.326 8.089 25.996 1.00 63.09 442 THR A C 1
ATOM 3476 O O . THR A 1 442 ? -9.153 7.842 26.858 1.00 63.09 442 THR A O 1
ATOM 3479 N N . GLY A 1 443 ? -8.201 9.312 25.468 1.00 61.84 443 GLY A N 1
ATOM 3480 C CA . GLY A 1 443 ? -9.002 10.449 25.930 1.00 61.84 443 GLY A CA 1
ATOM 3481 C C . GLY A 1 443 ? -10.501 10.343 25.614 1.00 61.84 443 GLY A C 1
ATOM 3482 O O . GLY A 1 443 ? -11.314 10.828 26.394 1.00 61.84 443 GLY A O 1
ATOM 3483 N N . LYS A 1 444 ? -10.883 9.697 24.501 1.00 59.81 444 LYS A N 1
ATOM 3484 C CA . LYS A 1 444 ? -12.287 9.551 24.070 1.00 59.81 444 LYS A CA 1
ATOM 3485 C C . LYS A 1 444 ? -12.982 8.325 24.646 1.00 59.81 444 LYS A C 1
ATOM 3487 O O . LYS A 1 444 ? -14.099 8.450 25.109 1.00 59.81 444 LYS A O 1
ATOM 3492 N N . LEU A 1 445 ? -12.340 7.159 24.650 1.00 53.22 445 LEU A N 1
ATOM 3493 C CA . LEU A 1 445 ? -12.806 5.991 25.401 1.00 53.22 445 LEU A CA 1
ATOM 3494 C C . LEU A 1 445 ? -12.972 6.364 26.867 1.00 53.22 445 LEU A C 1
ATOM 3496 O O . LEU A 1 445 ? -13.967 5.995 27.472 1.00 53.22 445 LEU A O 1
ATOM 3500 N N . PHE A 1 446 ? -12.050 7.162 27.409 1.00 53.44 446 PHE A N 1
ATOM 3501 C CA . PHE A 1 446 ? -12.182 7.672 28.760 1.00 53.44 446 PHE A CA 1
ATOM 3502 C C . PHE A 1 446 ? -13.339 8.662 28.911 1.00 53.44 446 PHE A C 1
ATOM 3504 O O . PHE A 1 446 ? -14.109 8.528 29.853 1.00 53.44 446 PHE A O 1
ATOM 3511 N N . SER A 1 447 ? -13.518 9.623 27.998 1.00 50.75 447 SER A N 1
ATOM 3512 C CA . SER A 1 447 ? -14.644 10.561 28.093 1.00 50.75 447 SER A CA 1
ATOM 3513 C C . SER A 1 447 ? -16.002 9.894 27.857 1.00 50.75 447 SER A C 1
ATOM 3515 O O . SER A 1 447 ? -16.977 10.288 28.489 1.00 50.75 447 SER A O 1
ATOM 3517 N N . THR A 1 448 ? -16.067 8.867 27.008 1.00 52.81 448 THR A N 1
ATOM 3518 C CA . THR A 1 448 ? -17.257 8.042 26.785 1.00 52.81 448 THR A CA 1
ATOM 3519 C C . THR A 1 448 ? -17.525 7.146 27.988 1.00 52.81 448 THR A C 1
ATOM 3521 O O . THR A 1 448 ? -18.631 7.190 28.503 1.00 52.81 448 THR A O 1
ATOM 3524 N N . ALA A 1 449 ? -16.527 6.432 28.517 1.00 46.81 449 ALA A N 1
ATOM 3525 C CA . ALA A 1 449 ? -16.691 5.608 29.715 1.00 46.81 449 ALA A CA 1
ATOM 3526 C C . ALA A 1 449 ? -17.051 6.458 30.945 1.00 46.81 449 ALA A C 1
ATOM 3528 O O . ALA A 1 449 ? -17.969 6.115 31.680 1.00 46.81 449 ALA A O 1
ATOM 3529 N N . MET A 1 450 ? -16.402 7.611 31.147 1.00 47.50 450 MET A N 1
ATOM 3530 C CA . MET A 1 450 ? -16.783 8.564 32.197 1.00 47.50 450 MET A CA 1
ATOM 3531 C C . MET A 1 450 ? -18.167 9.154 31.946 1.00 47.50 450 MET A C 1
ATOM 3533 O O . MET A 1 450 ? -18.928 9.311 32.892 1.00 47.50 450 MET A O 1
ATOM 3537 N N . GLY A 1 451 ? -18.520 9.467 30.699 1.00 47.91 451 GLY A N 1
ATOM 3538 C CA . GLY A 1 451 ? -19.844 9.967 30.332 1.00 47.91 451 GLY A CA 1
ATOM 3539 C C . GLY A 1 451 ? -20.951 8.945 30.591 1.00 47.91 451 GLY A C 1
ATOM 3540 O O . GLY A 1 451 ? -21.990 9.301 31.140 1.00 47.91 451 GLY A O 1
ATOM 3541 N N . GLU A 1 452 ? -20.713 7.676 30.270 1.00 50.09 452 GLU A N 1
ATOM 3542 C CA . GLU A 1 452 ? -21.621 6.558 30.531 1.00 50.09 452 GLU A CA 1
ATOM 3543 C C . GLU A 1 452 ? -21.732 6.273 32.029 1.00 50.09 452 GLU A C 1
ATOM 3545 O O . GLU A 1 452 ? -22.842 6.192 32.549 1.00 50.09 452 GLU A O 1
ATOM 3550 N N . VAL A 1 453 ? -20.612 6.229 32.758 1.00 44.75 453 VAL A N 1
ATOM 3551 C CA . VAL A 1 453 ? -20.612 6.082 34.223 1.00 44.75 453 VAL A CA 1
ATOM 3552 C C . VAL A 1 453 ? -21.352 7.248 34.880 1.00 44.75 453 VAL A C 1
ATOM 3554 O O . VAL A 1 453 ? -22.186 7.026 35.756 1.00 44.75 453 VAL A O 1
ATOM 3557 N N . LEU A 1 454 ? -21.117 8.488 34.442 1.00 48.81 454 LEU A N 1
ATOM 3558 C CA . LEU A 1 454 ? -21.835 9.662 34.942 1.00 48.81 454 LEU A CA 1
ATOM 3559 C C . LEU A 1 454 ? -23.327 9.606 34.590 1.00 48.81 454 LEU A C 1
ATOM 3561 O O . LEU A 1 454 ? -24.152 9.934 35.439 1.00 48.81 454 LEU A O 1
ATOM 3565 N N . SER A 1 455 ? -23.692 9.153 33.390 1.00 46.03 455 SER A N 1
ATOM 3566 C CA . SER A 1 455 ? -25.088 9.003 32.961 1.00 46.03 455 SER A CA 1
ATOM 3567 C C . SER A 1 455 ? -25.828 7.941 33.780 1.00 46.03 455 SER A C 1
ATOM 3569 O O . SER A 1 455 ? -26.912 8.215 34.303 1.00 46.03 455 SER A O 1
ATOM 3571 N N . VAL A 1 456 ? -25.219 6.771 33.989 1.00 41.44 456 VAL A N 1
ATOM 3572 C CA . VAL A 1 456 ? -25.760 5.703 34.845 1.00 41.44 456 VAL A CA 1
ATOM 3573 C C . VAL A 1 456 ? -25.895 6.188 36.288 1.00 41.44 456 VAL A C 1
ATOM 3575 O O . VAL A 1 456 ? -26.899 5.921 36.946 1.00 41.44 456 VAL A O 1
ATOM 3578 N N . MET A 1 457 ? -24.928 6.962 36.781 1.00 41.84 457 MET A N 1
ATOM 3579 C CA . MET A 1 457 ? -24.945 7.475 38.150 1.00 41.84 457 MET A CA 1
ATOM 3580 C C . MET A 1 457 ? -25.996 8.577 38.360 1.00 41.84 457 MET A C 1
ATOM 3582 O O . MET A 1 457 ? -26.632 8.613 39.412 1.00 41.84 457 MET A O 1
ATOM 3586 N N . ILE A 1 458 ? -26.229 9.443 37.367 1.00 54.91 458 ILE A N 1
ATOM 3587 C CA . ILE A 1 458 ? -27.326 10.428 37.386 1.00 54.91 458 ILE A CA 1
ATOM 3588 C C . ILE A 1 458 ? -28.682 9.712 37.346 1.00 54.91 458 ILE A C 1
ATOM 3590 O O . ILE A 1 458 ? -29.577 10.059 38.116 1.00 54.91 458 ILE A O 1
ATOM 3594 N N . THR A 1 459 ? -28.807 8.675 36.515 1.00 45.41 459 THR A N 1
ATOM 3595 C CA . THR A 1 459 ? -30.041 7.886 36.375 1.00 45.41 459 THR A CA 1
ATOM 3596 C C . THR A 1 459 ? -30.371 7.125 37.668 1.00 45.41 459 THR A C 1
ATOM 3598 O O . THR A 1 459 ? -31.496 7.209 38.159 1.00 45.41 459 THR A O 1
ATOM 3601 N N . ASN A 1 460 ? -29.382 6.486 38.307 1.00 43.12 460 ASN A N 1
ATOM 3602 C CA . ASN A 1 460 ? -29.564 5.790 39.591 1.00 43.12 460 ASN A CA 1
ATOM 3603 C C . ASN A 1 460 ? -29.812 6.737 40.777 1.00 43.12 460 ASN A C 1
ATOM 3605 O O . ASN A 1 460 ? -30.444 6.351 41.760 1.00 43.12 460 ASN A O 1
ATOM 3609 N N . ARG A 1 461 ? -29.346 7.991 40.714 1.00 43.94 461 ARG A N 1
ATOM 3610 C CA . ARG A 1 461 ? -29.622 8.981 41.768 1.00 43.94 461 ARG A CA 1
ATOM 3611 C C . ARG A 1 461 ? -31.070 9.476 41.734 1.00 43.94 461 ARG A C 1
ATOM 3613 O O . ARG A 1 461 ? -31.588 9.886 42.768 1.00 43.94 461 ARG A O 1
ATOM 3620 N N . GLN A 1 462 ? -31.730 9.424 40.577 1.00 47.31 462 GLN A N 1
ATOM 3621 C CA . GLN A 1 462 ? -33.137 9.808 40.444 1.00 47.31 462 GLN A CA 1
ATOM 3622 C C . GLN A 1 462 ? -34.104 8.677 40.825 1.00 47.31 462 GLN A C 1
ATOM 3624 O O . GLN A 1 462 ? -35.185 8.967 41.332 1.00 47.31 462 GLN A O 1
ATOM 3629 N N . SER A 1 463 ? -33.714 7.404 40.684 1.00 48.94 463 SER A N 1
ATOM 3630 C CA . SER A 1 463 ? -34.550 6.270 41.110 1.00 48.94 463 SER A CA 1
ATOM 3631 C C . SER A 1 463 ? -34.567 6.042 42.630 1.00 48.94 463 SER A C 1
ATOM 3633 O O . SER A 1 463 ? -35.469 5.381 43.132 1.00 48.94 463 SER A O 1
ATOM 3635 N N . GLY A 1 464 ? -33.604 6.597 43.376 1.00 45.41 464 GLY A N 1
ATOM 3636 C CA . GLY A 1 464 ? -33.497 6.443 44.835 1.00 45.41 464 GLY A CA 1
ATOM 3637 C C . GLY A 1 464 ? -34.398 7.355 45.681 1.00 45.41 464 GLY A C 1
ATOM 3638 O O . GLY A 1 464 ? -34.464 7.162 46.890 1.00 45.41 464 GLY A O 1
ATOM 3639 N N . ASN A 1 465 ? -35.101 8.323 45.078 1.00 47.38 465 ASN A N 1
ATOM 3640 C CA . ASN A 1 465 ? -35.948 9.289 45.800 1.00 47.38 465 ASN A CA 1
ATOM 3641 C C . ASN A 1 465 ? -37.460 9.045 45.636 1.00 47.38 465 ASN A C 1
ATOM 3643 O O . ASN A 1 465 ? -38.265 9.910 45.985 1.00 47.38 465 ASN A O 1
ATOM 3647 N N . ALA A 1 466 ? -37.874 7.876 45.142 1.00 46.06 466 ALA A N 1
ATOM 3648 C CA . ALA A 1 466 ? -39.264 7.448 45.257 1.00 46.06 466 ALA A CA 1
ATOM 3649 C C . ALA A 1 466 ? -39.533 7.019 46.710 1.00 46.06 466 ALA A C 1
ATOM 3651 O O . ALA A 1 466 ? -39.436 5.847 47.065 1.00 46.06 466 ALA A O 1
ATOM 3652 N N . THR A 1 467 ? -39.807 8.004 47.566 1.00 42.00 467 THR A N 1
ATOM 3653 C CA . THR A 1 467 ? -40.232 7.830 48.956 1.00 42.00 467 THR A CA 1
ATOM 3654 C C . THR A 1 467 ? -41.487 6.966 49.005 1.00 42.00 467 THR A C 1
ATOM 3656 O O . THR A 1 467 ? -42.588 7.401 48.670 1.00 42.00 467 THR A O 1
ATOM 3659 N N . THR A 1 468 ? -41.304 5.727 49.439 1.00 41.22 468 THR A N 1
ATOM 3660 C CA . THR A 1 468 ? -42.359 4.791 49.805 1.00 41.22 468 THR A CA 1
ATOM 3661 C C . THR A 1 468 ? -43.061 5.293 51.068 1.00 41.22 468 THR A C 1
ATOM 3663 O O . THR A 1 468 ? -42.653 4.989 52.187 1.00 41.22 468 THR A O 1
ATOM 3666 N N . THR A 1 469 ? -44.123 6.079 50.908 1.00 41.25 469 THR A N 1
ATOM 3667 C CA . THR A 1 469 ? -45.069 6.388 51.988 1.00 41.25 469 THR A CA 1
ATOM 3668 C C . THR A 1 469 ? -45.971 5.166 52.195 1.00 41.25 469 THR A C 1
ATOM 3670 O O . THR A 1 469 ? -47.046 5.078 51.608 1.00 41.25 469 THR A O 1
ATOM 3673 N N . ILE A 1 470 ? -45.527 4.180 52.983 1.00 40.44 470 ILE A N 1
ATOM 3674 C CA . ILE A 1 470 ? -46.388 3.076 53.440 1.00 40.44 470 ILE A CA 1
ATOM 3675 C C . ILE A 1 470 ? -46.864 3.387 54.857 1.00 40.44 470 ILE A C 1
ATOM 3677 O O . ILE A 1 470 ? -46.073 3.604 55.774 1.00 40.44 470 ILE A O 1
ATOM 3681 N N . GLY A 1 471 ? -48.189 3.458 54.982 1.00 35.56 471 GLY A N 1
ATOM 3682 C CA . GLY A 1 471 ? -48.921 3.795 56.190 1.00 35.56 471 GLY A CA 1
ATOM 3683 C C . GLY A 1 471 ? -48.820 2.748 57.297 1.00 35.56 471 GLY A C 1
ATOM 3684 O O . GLY A 1 471 ? -48.604 1.559 57.072 1.00 35.56 471 GLY A O 1
ATOM 3685 N N . ALA A 1 472 ? -49.006 3.255 58.512 1.00 35.66 472 ALA A N 1
ATOM 3686 C CA . ALA A 1 472 ? -49.057 2.520 59.759 1.00 35.66 472 ALA A CA 1
ATOM 3687 C C . ALA A 1 472 ? -50.250 1.550 59.820 1.00 35.66 472 ALA A C 1
ATOM 3689 O O . ALA A 1 472 ? -51.384 1.921 59.520 1.00 35.66 472 ALA A O 1
ATOM 3690 N N . GLY A 1 473 ? -49.990 0.331 60.294 1.00 31.42 473 GLY A N 1
ATOM 3691 C CA . GLY A 1 473 ? -50.995 -0.665 60.657 1.00 31.42 473 GLY A CA 1
ATOM 3692 C C . GLY A 1 473 ? -50.477 -1.527 61.808 1.00 31.42 473 GLY A C 1
ATOM 3693 O O . GLY A 1 473 ? -49.508 -2.263 61.662 1.00 31.42 473 GLY A O 1
ATOM 3694 N N . SER A 1 474 ? -51.102 -1.366 62.968 1.00 35.81 474 SER A N 1
ATOM 3695 C CA . SER A 1 474 ? -50.804 -1.963 64.272 1.00 35.81 474 SER A CA 1
ATOM 3696 C C . SER A 1 474 ? -51.225 -3.434 64.417 1.00 35.81 474 SER A C 1
ATOM 3698 O O . SER A 1 474 ? -52.338 -3.780 64.036 1.00 35.81 474 SER A O 1
ATOM 3700 N N . SER A 1 475 ? -50.415 -4.255 65.093 1.00 30.88 475 SER A N 1
ATOM 3701 C CA . SER A 1 475 ? -50.815 -5.294 66.081 1.00 30.88 475 SER A CA 1
ATOM 3702 C C . SER A 1 475 ? -49.526 -5.976 66.581 1.00 30.88 475 SER A C 1
ATOM 3704 O O . SER A 1 475 ? -48.695 -6.387 65.784 1.00 30.88 475 SER A O 1
ATOM 3706 N N . LEU A 1 476 ? -49.097 -5.822 67.837 1.00 36.69 476 LEU A N 1
ATOM 3707 C CA . LEU A 1 476 ? -49.560 -6.424 69.098 1.00 36.69 476 LEU A CA 1
ATOM 3708 C C . LEU A 1 476 ? -49.516 -7.967 69.108 1.00 36.69 476 LEU A C 1
ATOM 3710 O O . LEU A 1 476 ? -50.416 -8.621 68.597 1.00 36.69 476 LEU A O 1
ATOM 3714 N N . GLY A 1 477 ? -48.484 -8.529 69.753 1.00 29.83 477 GLY A N 1
ATOM 3715 C CA . GLY A 1 477 ? -48.382 -9.963 70.049 1.00 29.83 477 GLY A CA 1
ATOM 3716 C C . GLY A 1 477 ? -47.005 -10.411 70.572 1.00 29.83 477 GLY A C 1
ATOM 3717 O O . GLY A 1 477 ? -46.134 -10.792 69.801 1.00 29.83 477 GLY A O 1
ATOM 3718 N N . LYS A 1 478 ? -46.824 -10.389 71.896 1.00 33.19 478 LYS A N 1
ATOM 3719 C CA . LYS A 1 478 ? -45.854 -11.168 72.715 1.00 33.19 478 LYS A CA 1
ATOM 3720 C C . LYS A 1 478 ? -46.697 -11.859 73.816 1.00 33.19 478 LYS A C 1
ATOM 3722 O O . LYS A 1 478 ? -47.818 -11.379 74.006 1.00 33.19 478 LYS A O 1
ATOM 3727 N N . PRO A 1 479 ? -46.230 -12.854 74.613 1.00 47.62 479 PRO A N 1
ATOM 3728 C CA . PRO A 1 479 ? -44.856 -13.345 74.853 1.00 47.62 479 PRO A CA 1
ATOM 3729 C C . PRO A 1 479 ? -44.739 -14.901 74.815 1.00 47.62 479 PRO A C 1
ATOM 3731 O O . PRO A 1 479 ? -45.720 -15.581 74.545 1.00 47.62 479 PRO A O 1
ATOM 3734 N N . THR A 1 480 ? -43.578 -15.557 74.989 1.00 30.73 480 THR A N 1
ATOM 3735 C CA . THR A 1 480 ? -43.047 -16.100 76.279 1.00 30.73 480 THR A CA 1
ATOM 3736 C C . THR A 1 480 ? -41.782 -16.935 75.945 1.00 30.73 480 THR A C 1
ATOM 3738 O O . THR A 1 480 ? -41.845 -17.769 75.051 1.00 30.73 480 THR A O 1
ATOM 3741 N N . THR A 1 481 ? -40.565 -16.554 76.358 1.00 31.89 481 THR A N 1
ATOM 3742 C CA . THR A 1 481 ? -39.742 -17.082 77.484 1.00 31.89 481 THR A CA 1
ATOM 3743 C C . THR A 1 481 ? -39.426 -18.589 77.474 1.00 31.89 481 THR A C 1
ATOM 3745 O O . THR A 1 481 ? -40.299 -19.379 77.804 1.00 31.89 481 THR A O 1
ATOM 3748 N N . THR A 1 482 ? -38.158 -18.987 77.269 1.00 30.59 482 THR A N 1
ATOM 3749 C CA . THR A 1 482 ? -37.335 -19.726 78.266 1.00 30.59 482 THR A CA 1
ATOM 3750 C C . THR A 1 482 ? -35.868 -19.849 77.831 1.00 30.59 482 THR A C 1
ATOM 3752 O O . THR A 1 482 ? -35.550 -19.970 76.653 1.00 30.59 482 THR A O 1
ATOM 3755 N N . ALA A 1 483 ? -34.985 -19.772 78.826 1.00 30.80 483 ALA A N 1
ATOM 3756 C CA . ALA A 1 483 ? -33.534 -19.893 78.760 1.00 30.80 483 ALA A CA 1
ATOM 3757 C C . ALA A 1 483 ? -33.076 -21.340 79.016 1.00 30.80 483 ALA A C 1
ATOM 3759 O O . ALA A 1 483 ? -33.789 -22.067 79.699 1.00 30.80 483 ALA A O 1
ATOM 3760 N N . ALA A 1 484 ? -31.864 -21.705 78.582 1.00 29.95 484 ALA A N 1
ATOM 3761 C CA . ALA A 1 484 ? -30.876 -22.423 79.403 1.00 29.95 484 ALA A CA 1
ATOM 3762 C C . ALA A 1 484 ? -29.571 -22.669 78.627 1.00 29.95 484 ALA A C 1
ATOM 3764 O O . ALA A 1 484 ? -29.568 -23.017 77.451 1.00 29.95 484 ALA A O 1
ATOM 3765 N N . ALA A 1 485 ? -28.468 -22.477 79.343 1.00 31.39 485 ALA A N 1
ATOM 3766 C CA . ALA A 1 485 ? -27.092 -22.743 78.962 1.00 31.39 485 ALA A CA 1
ATOM 3767 C C . ALA A 1 485 ? -26.745 -24.242 79.018 1.00 31.39 485 ALA A C 1
ATOM 3769 O O . ALA A 1 485 ? -27.329 -24.956 79.826 1.00 31.39 485 ALA A O 1
ATOM 3770 N N . ALA A 1 486 ? -25.719 -24.675 78.275 1.00 32.06 486 ALA A N 1
ATOM 3771 C CA . ALA A 1 486 ? -24.751 -25.672 78.749 1.00 32.06 486 ALA A CA 1
ATOM 3772 C C . ALA A 1 486 ? -23.527 -25.786 77.822 1.00 32.06 486 ALA A C 1
ATOM 3774 O O . ALA A 1 486 ? -23.619 -26.097 76.639 1.00 32.06 486 ALA A O 1
ATOM 3775 N N . THR A 1 487 ? -22.376 -25.562 78.441 1.00 30.53 487 THR A N 1
ATOM 3776 C CA . THR A 1 487 ? -21.008 -25.933 78.079 1.00 30.53 487 THR A CA 1
ATOM 3777 C C . THR A 1 487 ? -20.853 -27.439 77.824 1.00 30.53 487 THR A C 1
ATOM 3779 O O . THR A 1 487 ? -21.418 -28.236 78.567 1.00 30.53 487 THR A O 1
ATOM 3782 N N . SER A 1 488 ? -20.003 -27.856 76.879 1.00 32.47 488 SER A N 1
ATOM 3783 C CA . SER A 1 488 ? -19.142 -29.044 77.057 1.00 32.47 488 SER A CA 1
ATOM 3784 C C . SER A 1 488 ? -18.047 -29.159 75.993 1.00 32.47 488 SER A C 1
ATOM 3786 O O . SER A 1 488 ? -18.158 -28.718 74.854 1.00 32.47 488 SER A O 1
ATOM 3788 N N . THR A 1 489 ? -16.944 -29.711 76.473 1.00 30.59 489 THR A N 1
ATOM 3789 C CA . THR A 1 489 ? -15.575 -29.765 75.977 1.00 30.59 489 THR A CA 1
ATOM 3790 C C . THR A 1 489 ? -15.260 -31.093 75.276 1.00 30.59 489 THR A C 1
ATOM 3792 O O . THR A 1 489 ? -15.874 -32.116 75.556 1.00 30.59 489 THR A O 1
ATOM 3795 N N . SER A 1 490 ? -14.150 -31.081 74.525 1.00 29.75 490 SER A N 1
ATOM 3796 C CA . SER A 1 490 ? -13.236 -32.202 74.221 1.00 29.75 490 SER A CA 1
ATOM 3797 C C . SER A 1 490 ? -13.646 -33.245 73.164 1.00 29.75 490 SER A C 1
ATOM 3799 O O . SER A 1 490 ? -14.647 -33.934 73.282 1.00 29.75 490 SER A O 1
ATOM 3801 N N . SER A 1 491 ? -12.778 -33.481 72.176 1.00 32.09 491 SER A N 1
ATOM 3802 C CA . SER A 1 491 ? -11.836 -34.610 72.239 1.00 32.09 491 SER A CA 1
ATOM 3803 C C . SER A 1 491 ? -10.878 -34.629 71.039 1.00 32.09 491 SER A C 1
ATOM 3805 O O . SER A 1 491 ? -11.142 -34.104 69.962 1.00 32.09 491 SER A O 1
ATOM 3807 N N . ILE A 1 492 ? -9.716 -35.205 71.316 1.00 35.03 492 ILE A N 1
ATOM 3808 C CA . ILE A 1 492 ? -8.507 -35.353 70.511 1.00 35.03 492 ILE A CA 1
ATOM 3809 C C . ILE A 1 492 ? -8.679 -36.492 69.497 1.00 35.03 492 ILE A C 1
ATOM 3811 O O . ILE A 1 492 ? -9.174 -37.556 69.867 1.00 35.03 492 ILE A O 1
ATOM 3815 N N . LYS A 1 493 ? -8.138 -36.353 68.278 1.00 35.84 493 LYS A N 1
ATOM 3816 C CA . LYS A 1 493 ? -7.593 -37.515 67.557 1.00 35.84 493 LYS A CA 1
ATOM 3817 C C . LYS A 1 493 ? -6.461 -37.128 66.604 1.00 35.84 493 LYS A C 1
ATOM 3819 O O . LYS A 1 493 ? -6.679 -36.541 65.552 1.00 35.84 493 LYS A O 1
ATOM 3824 N N . ALA A 1 494 ? -5.250 -37.484 67.018 1.00 35.03 494 ALA A N 1
ATOM 3825 C CA . ALA A 1 494 ? -4.072 -37.592 66.177 1.00 35.03 494 ALA A CA 1
ATOM 3826 C C . ALA A 1 494 ? -4.041 -38.981 65.521 1.00 35.03 494 ALA A C 1
ATOM 3828 O O . ALA A 1 494 ? -4.360 -39.972 66.178 1.00 35.03 494 ALA A O 1
ATOM 3829 N N . THR A 1 495 ? -3.582 -39.055 64.274 1.00 42.94 495 THR A N 1
ATOM 3830 C CA . THR A 1 495 ? -3.010 -40.275 63.686 1.00 42.94 495 THR A CA 1
ATOM 3831 C C . THR A 1 495 ? -1.907 -39.884 62.711 1.00 42.94 495 THR A C 1
ATOM 3833 O O . THR A 1 495 ? -2.180 -39.355 61.639 1.00 42.94 495 THR A O 1
ATOM 3836 N N . ASN A 1 496 ? -0.669 -40.167 63.120 1.00 37.59 496 ASN A N 1
ATOM 3837 C CA . ASN A 1 496 ? 0.474 -40.414 62.246 1.00 37.59 496 ASN A CA 1
ATOM 3838 C C . ASN A 1 496 ? 0.221 -41.677 61.414 1.00 37.59 496 ASN A C 1
ATOM 3840 O O . ASN A 1 496 ? -0.287 -42.666 61.953 1.00 37.59 496 ASN A O 1
ATOM 3844 N N . LYS A 1 497 ? 0.702 -41.695 60.169 1.00 38.75 497 LYS A N 1
ATOM 3845 C CA . LYS A 1 497 ? 1.378 -42.877 59.625 1.00 38.75 497 LYS A CA 1
ATOM 3846 C C . LYS A 1 497 ? 2.300 -42.496 58.467 1.00 38.75 497 LYS A C 1
ATOM 3848 O O . LYS A 1 497 ? 1.869 -41.871 57.506 1.00 38.75 497 LYS A O 1
ATOM 3853 N N . GLU A 1 498 ? 3.558 -42.879 58.640 1.00 43.88 498 GLU A N 1
ATOM 3854 C CA . GLU A 1 498 ? 4.646 -42.891 57.667 1.00 43.88 498 GLU A CA 1
ATOM 3855 C C . GLU A 1 498 ? 4.336 -43.818 56.482 1.00 43.88 498 GLU A C 1
ATOM 3857 O O . GLU A 1 498 ? 3.810 -44.918 56.682 1.00 43.88 498 GLU A O 1
ATOM 3862 N N . GLN A 1 499 ? 4.734 -43.394 55.280 1.00 44.12 499 GLN A N 1
ATOM 3863 C CA . GLN A 1 499 ? 5.757 -44.061 54.464 1.00 44.12 499 GLN A CA 1
ATOM 3864 C C . GLN A 1 499 ? 6.311 -43.093 53.420 1.00 44.12 499 GLN A C 1
ATOM 3866 O O . GLN A 1 499 ? 5.502 -42.314 52.867 1.00 44.12 499 GLN A O 1
#